Protein AF-A0A962T1I0-F1 (afdb_monomer)

Solvent-accessible surface area (backbone atoms only — not comparable to full-atom values): 23963 Å² total; per-residue (Å²): 109,66,41,72,42,32,37,40,35,26,49,81,74,15,44,39,69,57,54,53,50,48,55,52,43,56,29,57,76,67,66,41,45,58,67,78,57,37,68,37,56,34,40,53,68,44,44,62,56,57,14,51,54,49,48,39,48,49,49,37,59,36,40,77,71,74,34,47,92,38,52,42,65,35,62,60,37,47,41,71,80,25,49,60,34,40,79,41,86,98,50,77,31,29,36,28,39,30,64,44,35,30,73,90,39,43,34,34,35,40,34,42,46,40,49,50,69,66,54,52,60,41,60,60,41,64,29,58,52,65,57,49,56,59,68,70,37,72,95,43,61,79,38,49,40,35,31,31,38,52,62,62,60,46,27,53,46,50,58,43,48,45,54,50,48,59,35,26,41,47,34,65,74,77,38,72,86,58,60,62,68,59,53,32,49,38,45,25,43,27,40,70,33,31,60,67,55,46,49,15,38,49,51,37,51,50,57,50,48,58,45,33,65,77,44,46,90,74,34,52,78,43,53,43,62,44,46,69,77,37,47,42,64,41,44,29,50,53,28,49,76,71,76,37,92,52,52,67,68,56,22,42,66,56,44,63,84,59,61,96,55,68,89,54,88,57,34,72,52,65,52,55,85,101,58,85,65,87,69,60,32,77,52,58,61,49,72,70,57,53,54,49,36,49,77,75,48,48,48,60,53,30,45,75,73,74,40,75,71,74,67,70,75,58,96,66,84,80,37,77,60,28,54,54,48,47,58,29,50,79,66,76,34,61,46,75,57,94,52,65,62,58,48,51,51,58,62,76,54,86,74,38,48,56,87,91,54,95,60,46,64,47,82,69,60,95,36,27,30,34,72,37,31,64,44,71,58,60,68,58,56,52,51,47,48,51,54,48,30,56,46,39,52,56,53,42,54,51,50,48,53,57,70,69,45,88,72,75,45,36,66,62,51,43,62,72,41,45,65,60,56,51,49,57,53,52,53,34,33,75,70,67,40,33,83,72,135

Foldseek 3Di:
DAFAFAEEEEAPPLCRVVLVLLLVLVCVLVVYYHDDFLLLVLLLVCQVLLLVLLVLLLLLLCVVVVQNLFKQWFPQQSRVQGAAKDDDPPDQKIKHWGWIAGFPFFIFTKIFIFGVSNVSNDSYHYHNDQPVCCCVDPVNVRHLYAYGGEQVLVSLLLLQLFDDLRLLRCCVRPPVPDDSVVQSLLSSLLQLLPVQSLLFLLVLVVVSLVSCLVVVVVHDYQGLVCCVVPVQVSSQSSCVSSVHHADSVRSCVSVVVVPQDDPDDRNRRRGDHPDSDPPVSLQAHDVVSLVSCVVVCVQVSSVSVVHHSVVSPDPDDHHPNRVVSCVSNVVSHRRDDPDVSSSSSSRPDPRTNCVPDDFDWADDDPTMTIPGTPGNDVVSVVSSRVSSVVSSVLVNVLSVCSVPDPDSHSVVSNVVSVVSSVVSVVVCCVVVSDDDD

Nearest PDB structures (foldseek):
  1x8j-assembly1_A  TM=4.564E-01  e=2.861E-01  Spodoptera frugiperda
  2d1e-assembly1_A  TM=3.933E-01  e=7.109E+00  Synechocystis sp. PCC 6803
  4eoc-assembly1_A  TM=4.052E-01  e=7.836E+00  Synechocystis sp. PCC 6803 substr. Kazusa

Secondary structure (DSSP, 8-state):
-EE--EEEE--TTSSHHHHHHHHHHHHHHTTPEEP--HHHHHHHHHHHHHHHHHHHHHHHHHHHTT-TTTEE--HHHHSTT-SSEEEPTTSSEEEEEEEEEETTTEEEEEEEEEEGGGGGGSSEEEESS-HHHHHH-GGGTTSEEEEEE--HHHHHHHHHTPPPHHHHHHHHHH-TT--HHHHHHHHHHHHHH-HHHHHHHHHHHHHHHHHHHHHGGGSEEEEHHHHHH-HHHHHHHHHHHTT----HHHHHHHHTTTTTS---SS-TTSS-TT---TTGGGGT--HHHHHHHHHTTHHHHHHHTT--SGGGGS-PPPPHHHHHHHHHHTTT-PPP-S-HHHHHHHH--SSS--TTS--EEE---SSEEEEEE--S-HHHHHHHHHHHHHHHHHHHHHHHHHHH-----HHHHHHHHHHHHHHHHHHHHHTTSS---

pLDDT: mean 91.66, std 7.88, range [38.22, 98.56]

Mean predicted aligned error: 4.75 Å

Structure (mmCIF, N/CA/C/O backbone):
data_AF-A0A962T1I0-F1
#
_entry.id   AF-A0A962T1I0-F1
#
loop_
_atom_site.group_PDB
_atom_site.id
_atom_site.type_symbol
_atom_site.label_atom_id
_atom_site.label_alt_id
_atom_site.label_comp_id
_atom_site.label_asym_id
_atom_site.label_entity_id
_atom_site.label_seq_id
_atom_site.pdbx_PDB_ins_code
_atom_site.Cartn_x
_atom_site.Cartn_y
_atom_site.Cartn_z
_atom_site.occupancy
_atom_site.B_iso_or_equiv
_atom_site.auth_seq_id
_atom_site.auth_comp_id
_atom_site.auth_asym_id
_atom_site.auth_atom_id
_atom_site.pdbx_PDB_model_num
ATOM 1 N N . MET A 1 1 ? -26.370 14.286 -7.272 1.00 83.31 1 MET A N 1
ATOM 2 C CA . MET A 1 1 ? -26.335 12.910 -7.812 1.00 83.31 1 MET A CA 1
ATOM 3 C C . MET A 1 1 ? -25.441 12.080 -6.909 1.00 83.31 1 MET A C 1
ATOM 5 O O . MET A 1 1 ? -24.459 12.623 -6.411 1.00 83.31 1 MET A O 1
ATOM 9 N N . THR A 1 2 ? -25.793 10.820 -6.663 1.00 88.44 2 THR A N 1
ATOM 10 C CA . THR A 1 2 ? -24.947 9.887 -5.912 1.00 88.44 2 THR A CA 1
ATOM 11 C C . THR A 1 2 ? -24.580 8.692 -6.771 1.00 88.44 2 THR A C 1
ATOM 13 O O . THR A 1 2 ? -25.372 8.304 -7.627 1.00 88.44 2 THR A O 1
ATOM 16 N N . ILE A 1 3 ? -23.416 8.104 -6.522 1.00 92.62 3 ILE A N 1
ATOM 17 C CA . ILE A 1 3 ? -22.978 6.857 -7.156 1.00 92.62 3 ILE A CA 1
ATOM 18 C C . ILE A 1 3 ? -22.824 5.746 -6.114 1.00 92.62 3 ILE A C 1
ATOM 20 O O . ILE A 1 3 ? -22.575 6.026 -4.934 1.00 92.62 3 ILE A O 1
ATOM 24 N N . SER A 1 4 ? -22.982 4.495 -6.553 1.00 90.38 4 SER A N 1
ATOM 25 C CA . SER A 1 4 ? -22.638 3.321 -5.753 1.00 90.38 4 SER A CA 1
ATOM 26 C C . SER A 1 4 ? -21.178 3.387 -5.291 1.00 90.38 4 SER A C 1
ATOM 28 O O . SER A 1 4 ? -20.329 3.929 -6.009 1.00 90.38 4 SER A O 1
ATOM 30 N N . PRO A 1 5 ? -20.854 2.834 -4.111 1.00 91.94 5 PRO A N 1
ATOM 31 C CA . PRO A 1 5 ? -19.472 2.698 -3.682 1.00 91.94 5 PRO A CA 1
ATOM 32 C C . PRO A 1 5 ? -18.634 1.911 -4.690 1.00 91.94 5 PRO A C 1
ATOM 34 O O . PRO A 1 5 ? -19.140 1.104 -5.476 1.00 91.94 5 PRO A O 1
ATOM 37 N N . VAL A 1 6 ? -17.328 2.148 -4.647 1.00 95.69 6 VAL A N 1
ATOM 38 C CA . VAL A 1 6 ? -16.371 1.511 -5.549 1.00 95.69 6 VAL A CA 1
ATOM 39 C C . VAL A 1 6 ? -15.439 0.611 -4.752 1.00 95.69 6 VAL A C 1
ATOM 41 O O . VAL A 1 6 ? -14.984 0.987 -3.674 1.00 95.69 6 VAL A O 1
ATOM 44 N N . VAL A 1 7 ? -15.109 -0.553 -5.306 1.00 96.50 7 VAL A N 1
ATOM 45 C CA . VAL A 1 7 ? -14.003 -1.399 -4.851 1.00 96.50 7 VAL A CA 1
ATOM 46 C C . VAL A 1 7 ? -12.891 -1.339 -5.890 1.00 96.50 7 VAL A C 1
ATOM 48 O O . VAL A 1 7 ? -13.112 -1.664 -7.054 1.00 96.50 7 VAL A O 1
ATOM 51 N N . VAL A 1 8 ? -11.686 -0.965 -5.471 1.00 97.62 8 VAL A N 1
ATOM 52 C CA . VAL A 1 8 ? -10.476 -1.037 -6.296 1.00 97.62 8 VAL A CA 1
ATOM 53 C C . VAL A 1 8 ? -9.541 -2.089 -5.722 1.00 97.62 8 VAL A C 1
ATOM 55 O O . VAL A 1 8 ? -9.112 -1.993 -4.574 1.00 97.62 8 VAL A O 1
ATOM 58 N N . ILE A 1 9 ? -9.174 -3.074 -6.531 1.00 97.19 9 ILE A N 1
ATOM 59 C CA . ILE A 1 9 ? -8.117 -4.026 -6.194 1.00 97.19 9 ILE A CA 1
ATOM 60 C C . ILE A 1 9 ? -6.905 -3.822 -7.096 1.00 97.19 9 ILE A C 1
ATOM 62 O O . ILE A 1 9 ? -6.980 -3.311 -8.217 1.00 97.19 9 ILE A O 1
ATOM 66 N N . GLY A 1 10 ? -5.748 -4.219 -6.602 1.00 96.00 10 GLY A N 1
ATOM 67 C CA . GLY A 1 10 ? -4.558 -4.266 -7.429 1.00 96.00 10 GLY A CA 1
ATOM 68 C C . GLY A 1 10 ? -3.349 -4.661 -6.621 1.00 96.00 10 GLY A C 1
ATOM 69 O O . GLY A 1 10 ? -3.230 -4.211 -5.482 1.00 96.00 10 GLY A O 1
ATOM 70 N N . PRO A 1 11 ? -2.418 -5.433 -7.179 1.00 94.31 11 PRO A N 1
ATOM 71 C CA . PRO A 1 11 ? -1.178 -5.703 -6.487 1.00 94.31 11 PRO A CA 1
ATOM 72 C C . PRO A 1 11 ? -0.366 -4.405 -6.335 1.00 94.31 11 PRO A C 1
ATOM 74 O O . PRO A 1 11 ? -0.523 -3.450 -7.100 1.00 94.31 11 PRO A O 1
ATOM 77 N N . PRO A 1 12 ? 0.537 -4.323 -5.354 1.00 91.25 12 PRO A N 1
ATOM 78 C CA . PRO A 1 12 ? 1.392 -3.156 -5.192 1.00 91.25 12 PRO A CA 1
ATOM 79 C C . PRO A 1 12 ? 2.145 -2.822 -6.489 1.00 91.25 12 PRO A C 1
ATOM 81 O O . PRO A 1 12 ? 2.697 -3.709 -7.130 1.00 91.25 12 PRO A O 1
ATOM 84 N N . ARG A 1 13 ? 2.226 -1.529 -6.841 1.00 91.69 13 ARG A N 1
ATOM 85 C CA . ARG A 1 13 ? 2.901 -1.000 -8.054 1.00 91.69 13 ARG A CA 1
ATOM 86 C C . ARG A 1 13 ? 2.182 -1.228 -9.396 1.00 91.69 13 ARG A C 1
ATOM 88 O O . ARG A 1 13 ? 2.729 -0.825 -10.422 1.00 91.69 13 ARG A O 1
ATOM 95 N N . SER A 1 14 ? 0.946 -1.727 -9.392 1.00 94.88 14 SER A N 1
ATOM 96 C CA . SER A 1 14 ? 0.092 -1.876 -10.586 1.00 94.88 14 SER A CA 1
ATOM 97 C C . SER A 1 14 ? -0.539 -0.577 -11.119 1.00 94.88 14 SER A C 1
ATOM 99 O O . SER A 1 14 ? -1.310 -0.623 -12.067 1.00 94.88 14 SER A O 1
ATOM 101 N N . GLY A 1 15 ? -0.298 0.577 -10.485 1.00 93.44 15 GLY A N 1
ATOM 102 C CA . GLY A 1 15 ? -1.051 1.815 -10.749 1.00 93.44 15 GLY A CA 1
ATOM 103 C C . GLY A 1 15 ? -2.285 2.009 -9.855 1.00 93.44 15 GLY A C 1
ATOM 104 O O . GLY A 1 15 ? -3.012 2.982 -10.017 1.00 93.44 15 GLY A O 1
ATOM 105 N N . PHE A 1 16 ? -2.480 1.137 -8.865 1.00 93.31 16 PHE A N 1
ATOM 106 C CA . PHE A 1 16 ? -3.561 1.168 -7.875 1.00 93.31 16 PHE A CA 1
ATOM 107 C C . PHE A 1 16 ? -3.940 2.561 -7.334 1.00 93.31 16 PHE A C 1
ATOM 109 O O . PHE A 1 16 ? -5.082 2.991 -7.480 1.00 93.31 16 PHE A O 1
ATOM 116 N N . SER A 1 17 ? -2.994 3.299 -6.738 1.00 91.81 17 SER A N 1
ATOM 117 C CA . SER A 1 17 ? -3.280 4.628 -6.175 1.00 91.81 17 SER A CA 1
ATOM 118 C C . SER A 1 17 ? -3.676 5.644 -7.247 1.00 91.81 17 SER A C 1
ATOM 120 O O . SER A 1 17 ? -4.508 6.502 -6.978 1.00 91.81 17 SER A O 1
ATOM 122 N N . LEU A 1 18 ? -3.124 5.525 -8.460 1.00 94.25 18 LEU A N 1
ATOM 123 C CA . LEU A 1 18 ? -3.449 6.410 -9.578 1.00 94.25 18 LEU A CA 1
ATOM 124 C C . LEU A 1 18 ? -4.902 6.221 -10.026 1.00 94.25 18 LEU A C 1
ATOM 126 O O . LEU A 1 18 ? -5.601 7.210 -10.224 1.00 94.25 18 LEU A O 1
ATOM 130 N N . LEU A 1 19 ? -5.383 4.973 -10.107 1.00 96.69 19 LEU A N 1
ATOM 131 C CA . LEU A 1 19 ? -6.789 4.700 -10.410 1.00 96.69 19 LEU A CA 1
ATOM 132 C C . LEU A 1 19 ? -7.721 5.260 -9.325 1.00 96.69 19 LEU A C 1
ATOM 134 O O . LEU A 1 19 ? -8.711 5.906 -9.654 1.00 96.69 19 LEU A O 1
ATOM 138 N N . ILE A 1 20 ? -7.392 5.069 -8.042 1.00 95.56 20 ILE A N 1
ATOM 139 C CA . ILE A 1 20 ? -8.187 5.625 -6.932 1.00 95.56 20 ILE A CA 1
ATOM 140 C C . ILE A 1 20 ? -8.275 7.152 -7.048 1.00 95.56 20 ILE A C 1
ATOM 142 O O . ILE A 1 20 ? -9.367 7.713 -6.958 1.00 95.56 20 ILE A O 1
ATOM 146 N N . THR A 1 21 ? -7.147 7.832 -7.284 1.00 95.31 21 THR A N 1
ATOM 147 C CA . THR A 1 21 ? -7.136 9.290 -7.461 1.00 95.31 21 THR A CA 1
ATOM 148 C C . THR A 1 21 ? -7.920 9.711 -8.700 1.00 95.31 21 THR A C 1
ATOM 150 O O . THR A 1 21 ? -8.682 10.668 -8.621 1.00 95.31 21 THR A O 1
ATOM 153 N N . MET A 1 22 ? -7.801 8.995 -9.818 1.00 96.94 22 MET A N 1
ATOM 154 C CA . MET A 1 22 ? -8.549 9.292 -11.040 1.00 96.94 22 MET A CA 1
ATOM 155 C C . MET A 1 22 ? -10.063 9.170 -10.830 1.00 96.94 22 MET A C 1
ATOM 157 O O . MET A 1 22 ? -10.793 10.081 -11.211 1.00 96.94 22 MET A O 1
ATOM 161 N N . ILE A 1 23 ? -10.535 8.110 -10.165 1.00 97.62 23 ILE A N 1
ATOM 162 C CA . ILE A 1 23 ? -11.953 7.951 -9.804 1.00 97.62 23 ILE A CA 1
ATOM 163 C C . ILE A 1 23 ? -12.402 9.122 -8.927 1.00 97.62 23 ILE A C 1
ATOM 165 O O . ILE A 1 23 ? -13.407 9.759 -9.231 1.00 97.62 23 ILE A O 1
ATOM 169 N N . GLN A 1 24 ? -11.636 9.460 -7.885 1.00 95.69 24 GLN A N 1
ATOM 170 C CA . GLN A 1 24 ? -11.962 10.589 -7.013 1.00 95.69 24 GLN A CA 1
ATOM 171 C C . GLN A 1 24 ? -12.038 11.909 -7.796 1.00 95.69 24 GLN A C 1
ATOM 173 O O . GLN A 1 24 ? -12.992 12.659 -7.626 1.00 95.69 24 GLN A O 1
ATOM 178 N N . ARG A 1 25 ? -11.087 12.176 -8.701 1.00 96.00 25 ARG A N 1
ATOM 179 C CA . ARG A 1 25 ? -11.062 13.402 -9.515 1.00 96.00 25 ARG A CA 1
ATOM 180 C C . ARG A 1 25 ? -12.222 13.487 -10.499 1.00 96.00 25 ARG A C 1
ATOM 182 O O . ARG A 1 25 ? -12.769 14.573 -10.656 1.00 96.00 25 ARG A O 1
ATOM 189 N N . ILE A 1 26 ? -12.616 12.374 -11.122 1.00 97.38 26 ILE A N 1
ATOM 190 C CA . ILE A 1 26 ? -13.816 12.320 -11.972 1.00 97.38 26 ILE A CA 1
ATOM 191 C C . ILE A 1 26 ? -15.048 12.722 -11.152 1.00 97.38 26 ILE A C 1
ATOM 193 O O . ILE A 1 26 ? -15.820 13.583 -11.568 1.00 97.38 26 ILE A O 1
ATOM 197 N N . LEU A 1 27 ? -15.220 12.130 -9.968 1.00 96.00 27 LEU A N 1
ATOM 198 C CA . LEU A 1 27 ? -16.371 12.409 -9.109 1.00 96.00 27 LEU A CA 1
ATOM 199 C C . LEU A 1 27 ? -16.366 13.849 -8.581 1.00 96.00 27 LEU A C 1
ATOM 201 O O . LEU A 1 27 ? -17.404 14.511 -8.628 1.00 96.00 27 LEU A O 1
ATOM 205 N N . ASP A 1 28 ? -15.208 14.357 -8.156 1.00 94.56 28 ASP A N 1
ATOM 206 C CA . ASP A 1 28 ? -15.040 15.737 -7.691 1.00 94.56 28 ASP A CA 1
ATOM 207 C C . ASP A 1 28 ? -15.377 16.746 -8.796 1.00 94.56 28 ASP A C 1
ATOM 209 O O . ASP A 1 28 ? -16.113 17.702 -8.546 1.00 94.56 28 ASP A O 1
ATOM 213 N N . HIS A 1 29 ? -1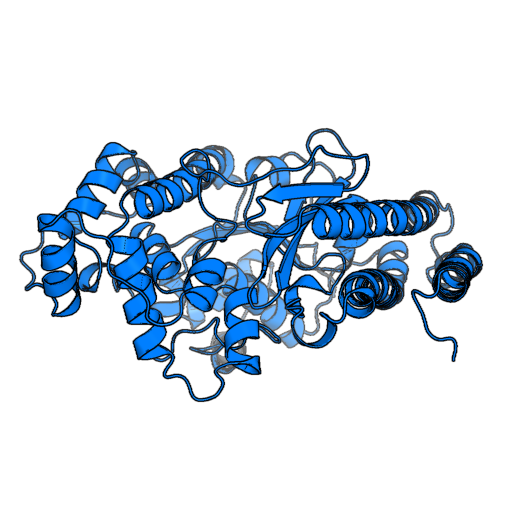4.892 16.514 -10.024 1.00 94.75 29 HIS A N 1
ATOM 214 C CA . HIS A 1 29 ? -15.136 17.389 -11.176 1.00 94.75 29 HIS A CA 1
ATOM 215 C C . HIS A 1 29 ? -16.627 17.465 -11.541 1.00 94.75 29 HIS A C 1
ATOM 217 O O . HIS A 1 29 ? -17.124 18.513 -11.946 1.00 94.75 29 HIS A O 1
ATOM 223 N N . ARG A 1 30 ? -17.372 16.371 -11.337 1.00 94.81 30 ARG A N 1
ATOM 224 C CA . ARG A 1 30 ? -18.827 16.307 -11.565 1.00 94.81 30 ARG A CA 1
ATOM 225 C C . ARG A 1 30 ? -19.656 16.669 -10.330 1.00 94.81 30 ARG A C 1
ATOM 227 O O . ARG A 1 30 ? -20.884 16.596 -10.393 1.00 94.81 30 ARG A O 1
ATOM 234 N N . HIS A 1 31 ? -19.020 17.011 -9.207 1.00 94.69 31 HIS A N 1
ATOM 235 C CA . HIS A 1 31 ? -19.674 17.212 -7.909 1.00 94.69 31 HIS A CA 1
ATOM 236 C C . HIS A 1 31 ? -20.586 16.036 -7.498 1.00 94.69 31 HIS A C 1
ATOM 238 O O . HIS A 1 31 ? -21.675 16.223 -6.945 1.00 94.69 31 HIS A O 1
ATOM 244 N N . ILE A 1 32 ? -20.155 14.806 -7.790 1.00 94.19 32 ILE A N 1
ATOM 245 C CA . ILE A 1 32 ? -20.871 13.575 -7.446 1.00 94.19 32 ILE A CA 1
ATOM 246 C C . ILE A 1 32 ? -20.305 13.032 -6.138 1.00 94.19 32 ILE A C 1
ATOM 248 O O . ILE A 1 32 ? -19.108 12.798 -6.007 1.00 94.19 32 ILE A O 1
ATOM 252 N N . ALA A 1 33 ? -21.184 12.791 -5.169 1.00 90.19 33 ALA A N 1
ATOM 253 C CA . ALA A 1 33 ? -20.816 12.133 -3.923 1.00 90.19 33 ALA A CA 1
ATOM 254 C C . ALA A 1 33 ? -21.125 10.633 -3.989 1.00 90.19 33 ALA A C 1
ATOM 256 O O . ALA A 1 33 ? -22.020 10.192 -4.710 1.00 90.19 33 ALA A O 1
ATOM 257 N N . PHE A 1 34 ? -20.442 9.834 -3.177 1.00 88.75 34 PHE A N 1
ATOM 258 C CA . PHE A 1 34 ? -20.894 8.470 -2.911 1.00 88.75 34 PHE A CA 1
ATOM 259 C C . PHE A 1 34 ? -22.212 8.495 -2.133 1.00 88.75 34 PHE A C 1
ATOM 261 O O . PHE A 1 34 ? -22.420 9.371 -1.287 1.00 88.75 34 PHE A O 1
ATOM 268 N N . ALA A 1 35 ? -23.100 7.540 -2.407 1.00 83.25 35 ALA A N 1
ATOM 269 C CA . ALA A 1 35 ? -24.281 7.330 -1.576 1.00 83.25 35 ALA A CA 1
ATOM 270 C C . ALA A 1 35 ? -23.835 6.998 -0.145 1.00 83.25 35 ALA A C 1
ATOM 272 O O . ALA A 1 3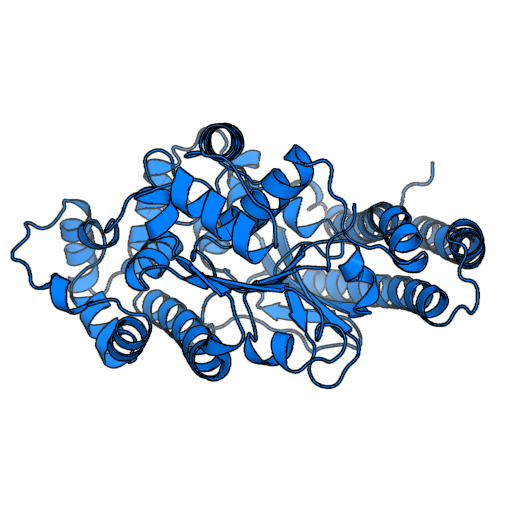5 ? -23.010 6.105 0.047 1.00 83.25 35 ALA A O 1
ATOM 273 N N . ARG A 1 36 ? -24.347 7.736 0.852 1.00 82.12 36 ARG A N 1
ATOM 274 C CA . ARG A 1 36 ? -23.953 7.553 2.254 1.00 82.12 36 ARG A CA 1
ATOM 275 C C . ARG A 1 36 ? -25.130 7.301 3.174 1.00 82.12 36 ARG A C 1
ATOM 277 O O . ARG A 1 36 ? -26.122 8.024 3.118 1.00 82.12 36 ARG A O 1
ATOM 284 N N . ILE A 1 37 ? -24.969 6.338 4.079 1.00 81.50 37 ILE A N 1
ATOM 285 C CA . ILE A 1 37 ? -25.920 6.104 5.170 1.00 81.50 37 ILE A CA 1
ATOM 286 C C . ILE A 1 37 ? -25.552 6.941 6.411 1.00 81.50 37 ILE A C 1
ATOM 288 O O . ILE A 1 37 ? -24.385 7.281 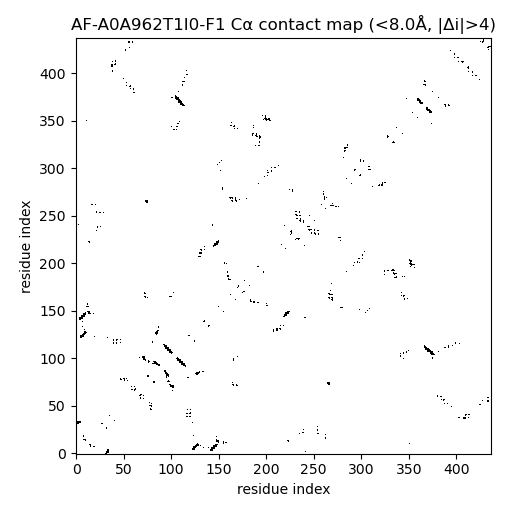6.609 1.00 81.50 37 ILE A O 1
ATOM 292 N N . PRO A 1 38 ? -26.508 7.258 7.299 1.00 83.12 38 PRO A N 1
ATOM 293 C CA . PRO A 1 38 ? -26.266 8.084 8.490 1.00 83.12 38 PRO A CA 1
ATOM 294 C C . PRO A 1 38 ? -25.133 7.584 9.401 1.00 83.12 38 PRO A C 1
ATOM 296 O O . PRO A 1 38 ? -24.348 8.379 9.918 1.00 83.12 38 PRO A O 1
ATOM 299 N N . LYS A 1 39 ? -24.976 6.259 9.534 1.00 85.88 39 LYS A N 1
ATOM 300 C CA . LYS A 1 39 ? -23.875 5.644 10.296 1.00 85.88 39 LYS A CA 1
ATOM 301 C C . LYS A 1 39 ? -22.502 6.023 9.734 1.00 85.88 39 LYS A C 1
ATOM 303 O O . LYS A 1 39 ? -21.601 6.340 10.504 1.00 85.88 39 LYS A O 1
ATOM 308 N N . GLN A 1 40 ? -22.361 6.107 8.412 1.00 85.69 40 GLN A N 1
ATOM 309 C CA . GLN A 1 40 ? -21.117 6.539 7.767 1.00 85.69 40 GLN A CA 1
ATOM 310 C C . GLN A 1 40 ? -20.778 7.987 8.099 1.00 85.69 40 GLN A C 1
ATOM 312 O O . GLN A 1 40 ? -19.619 8.309 8.337 1.00 85.69 40 GLN A O 1
ATOM 317 N N . GLN A 1 41 ? -21.776 8.870 8.165 1.00 86.12 41 GLN A N 1
ATOM 318 C CA . GLN A 1 41 ? -21.545 10.265 8.538 1.00 86.12 41 GLN A CA 1
ATOM 319 C C . GLN A 1 41 ? -21.021 10.384 9.975 1.00 86.12 41 GLN A C 1
ATOM 321 O O . GLN A 1 41 ? -20.093 11.156 10.220 1.00 86.12 41 GLN A O 1
ATOM 326 N N . ALA A 1 42 ? -21.559 9.589 10.907 1.00 88.94 42 ALA A N 1
ATOM 327 C CA . ALA A 1 42 ? -21.044 9.519 12.274 1.00 88.94 42 ALA A CA 1
ATOM 328 C C . ALA A 1 42 ? -19.594 8.999 12.304 1.00 88.94 42 ALA A C 1
ATOM 330 O O . ALA A 1 42 ? -18.736 9.608 12.943 1.00 88.94 42 ALA A O 1
ATOM 331 N N . ILE A 1 43 ? -19.287 7.936 11.551 1.00 91.56 43 ILE A N 1
ATOM 332 C CA . ILE A 1 43 ? -17.923 7.396 11.434 1.00 91.56 43 ILE A CA 1
ATOM 333 C C . ILE A 1 43 ? -16.948 8.425 10.858 1.00 91.56 43 ILE A C 1
ATOM 335 O O . ILE A 1 43 ? -15.861 8.593 11.403 1.00 91.56 43 ILE A O 1
ATOM 339 N N . ILE A 1 44 ? -17.330 9.161 9.811 1.00 90.25 44 ILE A N 1
ATOM 340 C CA . ILE A 1 44 ? -16.488 10.207 9.210 1.00 90.25 44 ILE A CA 1
ATOM 341 C C . ILE A 1 44 ? -16.117 11.286 10.233 1.00 90.25 44 ILE A C 1
ATOM 343 O O . ILE A 1 44 ? -14.973 11.740 10.245 1.00 90.25 44 ILE A O 1
ATOM 347 N N . ARG A 1 45 ? -17.048 11.658 11.121 1.00 89.25 45 ARG A N 1
ATOM 348 C CA . ARG A 1 45 ? -16.792 12.620 12.206 1.00 89.25 45 ARG A CA 1
ATOM 349 C C . ARG A 1 45 ? -15.880 12.051 13.297 1.00 89.25 45 ARG A C 1
ATOM 351 O O . ARG A 1 45 ? -15.046 12.777 13.827 1.00 89.25 45 ARG A O 1
ATOM 358 N N . LEU A 1 46 ? -16.032 10.771 13.636 1.00 92.19 46 LEU A N 1
ATOM 359 C CA . LEU A 1 46 ? -15.298 10.124 14.730 1.00 92.19 46 LEU A CA 1
ATOM 360 C C . LEU A 1 46 ? -13.901 9.633 14.330 1.00 92.19 46 LEU A C 1
ATOM 362 O O . LEU A 1 46 ? -13.019 9.532 15.180 1.00 92.19 46 LEU A O 1
ATOM 366 N N . MET A 1 47 ? -13.678 9.344 13.047 1.00 94.19 47 MET A N 1
ATOM 367 C CA . MET A 1 47 ? -12.432 8.750 12.560 1.00 94.19 47 MET A CA 1
ATOM 368 C C . MET A 1 47 ? -11.174 9.558 12.927 1.00 94.19 47 MET A C 1
ATOM 370 O O . MET A 1 47 ? -10.219 8.946 13.421 1.00 94.19 47 MET A O 1
ATOM 374 N N . PRO A 1 48 ? -11.129 10.899 12.757 1.00 92.69 48 PRO A N 1
ATOM 375 C CA . PRO A 1 48 ? -9.962 11.684 13.158 1.00 92.69 48 PRO A CA 1
ATOM 376 C C . PRO A 1 48 ? -9.688 11.593 14.661 1.00 92.69 48 PRO A C 1
ATOM 378 O O . PRO A 1 48 ? -8.535 11.482 15.065 1.00 92.69 48 PRO A O 1
ATOM 381 N N . PHE A 1 49 ? -10.743 11.575 15.481 1.00 93.69 49 PHE A N 1
ATOM 382 C CA . PHE A 1 49 ? -10.631 11.457 16.932 1.00 93.69 49 PHE A CA 1
ATOM 383 C C . PHE A 1 49 ? -10.070 10.091 17.354 1.00 93.69 49 PHE A C 1
ATOM 385 O O . PHE A 1 49 ? -9.090 10.040 18.094 1.00 93.69 49 PHE A O 1
ATOM 392 N N . PHE A 1 50 ? -10.624 8.987 16.841 1.00 95.38 50 PHE A N 1
ATOM 393 C CA . PHE A 1 50 ? -10.116 7.643 17.147 1.00 95.38 50 PHE A CA 1
ATOM 394 C C . PHE A 1 50 ? -8.663 7.458 16.713 1.00 95.38 50 PHE A C 1
ATOM 396 O O . PHE A 1 50 ? -7.864 6.891 17.454 1.00 95.38 50 PHE A O 1
ATOM 403 N N . SER A 1 51 ? -8.322 7.977 15.532 1.00 95.62 51 SER A N 1
ATOM 404 C CA . SER A 1 51 ? -6.953 7.950 15.016 1.00 95.62 51 SER A CA 1
ATOM 405 C C . SER A 1 51 ? -6.013 8.734 15.932 1.00 95.62 51 SER A C 1
ATOM 407 O O . SER A 1 51 ? -4.987 8.213 16.353 1.00 95.62 51 SER A O 1
ATOM 409 N N . TYR A 1 52 ? -6.390 9.963 16.297 1.00 93.56 52 TYR A N 1
ATOM 410 C CA . TYR A 1 52 ? -5.596 10.826 17.170 1.00 93.56 52 TYR A CA 1
ATOM 411 C C . TYR A 1 52 ? -5.282 10.171 18.515 1.00 93.56 52 TYR A C 1
ATOM 413 O O . TYR A 1 52 ? -4.122 10.162 18.926 1.00 93.56 52 TYR A O 1
ATOM 421 N N . VAL A 1 53 ? -6.297 9.618 19.184 1.00 91.06 53 VAL A N 1
ATOM 422 C CA . VAL A 1 53 ? -6.111 9.025 20.511 1.00 91.06 53 VAL A CA 1
ATOM 423 C C . VAL A 1 53 ? -5.157 7.839 20.431 1.00 91.06 53 VAL A C 1
ATOM 425 O O . VAL A 1 53 ? -4.131 7.855 21.102 1.00 91.06 53 VAL A O 1
ATOM 428 N N . LEU A 1 54 ? -5.411 6.892 19.524 1.00 93.19 54 LEU A N 1
ATOM 429 C CA . LEU A 1 54 ? -4.575 5.701 19.380 1.00 93.19 54 LEU A CA 1
ATOM 430 C C . LEU A 1 54 ? -3.120 6.041 19.009 1.00 93.19 54 LEU A C 1
ATOM 432 O O . LEU A 1 54 ? -2.185 5.467 19.568 1.00 93.19 54 LEU A O 1
ATOM 436 N N . ASN A 1 55 ? -2.915 7.016 18.118 1.00 94.50 55 ASN A N 1
ATOM 437 C CA . ASN A 1 55 ? -1.573 7.460 17.737 1.00 94.50 55 ASN A CA 1
ATOM 438 C C . ASN A 1 55 ? -0.812 8.071 18.915 1.00 94.50 55 ASN A C 1
ATOM 440 O O . ASN A 1 55 ? 0.379 7.807 19.064 1.00 94.50 55 ASN A O 1
ATOM 444 N N . ARG A 1 56 ? -1.477 8.862 19.769 1.00 91.50 56 ARG A N 1
ATOM 445 C CA . ARG A 1 56 ? -0.835 9.406 20.974 1.00 91.50 56 ARG A CA 1
ATOM 446 C C . ARG A 1 56 ? -0.444 8.304 21.941 1.00 91.50 56 ARG A C 1
ATOM 448 O O . ARG A 1 56 ? 0.660 8.359 22.476 1.00 91.50 56 ARG A O 1
ATOM 455 N N . SER A 1 57 ? -1.293 7.295 22.117 1.00 90.88 57 SER A N 1
ATOM 456 C CA . SER A 1 57 ? -0.973 6.144 22.958 1.00 90.88 57 SER A CA 1
ATOM 457 C C . SER A 1 57 ? 0.257 5.393 22.425 1.00 90.88 57 SER A C 1
ATOM 459 O O . SER A 1 57 ? 1.113 5.004 23.218 1.00 90.88 57 SER A O 1
ATOM 461 N N . TYR A 1 58 ? 0.416 5.257 21.100 1.00 93.62 58 TYR A N 1
ATOM 462 C CA . TYR A 1 58 ? 1.641 4.706 20.501 1.00 93.62 58 TYR A CA 1
ATOM 463 C C . TYR A 1 58 ? 2.856 5.588 20.776 1.00 93.62 58 TYR A C 1
ATOM 465 O O . TYR A 1 58 ? 3.844 5.107 21.324 1.00 93.62 58 TYR A O 1
ATOM 473 N N . SER A 1 59 ? 2.787 6.883 20.456 1.00 94.56 59 SER A N 1
ATOM 474 C CA . SER A 1 59 ? 3.899 7.815 20.675 1.00 94.56 59 SER A CA 1
ATOM 475 C C . SER A 1 59 ? 4.325 7.896 22.142 1.00 94.56 59 SER A C 1
ATOM 477 O O . SER A 1 59 ? 5.515 8.017 22.421 1.00 94.56 59 SER A O 1
ATOM 479 N N . ALA A 1 60 ? 3.384 7.782 23.083 1.00 92.94 60 ALA A N 1
ATOM 480 C CA . ALA A 1 60 ? 3.670 7.792 24.513 1.00 92.94 60 ALA A CA 1
ATOM 481 C C . ALA A 1 60 ? 4.539 6.603 24.952 1.00 92.94 60 ALA A C 1
ATOM 483 O O . ALA A 1 60 ? 5.408 6.788 25.800 1.00 92.94 60 ALA A O 1
ATOM 484 N N . VAL A 1 61 ? 4.359 5.412 24.364 1.00 95.00 61 VAL A N 1
ATOM 485 C CA . VAL A 1 61 ? 5.209 4.239 24.654 1.00 95.00 61 VAL A CA 1
ATOM 486 C C . VAL A 1 61 ? 6.670 4.533 24.300 1.00 95.00 61 VAL A C 1
ATOM 488 O O . VAL A 1 61 ? 7.559 4.343 25.126 1.00 95.00 61 VAL A O 1
ATOM 491 N N . PHE A 1 62 ? 6.926 5.093 23.114 1.00 96.00 62 PHE A N 1
ATOM 492 C CA . PHE A 1 62 ? 8.285 5.465 22.699 1.00 96.00 62 PHE A CA 1
ATOM 493 C C . PHE A 1 62 ? 8.845 6.633 23.522 1.00 96.00 62 PHE A C 1
ATOM 495 O O . PHE A 1 62 ? 10.008 6.609 23.922 1.00 96.00 62 PHE A O 1
ATOM 502 N N . ALA A 1 63 ? 8.023 7.643 23.821 1.00 95.06 63 ALA A N 1
ATOM 503 C CA . ALA A 1 63 ? 8.439 8.808 24.599 1.00 95.06 63 ALA A CA 1
ATOM 504 C C . ALA A 1 63 ? 8.861 8.445 26.033 1.00 95.06 63 ALA A C 1
ATOM 506 O O . ALA A 1 63 ? 9.864 8.967 26.515 1.00 95.06 63 ALA A O 1
ATOM 507 N N . LYS A 1 64 ? 8.160 7.509 26.692 1.00 94.12 64 LYS A N 1
ATOM 508 C CA . LYS A 1 64 ? 8.518 7.001 28.033 1.00 94.12 64 LYS A CA 1
ATOM 509 C C . LYS A 1 64 ? 9.923 6.395 28.091 1.00 94.12 64 LYS A C 1
ATOM 511 O O . LYS A 1 64 ? 10.547 6.416 29.145 1.00 94.12 64 LYS A O 1
ATOM 516 N N . GLN A 1 65 ? 10.414 5.894 26.961 1.00 93.31 65 GLN A N 1
ATOM 517 C CA . GLN A 1 65 ? 11.736 5.284 26.818 1.00 93.31 65 GLN A CA 1
ATOM 518 C C . GLN A 1 65 ? 12.777 6.258 26.235 1.00 93.31 65 GLN A C 1
ATOM 520 O O . GLN A 1 65 ? 13.881 5.850 25.890 1.00 93.31 65 GLN A O 1
ATOM 525 N N . GLY A 1 66 ? 12.434 7.544 26.081 1.00 95.56 66 GLY A N 1
ATOM 526 C CA . GLY A 1 66 ? 13.323 8.549 25.489 1.00 95.56 66 GLY A CA 1
ATOM 527 C C . GLY A 1 66 ? 13.510 8.417 23.973 1.00 95.56 66 GLY A C 1
ATOM 528 O O . GLY A 1 66 ? 14.429 9.016 23.428 1.00 95.56 66 GLY A O 1
ATOM 529 N N . LEU A 1 67 ? 12.649 7.660 23.281 1.00 96.25 67 LEU A N 1
ATOM 530 C CA . LEU A 1 67 ? 12.742 7.393 21.837 1.00 96.25 67 LEU A CA 1
ATOM 531 C C . LEU A 1 67 ? 11.704 8.160 21.004 1.00 96.25 67 LEU A C 1
ATOM 533 O O . LEU A 1 67 ? 11.491 7.844 19.835 1.00 96.25 67 LEU A O 1
ATOM 537 N N . GLY A 1 68 ? 11.037 9.164 21.581 1.00 95.19 68 GLY A N 1
ATOM 538 C CA . GLY A 1 68 ? 10.002 9.941 20.884 1.00 95.19 68 GLY A CA 1
ATOM 539 C C . GLY A 1 68 ? 10.508 10.600 19.593 1.00 95.19 68 GLY A C 1
ATOM 540 O O . GLY A 1 68 ? 9.850 10.508 18.559 1.00 95.19 68 GLY A O 1
ATOM 541 N N . ASP A 1 69 ? 11.712 11.174 19.630 1.00 96.31 69 ASP A N 1
ATOM 542 C CA . ASP A 1 69 ? 12.341 11.830 18.472 1.00 96.31 69 ASP A CA 1
ATOM 543 C C . ASP A 1 69 ? 12.922 10.838 17.451 1.00 96.31 69 ASP A C 1
ATOM 545 O O . ASP A 1 69 ? 13.254 11.224 16.329 1.00 96.31 69 ASP A O 1
ATOM 549 N N . GLU A 1 70 ? 13.001 9.556 17.809 1.00 96.94 70 GLU A N 1
ATOM 550 C CA . GLU A 1 70 ? 13.526 8.475 16.968 1.00 96.94 70 GLU A CA 1
ATOM 551 C C . GLU A 1 70 ? 12.414 7.628 16.330 1.00 96.94 70 GLU A C 1
ATOM 553 O O . GLU A 1 70 ? 12.648 6.959 15.319 1.00 96.94 70 GLU A O 1
ATOM 558 N N . LEU A 1 71 ? 11.198 7.685 16.888 1.00 97.25 71 LEU A N 1
ATOM 559 C CA . LEU A 1 71 ? 9.998 7.023 16.378 1.00 97.25 71 LEU A CA 1
ATOM 560 C C . LEU A 1 71 ? 9.687 7.497 14.963 1.00 97.25 71 LEU A C 1
ATOM 562 O O . LEU A 1 71 ? 9.445 8.680 14.760 1.00 97.25 71 LEU A O 1
ATOM 566 N N . LEU A 1 72 ? 9.586 6.567 14.023 1.00 96.75 72 LEU A N 1
ATOM 567 C CA . LEU A 1 72 ? 9.066 6.760 12.676 1.00 96.75 72 LEU A CA 1
ATOM 568 C C . LEU A 1 72 ? 7.662 6.159 12.606 1.00 96.75 72 LEU A C 1
ATOM 570 O O . LEU A 1 72 ? 7.484 4.954 12.807 1.00 96.75 72 LEU A O 1
ATOM 574 N N . PHE A 1 73 ? 6.661 6.984 12.320 1.00 95.88 73 PHE A N 1
ATOM 575 C CA . PHE A 1 73 ? 5.289 6.525 12.138 1.00 95.88 73 PHE A CA 1
ATOM 576 C C . PHE A 1 73 ? 4.552 7.398 11.122 1.00 95.88 73 PHE A C 1
ATOM 578 O O . PHE A 1 73 ? 3.917 8.400 11.461 1.00 95.88 73 PHE A O 1
ATOM 585 N N . ASN A 1 74 ? 4.653 6.999 9.854 1.00 95.38 74 ASN A N 1
ATOM 586 C CA . ASN A 1 74 ? 4.301 7.867 8.738 1.00 95.38 74 ASN A CA 1
ATOM 587 C C . ASN A 1 74 ? 2.805 8.207 8.747 1.00 95.38 74 ASN A C 1
ATOM 589 O O . ASN A 1 74 ? 1.966 7.347 9.019 1.00 95.38 74 ASN A O 1
ATOM 593 N N . GLY A 1 75 ? 2.465 9.449 8.388 1.00 94.44 75 GLY A N 1
ATOM 594 C CA . GLY A 1 75 ? 1.084 9.940 8.382 1.00 94.44 75 GLY A CA 1
ATOM 595 C C . GLY A 1 75 ? 0.105 9.100 7.548 1.00 94.44 75 GLY A C 1
ATOM 596 O O . GLY A 1 75 ? -1.066 9.014 7.907 1.00 94.44 75 GLY A O 1
ATOM 597 N N . GLU A 1 76 ? 0.571 8.386 6.511 1.00 91.88 76 GLU A N 1
ATOM 598 C CA . GLU A 1 76 ? -0.271 7.447 5.744 1.00 91.88 76 GLU A CA 1
ATOM 599 C C . GLU A 1 76 ? -0.818 6.280 6.603 1.00 91.88 76 GLU A C 1
ATOM 601 O O . GLU A 1 76 ? -1.838 5.673 6.266 1.00 91.88 76 GLU A O 1
ATOM 606 N N . PHE A 1 77 ? -0.160 5.955 7.723 1.00 94.75 77 PHE A N 1
ATOM 607 C CA . PHE A 1 77 ? -0.552 4.884 8.649 1.00 94.75 77 PHE A CA 1
ATOM 608 C C . PHE A 1 77 ? -1.241 5.393 9.920 1.00 94.75 77 PHE A C 1
ATOM 610 O O . PHE A 1 77 ? -1.849 4.598 10.638 1.00 94.75 77 PHE A O 1
ATOM 617 N N . GLN A 1 78 ? -1.178 6.700 10.183 1.00 95.44 78 GLN A N 1
ATOM 618 C CA . GLN A 1 78 ? -1.735 7.326 11.383 1.00 95.44 78 GLN A CA 1
ATOM 619 C C . GLN A 1 78 ? -3.267 7.365 11.382 1.00 95.44 78 GLN A C 1
ATOM 621 O O . GLN A 1 78 ? -3.891 7.315 12.437 1.00 95.44 78 GLN A O 1
ATOM 626 N N . LEU A 1 79 ? -3.916 7.423 10.219 1.00 95.25 79 LEU A N 1
ATOM 627 C CA . LEU A 1 79 ? -5.363 7.217 10.164 1.00 95.25 79 LEU A CA 1
ATOM 628 C C . LEU A 1 79 ? -5.676 5.777 10.591 1.00 95.25 79 LEU A C 1
ATOM 630 O O . LEU A 1 79 ? -5.037 4.859 10.088 1.00 95.25 79 LEU A O 1
ATOM 634 N N . LEU A 1 80 ? -6.674 5.542 11.447 1.00 95.50 80 LEU A N 1
ATOM 635 C CA . LEU A 1 80 ? -7.006 4.207 11.972 1.00 95.50 80 LEU A CA 1
ATOM 636 C C . LEU A 1 80 ? -7.170 3.158 10.857 1.00 95.50 80 LEU A C 1
ATOM 638 O O . LEU A 1 80 ? -6.615 2.067 10.942 1.00 95.50 80 LEU A O 1
ATOM 642 N N . VAL A 1 81 ? -7.814 3.538 9.752 1.00 94.62 81 VAL A N 1
ATOM 643 C CA . VAL A 1 81 ? -8.027 2.702 8.551 1.00 94.62 81 VAL A CA 1
ATOM 644 C C . VAL A 1 81 ? -6.971 2.895 7.440 1.00 94.62 81 VAL A C 1
ATOM 646 O O . VAL A 1 81 ? -7.115 2.369 6.329 1.00 94.62 81 VAL A O 1
ATOM 649 N N . GLY A 1 82 ? -5.917 3.664 7.727 1.00 93.62 82 GLY A N 1
ATOM 650 C CA . GLY A 1 82 ? -4.779 3.942 6.848 1.00 93.62 82 GLY A CA 1
ATOM 651 C C . GLY A 1 82 ? -3.735 2.822 6.853 1.00 93.62 82 GLY A C 1
ATOM 652 O O . GLY A 1 82 ? -3.431 2.251 7.901 1.00 93.62 82 GLY A O 1
ATOM 653 N N . GLY A 1 83 ? -3.192 2.514 5.675 1.00 92.00 83 GLY A N 1
ATOM 654 C CA . GLY A 1 83 ? -2.295 1.382 5.429 1.00 92.00 83 GLY A CA 1
ATOM 655 C C . GLY A 1 83 ? -2.922 0.262 4.581 1.00 92.00 83 GLY A C 1
ATOM 656 O O . GLY A 1 83 ? -4.097 0.350 4.191 1.00 92.00 83 GLY A O 1
ATOM 657 N N . PRO A 1 84 ? -2.137 -0.789 4.257 1.00 92.06 84 PRO A N 1
ATOM 658 C CA . PRO A 1 84 ? -2.638 -1.996 3.607 1.00 92.06 84 PRO A CA 1
ATOM 659 C C . PRO A 1 84 ? -3.730 -2.651 4.446 1.00 92.06 84 PRO A C 1
ATOM 661 O O . PRO A 1 84 ? -3.611 -2.720 5.669 1.00 92.06 84 PRO A O 1
ATOM 664 N N . LYS A 1 85 ? -4.779 -3.138 3.785 1.00 93.81 85 LYS A N 1
ATOM 665 C CA . LYS A 1 85 ? -5.974 -3.663 4.444 1.00 93.81 85 LYS A CA 1
ATOM 666 C C . LYS A 1 85 ? -6.605 -4.808 3.673 1.00 93.81 85 LYS A C 1
ATOM 668 O O . LYS A 1 85 ? -6.507 -4.840 2.447 1.00 93.81 85 LYS A O 1
ATOM 673 N N . TRP A 1 86 ? -7.251 -5.722 4.386 1.00 93.88 86 TRP A N 1
ATOM 674 C CA . TRP A 1 86 ? -7.895 -6.907 3.815 1.00 93.88 86 TRP A CA 1
ATOM 675 C C . TRP A 1 86 ? -9.047 -7.407 4.686 1.00 93.88 86 TRP A C 1
ATOM 677 O O . TRP A 1 86 ? -9.076 -7.192 5.902 1.00 93.88 86 TRP A O 1
ATOM 687 N N . LEU A 1 87 ? -9.998 -8.098 4.057 1.00 94.19 87 LEU A N 1
ATOM 688 C CA . LEU A 1 87 ? -11.144 -8.696 4.740 1.00 94.19 87 LEU A CA 1
ATOM 689 C C . LEU A 1 87 ? -10.700 -9.900 5.578 1.00 94.19 87 LEU A C 1
ATOM 691 O O . LEU A 1 87 ? -10.020 -10.810 5.082 1.00 94.19 87 LEU A O 1
ATOM 695 N N . VAL A 1 88 ? -11.100 -9.920 6.853 1.00 93.12 88 VAL A N 1
ATOM 696 C CA . VAL A 1 88 ? -10.814 -11.042 7.753 1.00 93.12 88 VAL A CA 1
ATOM 697 C C . VAL A 1 88 ? -11.788 -12.181 7.429 1.00 93.12 88 VAL A C 1
ATOM 699 O O . VAL A 1 88 ? -13.000 -11.976 7.492 1.00 93.12 88 VAL A O 1
ATOM 702 N N . PRO A 1 89 ? -11.301 -13.387 7.084 1.00 89.19 89 PRO A N 1
ATOM 703 C CA . PRO A 1 89 ? -12.171 -14.449 6.597 1.00 89.19 89 PRO A CA 1
ATOM 704 C C . PRO A 1 89 ? -13.159 -14.903 7.669 1.00 89.19 89 PRO A C 1
ATOM 706 O O . PRO A 1 89 ? -12.771 -15.152 8.810 1.00 89.19 89 PRO A O 1
ATOM 709 N N . GLY A 1 90 ? -14.429 -15.026 7.278 1.00 88.12 90 GLY A N 1
ATOM 710 C CA . GLY A 1 90 ? -15.504 -15.513 8.143 1.00 88.12 90 GLY A CA 1
ATOM 711 C C . GLY A 1 90 ? -15.861 -14.580 9.299 1.00 88.12 90 GLY A C 1
ATOM 712 O O . GLY A 1 90 ? -16.539 -15.011 10.230 1.00 88.12 90 GLY A O 1
ATOM 713 N N . LYS A 1 91 ? -15.400 -13.323 9.287 1.00 90.44 91 LYS A N 1
ATOM 714 C CA . LYS A 1 91 ? -15.706 -12.372 10.353 1.00 90.44 91 LYS A CA 1
ATOM 715 C C . LYS A 1 91 ? -16.125 -10.997 9.8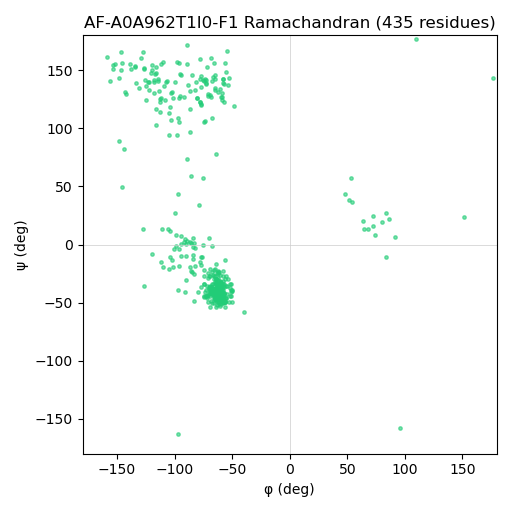09 1.00 90.44 91 LYS A C 1
ATOM 717 O O . LYS A 1 91 ? -15.650 -10.592 8.753 1.00 90.44 91 LYS A O 1
ATOM 722 N N . PRO A 1 92 ? -16.928 -10.211 10.553 1.00 90.81 92 PRO A N 1
ATOM 723 C CA . PRO A 1 92 ? -17.342 -8.862 10.147 1.00 90.81 92 PRO A CA 1
ATOM 724 C C . PRO A 1 92 ? -16.243 -7.802 10.383 1.00 90.81 92 PRO A C 1
ATOM 726 O O . PRO A 1 92 ? -16.531 -6.650 10.718 1.00 90.81 92 PRO A O 1
ATOM 729 N N . TRP A 1 93 ? -14.975 -8.190 10.233 1.00 94.12 93 TRP A N 1
ATOM 730 C CA . TRP A 1 93 ? -13.810 -7.354 10.511 1.00 94.12 93 TRP A CA 1
ATOM 731 C C . TRP A 1 93 ? -12.972 -7.170 9.257 1.00 94.12 93 TRP A C 1
ATOM 733 O O . TRP A 1 93 ? -12.919 -8.025 8.372 1.00 94.12 93 TRP A O 1
ATOM 743 N N . MET A 1 94 ? -12.246 -6.067 9.233 1.00 95.19 94 MET A N 1
ATOM 744 C CA . MET A 1 94 ? -11.174 -5.834 8.288 1.00 95.19 94 MET A CA 1
ATOM 745 C C . MET A 1 94 ? -9.899 -5.554 9.074 1.00 95.19 94 MET A C 1
ATOM 747 O O . MET A 1 94 ? -9.921 -4.905 10.124 1.00 95.19 94 MET A O 1
ATOM 751 N N . ALA A 1 95 ? -8.800 -6.110 8.586 1.00 96.25 95 ALA A N 1
ATOM 752 C CA . ALA A 1 95 ? -7.484 -5.928 9.162 1.00 96.25 95 ALA A CA 1
ATOM 753 C C . ALA A 1 95 ? -6.761 -4.783 8.452 1.00 96.25 95 ALA A C 1
ATOM 755 O O . ALA A 1 95 ? -6.942 -4.587 7.249 1.00 96.25 95 ALA A O 1
ATOM 756 N N . VAL A 1 96 ? -5.944 -4.042 9.196 1.00 95.88 96 VAL A N 1
ATOM 757 C CA . VAL A 1 96 ? -5.094 -2.952 8.705 1.00 95.88 96 VAL A CA 1
ATOM 758 C C . VAL A 1 96 ? -3.692 -3.152 9.235 1.00 95.88 96 VAL A C 1
ATOM 760 O O . VAL A 1 96 ? -3.501 -3.400 10.421 1.00 95.88 96 VAL A O 1
ATOM 763 N N . ARG A 1 97 ? -2.703 -2.993 8.362 1.00 95.19 97 ARG A N 1
ATOM 764 C CA . ARG A 1 97 ? -1.286 -3.042 8.715 1.00 95.19 97 ARG A CA 1
ATOM 765 C C . ARG A 1 97 ? -0.740 -1.632 8.962 1.00 95.19 97 ARG A C 1
ATOM 767 O O . ARG A 1 97 ? -0.851 -0.757 8.103 1.00 95.19 97 ARG A O 1
ATOM 774 N N . LYS A 1 98 ? -0.102 -1.444 10.115 1.00 95.44 98 LYS A N 1
ATOM 775 C CA . LYS A 1 98 ? 0.627 -0.255 10.570 1.00 95.44 98 LYS A CA 1
ATOM 776 C C . LYS A 1 98 ? 2.124 -0.527 10.538 1.00 95.44 98 LYS A C 1
ATOM 778 O O . LYS A 1 98 ? 2.564 -1.616 10.894 1.00 95.44 98 LYS A O 1
ATOM 783 N N . TYR A 1 99 ? 2.890 0.467 10.105 1.00 94.81 99 TYR A N 1
ATOM 784 C CA . TYR A 1 99 ? 4.340 0.375 9.971 1.00 94.81 99 TYR A CA 1
ATOM 785 C C . TYR A 1 99 ? 4.907 1.321 11.003 1.00 94.81 99 TYR A C 1
ATOM 787 O O . TYR A 1 99 ? 4.680 2.529 10.913 1.00 94.81 99 TYR A O 1
ATOM 795 N N . ILE A 1 100 ? 5.583 0.755 11.990 1.00 96.06 100 ILE A N 1
ATOM 796 C CA . ILE A 1 100 ? 6.139 1.500 13.108 1.00 96.06 100 ILE A CA 1
ATOM 797 C C . ILE A 1 100 ? 7.624 1.171 13.154 1.00 96.06 100 ILE A C 1
ATOM 799 O O . ILE A 1 100 ? 8.000 0.001 13.199 1.00 96.06 100 ILE A O 1
ATOM 803 N N . GLY A 1 101 ? 8.457 2.203 13.103 1.00 96.25 101 GLY A N 1
ATOM 804 C CA . GLY A 1 101 ? 9.906 2.081 13.167 1.00 96.25 101 GLY A CA 1
ATOM 805 C C . GLY A 1 101 ? 10.500 2.966 14.242 1.00 96.25 101 GLY A C 1
ATOM 806 O O . GLY A 1 101 ? 9.859 3.887 14.733 1.00 96.25 101 GLY A O 1
ATOM 807 N N . CYS A 1 102 ? 11.752 2.712 14.586 1.00 96.81 102 CYS A N 1
ATOM 808 C CA . CYS A 1 102 ? 12.549 3.607 15.408 1.00 96.81 102 CYS A CA 1
ATOM 809 C C . CYS A 1 102 ? 13.984 3.597 14.882 1.00 96.81 102 CYS A C 1
ATOM 811 O O . CYS A 1 102 ? 14.561 2.530 14.632 1.00 96.81 102 CYS A O 1
ATOM 813 N N . ARG A 1 103 ? 14.556 4.782 14.646 1.00 96.12 103 ARG A N 1
ATOM 814 C CA . ARG A 1 103 ? 15.913 4.902 14.101 1.00 96.12 103 ARG A CA 1
ATOM 815 C C . ARG A 1 103 ? 16.910 4.206 15.031 1.00 96.12 103 ARG A C 1
ATOM 817 O O . ARG A 1 103 ? 16.957 4.477 16.222 1.00 96.12 103 ARG A O 1
ATOM 824 N N . GLY A 1 104 ? 17.705 3.298 14.467 1.00 94.25 104 GLY A N 1
ATOM 825 C CA . GLY A 1 104 ? 18.691 2.507 15.211 1.00 94.25 104 GLY A CA 1
ATOM 826 C C . GLY A 1 104 ? 18.140 1.253 15.903 1.00 94.25 104 GLY A C 1
ATOM 827 O O . GLY A 1 104 ? 18.936 0.412 16.304 1.00 94.25 104 GLY A O 1
ATOM 828 N N . TYR A 1 105 ? 16.816 1.082 15.979 1.00 95.75 105 TYR A N 1
ATOM 829 C CA . TYR A 1 105 ? 16.179 -0.074 16.627 1.00 95.75 105 TYR A CA 1
ATOM 830 C C . TYR A 1 105 ? 15.458 -1.002 15.644 1.00 95.75 105 TYR A C 1
ATOM 832 O O . TYR A 1 105 ? 15.147 -2.128 16.008 1.00 95.75 105 TYR A O 1
ATOM 840 N N . GLY A 1 106 ? 15.200 -0.564 14.408 1.00 94.69 106 GLY A N 1
ATOM 841 C CA . GLY A 1 106 ? 14.476 -1.339 13.394 1.00 94.69 106 GLY A CA 1
ATOM 842 C C . GLY A 1 106 ? 12.986 -0.997 13.344 1.00 94.69 106 GLY A C 1
ATOM 843 O O . GLY A 1 106 ? 12.569 0.091 13.744 1.00 94.69 106 GLY A O 1
ATOM 844 N N . ASP A 1 107 ? 12.172 -1.907 12.817 1.00 95.38 107 ASP A N 1
ATOM 845 C CA . ASP A 1 107 ? 10.733 -1.712 12.611 1.00 95.38 107 ASP A CA 1
ATOM 846 C C . ASP A 1 107 ? 9.904 -2.988 12.772 1.00 95.38 107 ASP A C 1
ATOM 848 O O . ASP A 1 107 ? 10.409 -4.113 12.793 1.00 95.38 107 ASP A O 1
ATOM 852 N N . PHE A 1 108 ? 8.592 -2.804 12.882 1.00 95.25 108 PHE A N 1
ATOM 853 C CA . PHE A 1 108 ? 7.625 -3.888 12.932 1.00 95.25 108 PHE A CA 1
ATOM 854 C C . PHE A 1 108 ? 6.304 -3.532 12.245 1.00 95.25 108 PHE A C 1
ATOM 856 O O . PHE A 1 108 ? 5.924 -2.369 12.085 1.00 95.25 108 PHE A O 1
ATOM 863 N N . LEU A 1 109 ? 5.601 -4.585 11.828 1.00 94.81 109 LEU A N 1
ATOM 864 C CA . LEU A 1 109 ? 4.314 -4.536 11.148 1.00 94.81 109 LEU A CA 1
ATOM 865 C C . LEU A 1 109 ? 3.215 -4.934 12.137 1.00 94.81 109 LEU A C 1
ATOM 867 O O . LEU A 1 109 ? 2.932 -6.121 12.328 1.00 94.81 109 LEU A O 1
ATOM 871 N N . LEU A 1 110 ? 2.611 -3.935 12.777 1.00 96.19 110 LEU A N 1
ATOM 872 C CA . LEU A 1 110 ? 1.470 -4.118 13.672 1.00 96.19 110 LEU A CA 1
ATOM 873 C C . LEU A 1 110 ? 0.193 -4.243 12.839 1.00 96.19 110 LEU A C 1
ATOM 875 O O . LEU A 1 110 ? -0.118 -3.366 12.040 1.00 96.19 110 LEU A O 1
ATOM 879 N N . VAL A 1 111 ? -0.574 -5.305 13.039 1.00 96.75 111 VAL A N 1
ATOM 880 C CA . VAL A 1 111 ? -1.892 -5.468 12.428 1.00 96.75 111 VAL A CA 1
ATOM 881 C C . VAL A 1 111 ? -2.966 -5.190 13.467 1.00 96.75 111 VAL A C 1
ATOM 883 O O . VAL A 1 111 ? -2.925 -5.755 14.557 1.00 96.75 111 VAL A O 1
ATOM 886 N N . THR A 1 112 ? -3.938 -4.349 13.116 1.00 97.50 112 THR A N 1
ATOM 887 C CA . THR A 1 112 ? -5.138 -4.072 13.914 1.00 97.50 112 THR A CA 1
ATOM 888 C C . THR A 1 112 ? -6.392 -4.532 13.171 1.00 97.50 112 THR A C 1
ATOM 890 O O . THR A 1 112 ? -6.437 -4.516 11.941 1.00 97.50 112 THR A O 1
ATOM 893 N N . GLN A 1 113 ? -7.415 -4.977 13.899 1.00 97.44 113 GLN A N 1
ATOM 894 C CA . GLN A 1 113 ? -8.685 -5.457 13.350 1.00 97.44 113 GLN A CA 1
ATOM 895 C C . GLN A 1 113 ? -9.839 -4.580 13.830 1.00 97.44 113 GLN A C 1
ATOM 897 O O . GLN A 1 113 ? -9.994 -4.331 15.026 1.00 97.44 113 GLN A O 1
ATOM 902 N N . HIS A 1 114 ? -10.675 -4.147 12.890 1.00 96.94 114 HIS A N 1
ATOM 903 C CA . HIS A 1 114 ? -11.752 -3.184 13.122 1.00 96.94 114 HIS A CA 1
ATOM 904 C C . HIS A 1 114 ? -13.036 -3.599 12.389 1.00 96.94 114 HIS A C 1
ATOM 906 O O . HIS A 1 114 ? -12.940 -4.273 11.358 1.00 96.94 114 HIS A O 1
ATOM 912 N N . PRO A 1 115 ? -14.243 -3.242 12.881 1.00 95.38 115 PRO A N 1
ATOM 913 C CA . PRO A 1 115 ? -15.482 -3.545 12.174 1.00 95.38 115 PRO A CA 1
ATOM 914 C C . PRO A 1 115 ? -15.456 -2.927 10.776 1.00 95.38 115 PRO A C 1
ATOM 916 O O . PRO A 1 115 ? -14.991 -1.795 10.619 1.00 95.38 115 PRO A O 1
ATOM 919 N N . LYS A 1 116 ? -16.005 -3.627 9.775 1.00 92.50 116 LYS A N 1
ATOM 920 C CA . LYS A 1 116 ? -16.069 -3.131 8.384 1.00 92.50 116 LYS A CA 1
ATOM 921 C C . LYS A 1 116 ? -16.651 -1.713 8.279 1.00 92.50 116 LYS A C 1
ATOM 923 O O . LYS A 1 116 ? -16.156 -0.920 7.485 1.00 92.50 116 LYS A O 1
ATOM 928 N N . LEU A 1 117 ? -17.601 -1.370 9.157 1.00 91.38 117 LEU A N 1
ATOM 929 C CA . LEU A 1 117 ? -18.220 -0.044 9.259 1.00 91.38 117 LEU A CA 1
ATOM 930 C C . LEU A 1 117 ? -17.199 1.109 9.368 1.00 91.38 117 LEU A C 1
ATOM 932 O O . LEU A 1 117 ? -17.432 2.181 8.817 1.00 91.38 117 LEU A O 1
ATOM 936 N N . LEU A 1 118 ? -16.047 0.912 10.028 1.00 93.56 118 LEU A N 1
ATOM 937 C CA . LEU A 1 118 ? -15.010 1.954 10.107 1.00 93.56 118 LEU A CA 1
ATOM 938 C C . LEU A 1 118 ? -14.424 2.306 8.732 1.00 93.56 118 LEU A C 1
ATOM 940 O O . LEU A 1 118 ? -14.009 3.439 8.502 1.00 93.56 118 LEU A O 1
ATOM 944 N N . PHE A 1 119 ? -14.398 1.360 7.801 1.00 90.50 119 PHE A N 1
ATOM 945 C CA . PHE A 1 119 ? -13.778 1.533 6.487 1.00 90.50 119 PHE A CA 1
ATOM 946 C C . PHE A 1 119 ? -14.689 2.213 5.479 1.00 90.50 119 PHE A C 1
ATOM 948 O O . PHE A 1 119 ? -14.205 2.700 4.461 1.00 90.50 119 PHE A O 1
ATOM 955 N N . GLU A 1 120 ? -15.973 2.337 5.805 1.00 86.06 120 GLU A N 1
ATOM 956 C CA . GLU A 1 120 ? -16.923 3.186 5.085 1.00 86.06 120 GLU A CA 1
ATOM 957 C C . GLU A 1 120 ? -16.610 4.687 5.248 1.00 86.06 120 GLU A C 1
ATOM 959 O O . GLU A 1 120 ? -17.262 5.538 4.647 1.00 86.06 120 GLU A O 1
ATOM 964 N N . TYR A 1 121 ? -15.572 5.026 6.025 1.00 89.12 121 TYR A N 1
ATOM 965 C CA . TYR A 1 121 ? -14.888 6.316 5.947 1.00 89.12 121 TYR A CA 1
ATOM 966 C C . TYR A 1 121 ? -14.461 6.659 4.511 1.00 89.12 121 TYR A C 1
ATOM 968 O O . TYR A 1 121 ? -14.545 7.817 4.096 1.00 89.12 121 TYR A O 1
ATOM 976 N N . TYR A 1 122 ? -14.025 5.656 3.743 1.00 85.69 122 TYR A N 1
ATOM 977 C CA . TYR A 1 122 ? -13.703 5.814 2.331 1.00 85.69 122 TYR A CA 1
ATOM 978 C C . TYR A 1 122 ? -14.943 5.581 1.466 1.00 85.69 122 TYR A C 1
ATOM 980 O O . TYR A 1 122 ? -15.672 4.616 1.660 1.00 85.69 122 TYR A O 1
ATOM 988 N N . GLY A 1 123 ? -15.136 6.423 0.447 1.00 84.31 123 GLY A N 1
ATOM 989 C CA . GLY A 1 123 ? -16.096 6.132 -0.628 1.00 84.31 123 GLY A CA 1
ATOM 990 C C . GLY A 1 123 ? -15.584 5.102 -1.645 1.00 84.31 123 GLY A C 1
ATOM 991 O O . GLY A 1 123 ? -16.365 4.496 -2.374 1.00 84.31 123 GLY A O 1
ATOM 992 N N . ILE A 1 124 ? -14.264 4.889 -1.660 1.00 93.69 124 ILE A N 1
ATOM 993 C CA . ILE A 1 124 ? -13.572 3.899 -2.483 1.00 93.69 124 ILE A CA 1
ATOM 994 C C . ILE A 1 124 ? -12.912 2.885 -1.545 1.00 93.69 124 ILE A C 1
ATOM 996 O O . ILE A 1 124 ? -11.862 3.155 -0.946 1.00 93.69 124 ILE A O 1
ATOM 1000 N N . TYR A 1 125 ? -13.519 1.710 -1.418 1.00 93.50 125 TYR A N 1
ATOM 1001 C CA . TYR A 1 125 ? -12.890 0.564 -0.776 1.00 93.50 125 TYR A CA 1
ATOM 1002 C C . TYR A 1 125 ? -11.724 0.094 -1.628 1.00 93.50 125 TYR A C 1
ATOM 1004 O O . TYR A 1 125 ? -11.790 0.112 -2.857 1.00 93.50 125 TYR A O 1
ATOM 1012 N N . HIS A 1 126 ? -10.631 -0.303 -0.987 1.00 94.12 126 HIS A N 1
ATOM 1013 C CA . HIS A 1 126 ? -9.434 -0.620 -1.739 1.00 94.12 126 HIS A CA 1
ATOM 1014 C C . HIS A 1 126 ? -8.505 -1.578 -1.004 1.00 94.12 126 HIS A C 1
ATOM 1016 O O . HIS A 1 126 ? -8.322 -1.468 0.212 1.00 94.12 126 HIS A O 1
ATOM 1022 N N . SER A 1 127 ? -7.900 -2.507 -1.746 1.00 94.06 127 SER A N 1
ATOM 1023 C CA . SER A 1 127 ? -6.994 -3.510 -1.185 1.00 94.06 127 SER A CA 1
ATOM 1024 C C . SER A 1 127 ? -5.955 -4.019 -2.181 1.00 94.06 127 SER A C 1
ATOM 1026 O O . SER A 1 127 ? -6.190 -4.095 -3.387 1.00 94.06 127 SER A O 1
ATOM 1028 N N . HIS A 1 128 ? -4.809 -4.416 -1.630 1.00 93.50 128 HIS A N 1
ATOM 1029 C CA . HIS A 1 128 ? -3.756 -5.140 -2.336 1.00 93.50 128 HIS A CA 1
ATOM 1030 C C . HIS A 1 128 ? -3.857 -6.659 -2.175 1.00 93.50 128 HIS A C 1
ATOM 1032 O O . HIS A 1 128 ? -2.996 -7.377 -2.673 1.00 93.50 128 HIS A O 1
ATOM 1038 N N . GLU A 1 129 ? -4.859 -7.154 -1.450 1.00 91.44 129 GLU A N 1
ATOM 1039 C CA . GLU A 1 129 ? -4.928 -8.546 -1.024 1.00 91.44 129 GLU A CA 1
ATOM 1040 C C . GLU A 1 129 ? -6.324 -9.135 -1.268 1.00 91.44 129 GLU A C 1
ATOM 1042 O O . GLU A 1 129 ? -7.346 -8.442 -1.253 1.00 91.44 129 GLU A O 1
ATOM 1047 N N . THR A 1 130 ? -6.347 -10.452 -1.461 1.00 91.44 130 THR A N 1
ATOM 1048 C CA . THR A 1 130 ? -7.548 -11.294 -1.518 1.00 91.44 130 THR A CA 1
ATOM 1049 C C . THR A 1 130 ? -8.633 -10.843 -2.511 1.00 91.44 130 THR A C 1
ATOM 1051 O O . THR A 1 130 ? -9.756 -10.567 -2.077 1.00 91.44 130 THR A O 1
ATOM 1054 N N . PRO A 1 131 ? -8.333 -10.695 -3.818 1.00 95.12 131 PRO A N 1
ATOM 1055 C CA . PRO A 1 131 ? -9.302 -10.226 -4.813 1.00 95.12 131 PRO A CA 1
ATOM 1056 C C . PRO A 1 131 ? -10.626 -11.005 -4.781 1.00 95.12 131 PRO A C 1
ATOM 1058 O O . PRO A 1 131 ? -11.684 -10.385 -4.711 1.00 95.12 131 PRO A O 1
ATOM 1061 N N . GLN A 1 132 ? -10.593 -12.337 -4.682 1.00 94.94 132 GLN A N 1
ATOM 1062 C CA . GLN A 1 132 ? -11.803 -13.166 -4.665 1.00 94.94 132 GLN A CA 1
ATOM 1063 C C . GLN A 1 132 ? -12.759 -12.761 -3.531 1.00 94.94 132 GLN A C 1
ATOM 1065 O O . GLN A 1 132 ? -13.966 -12.616 -3.734 1.00 94.94 132 GLN A O 1
ATOM 1070 N N . ARG A 1 133 ? -12.231 -12.481 -2.334 1.00 92.75 133 ARG A N 1
ATOM 1071 C CA . ARG A 1 133 ? -13.060 -12.161 -1.159 1.00 92.75 133 ARG A CA 1
ATOM 1072 C C . ARG A 1 133 ? -13.885 -10.897 -1.318 1.00 92.75 133 ARG A C 1
ATOM 1074 O O . ARG A 1 133 ? -15.012 -10.848 -0.843 1.00 92.75 133 ARG A O 1
ATOM 1081 N N . TRP A 1 134 ? -13.342 -9.886 -1.987 1.00 93.31 134 TRP A N 1
ATOM 1082 C CA . TRP A 1 134 ? -14.074 -8.647 -2.257 1.00 93.31 134 TRP A CA 1
ATOM 1083 C C . TRP A 1 134 ? -15.269 -8.863 -3.185 1.00 93.31 134 TRP A C 1
ATOM 1085 O O . TRP A 1 134 ? -16.190 -8.049 -3.212 1.00 93.31 134 TRP A O 1
ATOM 1095 N N . THR A 1 135 ? -15.248 -9.946 -3.956 1.00 92.88 135 THR A N 1
ATOM 1096 C CA . THR A 1 135 ? -16.350 -10.321 -4.833 1.00 92.88 135 THR A CA 1
ATOM 1097 C C . THR A 1 135 ? -17.367 -11.231 -4.145 1.00 92.88 135 THR A C 1
ATOM 1099 O O . THR A 1 135 ? -18.553 -11.159 -4.458 1.00 92.88 135 THR A O 1
ATOM 1102 N N . ASP A 1 136 ? -16.935 -12.052 -3.189 1.00 93.25 136 ASP A N 1
ATOM 1103 C CA . ASP A 1 136 ? -17.804 -13.016 -2.498 1.00 93.25 136 ASP A CA 1
ATOM 1104 C C . ASP A 1 136 ? -18.528 -12.430 -1.285 1.00 93.25 136 ASP A C 1
ATOM 1106 O O . ASP A 1 136 ? -19.528 -12.977 -0.827 1.00 93.25 136 ASP A O 1
ATOM 1110 N N . GLU A 1 137 ? -18.028 -11.321 -0.753 1.00 92.31 137 GLU A N 1
ATOM 1111 C CA . GLU A 1 137 ? -18.586 -10.683 0.428 1.00 92.31 137 GLU A CA 1
ATOM 1112 C C . GLU A 1 137 ? -19.877 -9.896 0.097 1.00 92.31 137 GLU A C 1
ATOM 1114 O O . GLU A 1 137 ? -19.819 -8.930 -0.676 1.00 92.31 137 GLU A O 1
ATOM 1119 N N . PRO A 1 138 ? -21.033 -10.242 0.708 1.00 91.31 138 PRO A N 1
ATOM 1120 C CA . PRO A 1 138 ? -22.324 -9.624 0.389 1.00 91.31 138 PRO A CA 1
ATOM 1121 C C . PRO A 1 138 ? -22.370 -8.107 0.582 1.00 91.31 138 PRO A C 1
ATOM 1123 O O . PRO A 1 138 ? -23.013 -7.417 -0.207 1.00 91.31 138 PRO A O 1
ATOM 1126 N N . ASP A 1 139 ? -21.648 -7.578 1.576 1.00 88.56 139 ASP A N 1
ATOM 1127 C CA . ASP A 1 139 ? -21.587 -6.134 1.860 1.00 88.56 139 ASP A CA 1
ATOM 1128 C C . ASP A 1 139 ? -21.078 -5.315 0.656 1.00 88.56 139 ASP A C 1
ATOM 1130 O O . ASP A 1 139 ? -21.365 -4.124 0.542 1.00 88.56 139 ASP A O 1
ATOM 1134 N N . TYR A 1 140 ? -20.338 -5.951 -0.260 1.00 91.25 140 TYR A N 1
ATOM 1135 C CA . TYR A 1 140 ? -19.763 -5.318 -1.447 1.00 91.25 140 TYR A CA 1
ATOM 1136 C C . TYR A 1 140 ? -20.418 -5.787 -2.752 1.00 91.25 140 TYR A C 1
ATOM 1138 O O . TYR A 1 140 ? -19.874 -5.524 -3.827 1.00 91.25 140 TYR A O 1
ATOM 1146 N N . ALA A 1 141 ? -21.568 -6.474 -2.699 1.00 91.50 141 ALA A N 1
ATOM 1147 C CA . ALA A 1 141 ? -22.258 -7.027 -3.870 1.00 91.50 141 ALA A CA 1
ATOM 1148 C C . ALA A 1 141 ? -22.605 -5.954 -4.923 1.00 91.50 141 ALA A C 1
ATOM 1150 O O . ALA A 1 141 ? -22.357 -6.161 -6.113 1.00 91.50 141 ALA A O 1
ATOM 1151 N N . GLU A 1 142 ? -23.062 -4.788 -4.464 1.00 91.06 142 GLU A N 1
ATOM 1152 C CA . GLU A 1 142 ? -23.519 -3.660 -5.294 1.00 91.06 142 GLU A CA 1
ATOM 1153 C C . GLU A 1 142 ? -22.402 -2.669 -5.673 1.00 91.06 142 GLU A C 1
ATOM 1155 O O . GLU A 1 142 ? -22.658 -1.626 -6.280 1.00 91.06 142 GLU A O 1
ATOM 1160 N N . CYS A 1 143 ? -21.152 -2.942 -5.283 1.00 93.88 143 CYS A N 1
ATOM 1161 C CA . CYS A 1 143 ? -20.040 -2.053 -5.599 1.00 93.88 143 CYS A CA 1
ATOM 1162 C C . CYS A 1 143 ? -19.650 -2.149 -7.076 1.00 93.88 143 CYS A C 1
ATOM 1164 O O . CYS A 1 143 ? -19.560 -3.241 -7.641 1.00 93.88 143 CYS A O 1
ATOM 1166 N N . ILE A 1 144 ? -19.295 -1.008 -7.669 1.00 95.75 144 ILE A N 1
ATOM 1167 C CA . ILE A 1 144 ? -18.572 -0.988 -8.945 1.00 95.75 144 ILE A CA 1
ATOM 1168 C C . ILE A 1 144 ? -17.152 -1.477 -8.659 1.00 95.75 144 ILE A C 1
ATOM 1170 O O . ILE A 1 144 ? -16.490 -0.970 -7.751 1.00 95.75 144 ILE A O 1
ATOM 1174 N N . ARG A 1 145 ? -16.677 -2.478 -9.401 1.00 97.62 145 ARG A N 1
ATOM 1175 C CA . ARG A 1 145 ? -15.401 -3.143 -9.114 1.00 97.62 145 ARG A CA 1
ATOM 1176 C C . ARG A 1 145 ? -14.380 -2.853 -10.197 1.00 97.62 145 ARG A C 1
ATOM 1178 O O . ARG A 1 145 ? -14.616 -3.157 -11.360 1.00 97.62 145 ARG A O 1
ATOM 1185 N N . PHE A 1 146 ? -13.223 -2.345 -9.797 1.00 98.50 146 PHE A N 1
ATOM 1186 C CA . PHE A 1 146 ? -12.073 -2.169 -10.671 1.00 98.50 146 PHE A CA 1
ATOM 1187 C C . PHE A 1 146 ? -10.895 -3.015 -10.216 1.00 98.50 146 PHE A C 1
ATOM 1189 O O . PHE A 1 146 ? -10.656 -3.176 -9.017 1.00 98.50 146 PHE A O 1
ATOM 1196 N N . ALA A 1 147 ? -10.114 -3.474 -11.184 1.00 98.19 147 ALA A N 1
ATOM 1197 C CA . ALA A 1 147 ? -8.808 -4.058 -10.949 1.00 98.19 147 ALA A CA 1
ATOM 1198 C C . ALA A 1 147 ? -7.744 -3.285 -11.721 1.00 98.19 147 ALA A C 1
ATOM 1200 O O . ALA A 1 147 ? -7.963 -2.883 -12.861 1.00 98.19 147 ALA A O 1
ATOM 1201 N N . THR A 1 148 ? -6.587 -3.076 -11.100 1.00 97.94 148 THR A N 1
ATOM 1202 C CA . THR A 1 148 ? -5.430 -2.475 -11.773 1.00 97.94 148 THR A CA 1
ATOM 1203 C C . THR A 1 148 ? -4.423 -3.541 -12.152 1.00 97.94 148 THR A C 1
ATOM 1205 O O . THR A 1 148 ? -4.019 -4.350 -11.313 1.00 97.94 148 THR A O 1
ATOM 1208 N N . ILE A 1 149 ? -3.978 -3.503 -13.403 1.00 97.00 149 ILE A N 1
ATOM 1209 C CA . ILE A 1 149 ? -2.944 -4.394 -13.915 1.00 97.00 149 ILE A CA 1
ATOM 1210 C C . ILE A 1 149 ? -1.808 -3.606 -14.562 1.00 97.00 149 ILE A C 1
ATOM 1212 O O . ILE A 1 149 ? -1.992 -2.493 -15.059 1.00 97.00 149 ILE A O 1
ATOM 1216 N N . ARG A 1 150 ? -0.616 -4.193 -14.522 1.00 96.31 150 ARG A N 1
ATOM 1217 C CA . ARG A 1 150 ? 0.608 -3.661 -15.116 1.00 96.31 150 ARG A CA 1
ATOM 1218 C C . ARG A 1 150 ? 1.513 -4.831 -15.480 1.00 96.31 150 ARG A C 1
ATOM 1220 O O . ARG A 1 150 ? 1.430 -5.885 -14.847 1.00 96.31 150 ARG A O 1
ATOM 1227 N N . HIS A 1 151 ? 2.397 -4.629 -16.448 1.00 95.12 151 HIS A N 1
ATOM 1228 C CA . HIS A 1 151 ? 3.414 -5.587 -16.848 1.00 95.12 151 HIS A CA 1
ATOM 1229 C C . HIS A 1 151 ? 4.171 -6.124 -15.611 1.00 95.12 151 HIS A C 1
ATOM 1231 O O . HIS A 1 151 ? 4.808 -5.337 -14.895 1.00 95.12 151 HIS A O 1
ATOM 1237 N N . PRO A 1 152 ? 4.134 -7.443 -15.326 1.00 95.19 152 PRO A N 1
ATOM 1238 C CA . PRO A 1 152 ? 4.641 -7.982 -14.061 1.00 95.19 152 PRO A CA 1
ATOM 1239 C C . PRO A 1 152 ? 6.120 -7.678 -13.786 1.00 95.19 152 PRO A C 1
ATOM 1241 O O . PRO A 1 152 ? 6.499 -7.391 -12.650 1.00 95.19 152 PRO A O 1
ATOM 1244 N N . LEU A 1 153 ? 6.967 -7.655 -14.822 1.00 94.25 153 LEU A N 1
ATOM 1245 C CA . LEU A 1 153 ? 8.382 -7.305 -14.649 1.00 94.25 153 LEU A CA 1
ATOM 1246 C C . LEU A 1 153 ? 8.609 -5.807 -14.413 1.00 94.25 153 LEU A C 1
ATOM 1248 O O . LEU A 1 153 ? 9.553 -5.451 -13.711 1.00 94.25 153 LEU A O 1
ATOM 1252 N N . ASP A 1 154 ? 7.726 -4.930 -14.904 1.00 94.25 154 ASP A N 1
ATOM 1253 C CA . ASP A 1 154 ? 7.783 -3.504 -14.555 1.00 94.25 154 ASP A CA 1
ATOM 1254 C C . ASP A 1 154 ? 7.347 -3.279 -13.107 1.00 94.25 154 ASP A C 1
ATOM 1256 O O . ASP A 1 154 ? 7.909 -2.431 -12.414 1.00 94.25 154 ASP A O 1
ATOM 1260 N N . MET A 1 155 ? 6.376 -4.052 -12.614 1.00 94.81 155 MET A N 1
ATOM 1261 C CA . MET A 1 155 ? 6.002 -4.016 -11.201 1.00 94.81 155 MET A CA 1
ATOM 1262 C C . MET A 1 155 ? 7.138 -4.496 -10.300 1.00 94.81 155 MET A C 1
ATOM 1264 O O . MET A 1 155 ? 7.458 -3.820 -9.319 1.00 94.81 155 MET A O 1
ATOM 1268 N N . PHE A 1 156 ? 7.772 -5.618 -10.647 1.00 94.69 156 PHE A N 1
ATOM 1269 C CA . PHE A 1 156 ? 8.951 -6.122 -9.945 1.00 94.69 156 PHE A CA 1
ATOM 1270 C C . PHE A 1 156 ? 10.088 -5.089 -9.944 1.00 94.69 156 PHE A C 1
ATOM 1272 O O . PHE A 1 156 ? 10.585 -4.723 -8.877 1.00 94.69 156 PHE A O 1
ATOM 1279 N N . ASN A 1 157 ? 10.426 -4.536 -11.114 1.00 94.44 157 ASN A N 1
ATOM 1280 C CA . ASN A 1 157 ? 11.432 -3.483 -11.243 1.00 94.44 157 ASN A CA 1
ATOM 1281 C C . ASN A 1 157 ? 11.075 -2.240 -10.400 1.00 94.44 157 ASN A C 1
ATOM 1283 O O . ASN A 1 157 ? 11.887 -1.690 -9.657 1.00 94.44 157 ASN A O 1
ATOM 1287 N N . SER A 1 158 ? 9.810 -1.821 -10.423 1.00 93.56 158 SER A N 1
ATOM 1288 C CA . SER A 1 158 ? 9.333 -0.707 -9.602 1.00 93.56 158 SER A CA 1
ATOM 1289 C C . SER A 1 158 ? 9.437 -0.998 -8.097 1.00 93.56 158 SER A C 1
ATOM 1291 O O . SER A 1 158 ? 9.730 -0.096 -7.306 1.00 93.56 158 SER A O 1
ATOM 1293 N N . ALA A 1 159 ? 9.230 -2.247 -7.674 1.00 93.00 159 ALA A N 1
ATOM 1294 C CA . ALA A 1 159 ? 9.305 -2.649 -6.273 1.00 93.00 159 ALA A CA 1
ATOM 1295 C C . ALA A 1 159 ? 10.735 -2.586 -5.708 1.00 93.00 159 ALA A C 1
ATOM 1297 O O . ALA A 1 159 ? 10.908 -2.162 -4.552 1.00 93.00 159 ALA A O 1
ATOM 1298 N N . VAL A 1 160 ? 11.751 -2.944 -6.504 1.00 93.50 160 VAL A N 1
ATOM 1299 C CA . VAL A 1 160 ? 13.159 -2.879 -6.071 1.00 93.50 160 VAL A CA 1
ATOM 1300 C C . VAL A 1 160 ? 13.647 -1.434 -5.930 1.00 93.50 160 VAL A C 1
ATOM 1302 O O . VAL A 1 160 ? 14.292 -1.120 -4.934 1.00 93.50 160 VAL A O 1
ATOM 1305 N N . HIS A 1 161 ? 13.205 -0.522 -6.805 1.00 93.31 161 HIS A N 1
ATOM 1306 C CA . HIS A 1 161 ? 13.522 0.919 -6.750 1.00 93.31 161 HIS A CA 1
ATOM 1307 C C . HIS A 1 161 ? 12.629 1.753 -5.814 1.00 93.31 161 HIS A C 1
ATOM 1309 O O . HIS A 1 161 ? 12.808 2.968 -5.666 1.00 93.31 161 HIS A O 1
ATOM 1315 N N . SER A 1 162 ? 11.639 1.139 -5.169 1.00 90.56 162 SER A N 1
ATOM 1316 C CA . SER A 1 162 ? 10.694 1.860 -4.317 1.00 90.56 162 SER A CA 1
ATOM 1317 C C . SER A 1 162 ? 11.246 2.122 -2.914 1.00 90.56 162 SER A C 1
ATOM 1319 O O . SER A 1 162 ? 11.635 1.183 -2.219 1.00 90.56 162 SER A O 1
ATOM 1321 N N . PHE A 1 163 ? 11.111 3.353 -2.431 1.00 92.06 163 PHE A N 1
ATOM 1322 C CA . PHE A 1 163 ? 11.032 3.613 -0.995 1.00 92.06 163 PHE A CA 1
ATOM 1323 C C . PHE A 1 163 ? 9.620 3.276 -0.504 1.00 92.06 163 PHE A C 1
ATOM 1325 O O . PHE A 1 163 ? 8.647 3.396 -1.259 1.00 92.06 163 PHE A O 1
ATOM 1332 N N . ASN A 1 164 ? 9.512 2.710 0.698 1.00 90.94 164 ASN A N 1
ATOM 1333 C CA . ASN A 1 164 ? 8.224 2.581 1.377 1.00 90.94 164 ASN A CA 1
ATOM 1334 C C . ASN A 1 164 ? 7.982 3.850 2.218 1.00 90.94 164 ASN A C 1
ATOM 1336 O O . ASN A 1 164 ? 8.867 4.695 2.343 1.00 90.94 164 ASN A O 1
ATOM 1340 N N . ALA A 1 165 ? 6.786 3.998 2.784 1.00 91.88 165 ALA A N 1
ATOM 1341 C CA . ALA A 1 165 ? 6.438 5.210 3.521 1.00 91.88 165 ALA A CA 1
ATOM 1342 C C . ALA A 1 165 ? 7.296 5.423 4.787 1.00 91.88 165 ALA A C 1
ATOM 1344 O O . ALA A 1 165 ? 7.572 6.567 5.138 1.00 91.88 165 ALA A O 1
ATOM 1345 N N . LEU A 1 166 ? 7.781 4.351 5.424 1.00 93.12 166 LEU A N 1
ATOM 1346 C CA . LEU A 1 166 ? 8.652 4.439 6.597 1.00 93.12 166 LEU A CA 1
ATOM 1347 C C . LEU A 1 166 ? 10.074 4.875 6.211 1.00 93.12 166 LEU A C 1
ATOM 1349 O O . LEU A 1 166 ? 10.609 5.816 6.788 1.00 93.12 166 LEU A O 1
ATOM 1353 N N . THR A 1 167 ? 10.637 4.288 5.149 1.00 94.00 167 THR A N 1
ATOM 1354 C CA . THR A 1 167 ? 11.871 4.764 4.505 1.00 94.00 167 THR A CA 1
ATOM 1355 C C . THR A 1 167 ? 11.742 6.232 4.102 1.00 94.00 167 THR A C 1
ATOM 1357 O O . THR A 1 167 ? 12.657 7.022 4.306 1.00 94.00 167 THR A O 1
ATOM 1360 N N . SER A 1 168 ? 10.590 6.617 3.545 1.00 94.56 168 SER A N 1
ATOM 1361 C CA . SER A 1 168 ? 10.341 7.998 3.148 1.00 94.56 168 SER A CA 1
ATOM 1362 C C . SER A 1 168 ? 10.346 8.941 4.345 1.00 94.56 168 SER A C 1
ATOM 1364 O O . SER A 1 168 ? 10.806 10.069 4.228 1.00 94.56 168 SER A O 1
ATOM 1366 N N . GLU A 1 169 ? 9.792 8.540 5.483 1.00 95.75 169 GLU A N 1
ATOM 1367 C CA . GLU A 1 169 ? 9.828 9.358 6.695 1.00 95.75 169 GLU A CA 1
ATOM 1368 C C . GLU A 1 169 ? 11.242 9.467 7.269 1.00 95.75 169 GLU A C 1
ATOM 1370 O O . GLU A 1 169 ? 11.653 10.558 7.658 1.00 95.75 169 GLU A O 1
ATOM 1375 N N . TYR A 1 170 ? 11.999 8.367 7.252 1.00 96.06 170 TYR A N 1
ATOM 1376 C CA . TYR A 1 170 ? 13.399 8.367 7.660 1.00 96.06 170 TYR A CA 1
ATOM 1377 C C . TYR A 1 170 ? 14.215 9.383 6.856 1.00 96.06 170 TYR A C 1
ATOM 1379 O O . TYR A 1 170 ? 14.891 10.220 7.446 1.00 96.06 170 TYR A O 1
ATOM 1387 N N . LEU A 1 171 ? 14.096 9.375 5.524 1.00 95.81 171 LEU A N 1
ATOM 1388 C CA . LEU A 1 171 ? 14.803 10.327 4.663 1.00 95.81 171 LEU A CA 1
ATOM 1389 C C . LEU A 1 171 ? 14.376 11.774 4.932 1.00 95.81 171 LEU A C 1
ATOM 1391 O O . LEU A 1 171 ? 15.234 12.631 5.111 1.00 95.81 171 LEU A O 1
ATOM 1395 N N . GLN A 1 172 ? 13.073 12.038 5.068 1.00 95.38 172 GLN A N 1
ATOM 1396 C CA . GLN A 1 172 ? 12.566 13.382 5.381 1.00 95.38 172 GLN A CA 1
ATOM 1397 C C . GLN A 1 172 ? 13.139 13.958 6.684 1.00 95.38 172 GLN A C 1
ATOM 1399 O O . GLN A 1 172 ? 13.307 15.170 6.787 1.00 95.38 172 GLN A O 1
ATOM 1404 N N . ARG A 1 173 ? 13.405 13.112 7.686 1.00 96.12 173 ARG A N 1
ATOM 1405 C CA . ARG A 1 173 ? 13.839 13.550 9.022 1.00 96.12 173 ARG A CA 1
ATOM 1406 C C . ARG A 1 173 ? 15.344 13.511 9.225 1.00 96.12 173 ARG A C 1
ATOM 1408 O O . ARG A 1 173 ? 15.887 14.387 9.886 1.00 96.12 173 ARG A O 1
ATOM 1415 N N . PHE A 1 174 ? 16.001 12.488 8.692 1.00 95.50 174 PHE A N 1
ATOM 1416 C CA . PHE A 1 174 ? 17.386 12.153 9.025 1.00 95.50 174 PHE A CA 1
ATOM 1417 C C . PHE A 1 174 ? 18.331 12.197 7.821 1.00 95.50 174 PHE A C 1
ATOM 1419 O O . PHE A 1 174 ? 19.541 12.119 8.005 1.00 95.50 174 PHE A O 1
ATOM 1426 N N . GLY A 1 175 ? 17.806 12.361 6.604 1.00 93.44 175 GLY A N 1
ATOM 1427 C CA . GLY A 1 175 ? 18.605 12.533 5.390 1.00 93.44 175 GLY A CA 1
ATOM 1428 C C . GLY A 1 175 ? 17.967 13.475 4.365 1.00 93.44 175 GLY A C 1
ATOM 1429 O O . GLY A 1 175 ? 17.875 13.082 3.203 1.00 93.44 175 GLY A O 1
ATOM 1430 N N . PRO A 1 176 ? 17.517 14.691 4.746 1.00 92.88 176 PRO A N 1
ATOM 1431 C CA . PRO A 1 176 ? 16.782 15.579 3.838 1.00 92.88 176 PRO A CA 1
ATOM 1432 C C . PRO A 1 176 ? 17.606 16.039 2.625 1.00 92.88 176 PRO A C 1
ATOM 1434 O O . PRO A 1 176 ? 17.036 16.341 1.583 1.00 92.88 176 PRO A O 1
ATOM 1437 N N . GLU A 1 177 ? 18.936 16.043 2.747 1.00 93.25 177 GLU A N 1
ATOM 1438 C CA . GLU A 1 177 ? 19.876 16.438 1.687 1.00 93.25 177 GLU A CA 1
ATOM 1439 C C . GLU A 1 177 ? 20.348 15.257 0.819 1.00 93.25 177 GLU A C 1
ATOM 1441 O O . GLU A 1 177 ? 21.215 15.418 -0.040 1.00 93.25 177 GLU A O 1
ATOM 1446 N N . ALA A 1 178 ? 19.844 14.043 1.061 1.00 92.38 178 ALA A N 1
ATOM 1447 C CA . ALA A 1 178 ? 20.304 12.866 0.338 1.00 92.38 178 ALA A CA 1
ATOM 1448 C C . ALA A 1 178 ? 19.806 12.857 -1.118 1.00 92.38 178 ALA A C 1
ATOM 1450 O O . ALA A 1 178 ? 18.639 13.135 -1.399 1.00 92.38 178 ALA A O 1
ATOM 1451 N N . ASP A 1 179 ? 20.676 12.459 -2.050 1.00 92.94 179 ASP A N 1
ATOM 1452 C CA . ASP A 1 179 ? 20.292 12.285 -3.452 1.00 92.94 179 ASP A CA 1
ATOM 1453 C C . ASP A 1 179 ? 19.437 11.019 -3.618 1.00 92.94 179 ASP A C 1
ATOM 1455 O O . ASP A 1 179 ? 19.925 9.883 -3.583 1.00 92.94 179 ASP A O 1
ATOM 1459 N N . GLU A 1 180 ? 18.135 11.217 -3.831 1.00 92.12 180 GLU A N 1
ATOM 1460 C CA . GLU A 1 180 ? 17.181 10.129 -4.035 1.00 92.12 180 GLU A CA 1
ATOM 1461 C C . GLU A 1 180 ? 17.556 9.185 -5.180 1.00 92.12 180 GLU A C 1
ATOM 1463 O O . GLU A 1 180 ? 17.286 7.987 -5.087 1.00 92.12 180 GLU A O 1
ATOM 1468 N N . ASN A 1 181 ? 18.139 9.685 -6.271 1.00 91.94 181 ASN A N 1
ATOM 1469 C CA . ASN A 1 181 ? 18.473 8.845 -7.418 1.00 91.94 181 ASN A CA 1
ATOM 1470 C C . ASN A 1 181 ? 19.618 7.894 -7.077 1.00 91.94 181 ASN A C 1
ATOM 1472 O O . ASN A 1 181 ? 19.545 6.706 -7.407 1.00 91.94 181 ASN A O 1
ATOM 1476 N N . VAL A 1 182 ? 20.628 8.395 -6.362 1.00 93.31 182 VAL A N 1
ATOM 1477 C CA . VAL A 1 182 ? 21.735 7.580 -5.848 1.00 93.31 182 VAL A CA 1
ATOM 1478 C C . VAL A 1 182 ? 21.200 6.529 -4.878 1.00 93.31 182 VAL A C 1
ATOM 1480 O O . VAL A 1 182 ? 21.422 5.337 -5.086 1.00 93.31 182 VAL A O 1
ATOM 1483 N N . LEU A 1 183 ? 20.397 6.934 -3.891 1.00 94.38 183 LEU A N 1
ATOM 1484 C CA . LEU A 1 183 ? 19.841 6.009 -2.902 1.00 94.38 183 LEU A CA 1
ATOM 1485 C C . LEU A 1 183 ? 18.936 4.935 -3.529 1.00 94.38 183 LEU A C 1
ATOM 1487 O O . LEU A 1 183 ? 18.994 3.764 -3.149 1.00 94.38 183 LEU A O 1
ATOM 1491 N N . ARG A 1 184 ? 18.100 5.291 -4.515 1.00 93.25 184 ARG A N 1
ATOM 1492 C CA . ARG A 1 184 ? 17.250 4.317 -5.226 1.00 93.25 184 ARG A CA 1
ATOM 1493 C C . ARG A 1 184 ? 18.064 3.329 -6.038 1.00 93.25 184 ARG A C 1
ATOM 1495 O O . ARG A 1 184 ? 17.649 2.177 -6.158 1.00 93.25 184 ARG A O 1
ATOM 1502 N N . ARG A 1 185 ? 19.172 3.778 -6.625 1.00 93.88 185 ARG A N 1
ATOM 1503 C CA . ARG A 1 185 ? 20.101 2.930 -7.371 1.00 93.88 185 ARG A CA 1
ATOM 1504 C C . ARG A 1 185 ? 20.809 1.952 -6.436 1.00 93.88 185 ARG A C 1
ATOM 1506 O O . ARG A 1 185 ? 20.775 0.758 -6.714 1.00 93.88 185 ARG A O 1
ATOM 1513 N N . GLU A 1 186 ? 21.379 2.433 -5.329 1.00 94.69 186 GLU A N 1
ATOM 1514 C CA . GLU A 1 186 ? 22.021 1.586 -4.310 1.00 94.69 186 GLU A CA 1
ATOM 1515 C C . GLU A 1 186 ? 21.048 0.533 -3.766 1.00 94.69 186 GLU A C 1
ATOM 1517 O O . GLU A 1 186 ? 21.344 -0.660 -3.757 1.00 94.69 186 GLU A O 1
ATOM 1522 N N . MET A 1 187 ? 19.839 0.957 -3.397 1.00 93.62 187 MET A N 1
ATOM 1523 C CA . MET A 1 187 ? 18.801 0.058 -2.900 1.00 93.62 187 MET A CA 1
ATOM 1524 C C . MET A 1 187 ? 18.380 -0.989 -3.943 1.00 93.62 187 MET A C 1
ATOM 1526 O O . MET A 1 187 ? 18.141 -2.145 -3.589 1.00 93.62 187 MET A O 1
ATOM 1530 N N . ALA A 1 188 ? 18.252 -0.608 -5.216 1.00 94.94 188 ALA A N 1
ATOM 1531 C CA . ALA A 1 188 ? 17.896 -1.558 -6.264 1.00 94.94 188 ALA A CA 1
ATOM 1532 C C . ALA A 1 188 ? 19.015 -2.572 -6.515 1.00 94.94 188 ALA A C 1
ATOM 1534 O O . ALA A 1 188 ? 18.714 -3.757 -6.627 1.00 94.94 188 ALA A O 1
ATOM 1535 N N . LEU A 1 189 ? 20.283 -2.144 -6.529 1.00 96.31 189 LEU A N 1
ATOM 1536 C CA . LEU A 1 189 ? 21.428 -3.057 -6.611 1.00 96.31 189 LEU A CA 1
ATOM 1537 C C . LEU A 1 189 ? 21.448 -4.029 -5.436 1.00 96.31 189 LEU A C 1
ATOM 1539 O O . LEU A 1 189 ? 21.543 -5.234 -5.651 1.00 96.31 189 LEU A O 1
ATOM 1543 N N . ASN A 1 190 ? 21.292 -3.534 -4.208 1.00 95.38 190 ASN A N 1
ATOM 1544 C CA . ASN A 1 190 ? 21.239 -4.373 -3.011 1.00 95.38 190 ASN A CA 1
ATOM 1545 C C . ASN A 1 190 ? 20.138 -5.445 -3.114 1.00 95.38 190 ASN A C 1
ATOM 1547 O O . ASN A 1 190 ? 20.387 -6.624 -2.878 1.00 95.38 190 ASN A O 1
ATOM 1551 N N . LYS A 1 191 ? 18.932 -5.068 -3.554 1.00 94.56 191 LYS A N 1
ATOM 1552 C CA . LYS A 1 191 ? 17.801 -6.004 -3.671 1.00 94.56 191 LYS A CA 1
ATOM 1553 C C . LYS A 1 191 ? 17.928 -6.985 -4.828 1.00 94.56 191 LYS A C 1
ATOM 1555 O O . LYS A 1 191 ? 17.532 -8.132 -4.671 1.00 94.56 191 LYS A O 1
ATOM 1560 N N . LEU A 1 192 ? 18.431 -6.537 -5.977 1.00 96.44 192 LEU A N 1
ATOM 1561 C CA . LEU A 1 192 ? 18.608 -7.386 -7.160 1.00 96.44 192 LEU A CA 1
ATOM 1562 C C . LEU A 1 192 ? 19.795 -8.348 -7.007 1.00 96.44 192 LEU A C 1
ATOM 1564 O O . LEU A 1 192 ? 19.838 -9.387 -7.651 1.00 96.44 192 LEU A O 1
ATOM 1568 N N . THR A 1 193 ? 20.751 -8.041 -6.133 1.00 97.19 193 THR A N 1
ATOM 1569 C CA . THR A 1 193 ? 21.862 -8.954 -5.832 1.00 97.19 193 THR A CA 1
ATOM 1570 C C . THR A 1 193 ? 21.523 -9.978 -4.743 1.00 97.19 193 THR A C 1
ATOM 1572 O O . THR A 1 193 ? 22.109 -11.058 -4.741 1.00 97.19 193 THR A O 1
ATOM 1575 N N . ASP A 1 194 ? 20.538 -9.719 -3.870 1.00 95.06 194 ASP A N 1
ATOM 1576 C CA . ASP A 1 194 ? 19.968 -10.749 -2.987 1.00 95.06 194 ASP A CA 1
ATOM 1577 C C . ASP A 1 194 ? 18.834 -11.519 -3.693 1.00 95.06 194 ASP A C 1
ATOM 1579 O O . ASP A 1 194 ? 17.664 -11.123 -3.711 1.00 95.06 194 ASP A O 1
ATOM 1583 N N . LEU A 1 195 ? 19.172 -12.680 -4.261 1.00 95.31 195 LEU A N 1
ATOM 1584 C CA . LEU A 1 195 ? 18.215 -13.522 -4.986 1.00 95.31 195 LEU A CA 1
ATOM 1585 C C . LEU A 1 195 ? 17.050 -14.022 -4.114 1.00 95.31 195 LEU A C 1
ATOM 1587 O O . LEU A 1 195 ? 15.968 -14.274 -4.648 1.00 95.31 195 LEU A O 1
ATOM 1591 N N . ARG A 1 196 ? 17.211 -14.105 -2.785 1.00 93.75 196 ARG A N 1
ATOM 1592 C CA . ARG A 1 196 ? 16.107 -14.467 -1.876 1.00 93.75 196 ARG A CA 1
ATOM 1593 C C . ARG A 1 196 ? 15.071 -13.351 -1.821 1.00 93.75 196 ARG A C 1
ATOM 1595 O O . ARG A 1 196 ? 13.872 -13.623 -1.812 1.00 93.75 196 ARG A O 1
ATOM 1602 N N . VAL A 1 197 ? 15.521 -12.093 -1.839 1.00 92.62 197 VAL A N 1
ATOM 1603 C CA . VAL A 1 197 ? 14.630 -10.926 -1.927 1.00 92.62 197 VAL A CA 1
ATOM 1604 C C . VAL A 1 197 ? 13.866 -10.940 -3.241 1.00 92.62 197 VAL A C 1
ATOM 1606 O O . VAL A 1 197 ? 12.646 -10.767 -3.243 1.00 92.62 197 VAL A O 1
ATOM 1609 N N . CYS A 1 198 ? 14.560 -11.191 -4.350 1.00 94.75 198 CYS A N 1
ATOM 1610 C CA . CYS A 1 198 ? 13.936 -11.283 -5.668 1.00 94.75 198 CYS A CA 1
ATOM 1611 C C . CYS A 1 198 ? 12.842 -12.355 -5.704 1.00 94.75 198 CYS A C 1
ATOM 1613 O O . CYS A 1 198 ? 11.705 -12.064 -6.084 1.00 94.75 198 CYS A O 1
ATOM 1615 N N . GLN A 1 199 ? 13.161 -13.562 -5.229 1.00 95.50 199 GLN A N 1
ATOM 1616 C CA . GLN A 1 199 ? 12.216 -14.670 -5.158 1.00 95.50 199 GLN A CA 1
ATOM 1617 C C . GLN A 1 199 ? 11.005 -14.315 -4.290 1.00 95.50 199 GLN A C 1
ATOM 1619 O O . GLN A 1 199 ? 9.868 -14.498 -4.725 1.00 95.50 199 GLN A O 1
ATOM 1624 N N . GLY A 1 200 ? 11.226 -13.745 -3.102 1.00 94.12 200 GLY A N 1
ATOM 1625 C CA . GLY A 1 200 ? 10.144 -13.341 -2.208 1.00 94.12 200 GLY A CA 1
ATOM 1626 C C . GLY A 1 200 ? 9.205 -12.299 -2.831 1.00 94.12 200 GLY A C 1
ATOM 1627 O O . GLY A 1 200 ? 7.984 -12.393 -2.686 1.00 94.12 200 GLY A O 1
ATOM 1628 N N . LEU A 1 201 ? 9.744 -11.316 -3.564 1.00 93.75 201 LEU A N 1
ATOM 1629 C CA . LEU A 1 201 ? 8.947 -10.290 -4.252 1.00 93.75 201 LEU A CA 1
ATOM 1630 C C . LEU A 1 201 ? 8.124 -10.875 -5.411 1.00 93.75 201 LEU A C 1
ATOM 1632 O O . LEU A 1 201 ? 6.996 -10.438 -5.649 1.00 93.75 201 LEU A O 1
ATOM 1636 N N . MET A 1 202 ? 8.671 -11.849 -6.142 1.00 94.69 202 MET A N 1
ATOM 1637 C CA . MET A 1 202 ? 7.960 -12.530 -7.229 1.00 94.69 202 MET A CA 1
ATOM 1638 C C . MET A 1 202 ? 6.873 -13.466 -6.695 1.00 94.69 202 MET A C 1
ATOM 1640 O O . MET A 1 202 ? 5.748 -13.423 -7.187 1.00 94.69 202 MET A O 1
ATOM 1644 N N . LEU A 1 203 ? 7.161 -14.253 -5.654 1.00 95.00 203 LEU A N 1
ATOM 1645 C CA . LEU A 1 203 ? 6.185 -15.141 -5.010 1.00 95.00 203 LEU A CA 1
ATOM 1646 C C . LEU A 1 203 ? 4.982 -14.371 -4.461 1.00 95.00 203 LEU A C 1
ATOM 1648 O O . LEU A 1 203 ? 3.840 -14.788 -4.657 1.00 95.00 203 LEU A O 1
ATOM 1652 N N . HIS A 1 204 ? 5.220 -13.213 -3.839 1.00 92.88 204 HIS A N 1
ATOM 1653 C CA . HIS A 1 204 ? 4.141 -12.348 -3.372 1.00 92.88 204 HIS A CA 1
ATOM 1654 C C . HIS A 1 204 ? 3.224 -11.894 -4.521 1.00 92.88 204 HIS A C 1
ATOM 1656 O O . HIS A 1 204 ? 2.001 -11.976 -4.405 1.00 92.88 204 HIS A O 1
ATOM 1662 N N . GLN A 1 205 ? 3.799 -11.464 -5.651 1.00 93.94 205 GLN A N 1
ATOM 1663 C CA . GLN A 1 205 ? 3.026 -11.083 -6.841 1.00 93.94 205 GLN A CA 1
ATOM 1664 C C . GLN A 1 205 ? 2.264 -12.271 -7.438 1.00 93.94 205 GLN A C 1
ATOM 1666 O O . GLN A 1 205 ? 1.086 -12.143 -7.759 1.00 93.94 205 GLN A O 1
ATOM 1671 N N . LEU A 1 206 ? 2.906 -13.437 -7.548 1.00 95.06 206 LEU A N 1
ATOM 1672 C CA . LEU A 1 206 ? 2.289 -14.662 -8.061 1.00 95.06 206 LEU A CA 1
ATOM 1673 C C . LEU A 1 206 ? 1.077 -15.085 -7.236 1.00 95.06 206 LEU A C 1
ATOM 1675 O O . LEU A 1 206 ? 0.055 -15.457 -7.806 1.00 95.06 206 LEU A O 1
ATOM 1679 N N . LYS A 1 207 ? 1.174 -15.007 -5.903 1.00 94.75 207 LYS A N 1
ATOM 1680 C CA . LYS A 1 207 ? 0.057 -15.313 -5.004 1.00 94.75 207 LYS A CA 1
ATOM 1681 C C . LYS A 1 207 ? -1.161 -14.449 -5.326 1.00 94.75 207 LYS A C 1
ATOM 1683 O O . LYS A 1 207 ? -2.254 -14.987 -5.463 1.00 94.75 207 LYS A O 1
ATOM 1688 N N . TYR A 1 208 ? -0.962 -13.138 -5.472 1.00 95.75 208 TYR A N 1
ATOM 1689 C CA . TYR A 1 208 ? -2.042 -12.224 -5.838 1.00 95.75 208 TYR A CA 1
ATOM 1690 C C . TYR A 1 208 ? -2.626 -12.569 -7.210 1.00 95.75 208 TYR A C 1
ATOM 1692 O O . TYR A 1 208 ? -3.840 -12.679 -7.356 1.00 95.75 208 TYR A O 1
ATOM 1700 N N . TRP A 1 209 ? -1.767 -12.747 -8.218 1.00 96.81 209 TRP A N 1
ATOM 1701 C CA . TRP A 1 209 ? -2.226 -12.938 -9.589 1.00 96.81 209 TRP A CA 1
ATOM 1702 C C . TRP A 1 209 ? -2.988 -14.236 -9.796 1.00 96.81 209 TRP A C 1
ATOM 1704 O O . TRP A 1 209 ? -3.979 -14.225 -10.514 1.00 96.81 209 TRP A O 1
ATOM 1714 N N . ARG A 1 210 ? -2.572 -15.326 -9.146 1.00 96.19 210 ARG A N 1
ATOM 1715 C CA . ARG A 1 210 ? -3.304 -16.598 -9.195 1.00 96.19 210 ARG A CA 1
ATOM 1716 C C . ARG A 1 210 ? -4.739 -16.425 -8.702 1.00 96.19 210 ARG A C 1
ATOM 1718 O O . ARG A 1 210 ? -5.659 -16.777 -9.419 1.00 96.19 210 ARG A O 1
ATOM 1725 N N . GLU A 1 211 ? -4.920 -15.789 -7.546 1.00 96.19 211 GLU A N 1
ATOM 1726 C CA . GLU A 1 211 ? -6.260 -15.528 -7.007 1.00 96.19 211 GLU A CA 1
ATOM 1727 C C . GLU A 1 211 ? -7.062 -14.545 -7.879 1.00 96.19 211 GLU A C 1
ATOM 1729 O O . GLU A 1 211 ? -8.264 -14.711 -8.063 1.00 96.19 211 GLU A O 1
ATOM 1734 N N . TYR A 1 212 ? -6.416 -13.513 -8.433 1.00 97.62 212 TYR A N 1
ATOM 1735 C CA . TYR A 1 212 ? -7.090 -12.551 -9.309 1.00 97.62 212 TYR A CA 1
ATOM 1736 C C . TYR A 1 212 ? -7.583 -13.194 -10.605 1.00 97.62 212 TYR A C 1
ATOM 1738 O O . TYR A 1 212 ? -8.693 -12.902 -11.038 1.00 97.62 212 TYR A O 1
ATOM 1746 N N . LEU A 1 213 ? -6.776 -14.052 -11.234 1.00 97.50 213 LEU A N 1
ATOM 1747 C CA . LEU A 1 213 ? -7.139 -14.684 -12.502 1.00 97.50 213 LEU A CA 1
ATOM 1748 C C . LEU A 1 213 ? -8.406 -15.543 -12.378 1.00 97.50 213 LEU A C 1
ATOM 1750 O O . LEU A 1 213 ? -9.189 -15.566 -13.324 1.00 97.50 213 LEU A O 1
ATOM 1754 N N . ASP A 1 214 ? -8.648 -16.145 -11.211 1.00 96.81 214 ASP A N 1
ATOM 1755 C CA . ASP A 1 214 ? -9.850 -16.943 -10.932 1.00 96.81 214 ASP A CA 1
ATOM 1756 C C . ASP A 1 214 ? -11.143 -16.104 -10.848 1.00 96.81 214 ASP A C 1
ATOM 1758 O O . ASP A 1 214 ? -12.234 -16.640 -11.028 1.00 96.81 214 ASP A O 1
ATOM 1762 N N . CYS A 1 215 ? -11.041 -14.791 -10.605 1.00 97.00 215 CYS A N 1
ATOM 1763 C CA . CYS A 1 215 ? -12.186 -13.875 -10.469 1.00 97.00 215 CYS A CA 1
ATOM 1764 C C . CYS A 1 215 ? -12.125 -12.639 -11.371 1.00 97.00 215 CYS A C 1
ATOM 1766 O O . CYS A 1 215 ? -12.859 -11.669 -11.156 1.00 97.00 215 CYS A O 1
ATOM 1768 N N . ARG A 1 216 ? -11.233 -12.639 -12.363 1.00 97.31 216 ARG A N 1
ATOM 1769 C CA . ARG A 1 216 ? -10.930 -11.477 -13.210 1.00 97.31 216 ARG A CA 1
ATOM 1770 C C . ARG A 1 216 ? -12.164 -10.918 -13.918 1.00 97.31 216 ARG A C 1
ATOM 1772 O O . ARG A 1 216 ? -12.282 -9.707 -14.074 1.00 97.31 216 ARG A O 1
ATOM 1779 N N . ASP A 1 217 ? -13.079 -11.786 -14.331 1.00 97.25 217 ASP A N 1
ATOM 1780 C CA . ASP A 1 217 ? -14.328 -11.445 -15.019 1.00 97.25 217 ASP A CA 1
ATOM 1781 C C . ASP A 1 217 ? -15.300 -10.619 -14.158 1.00 97.25 217 ASP A C 1
ATOM 1783 O O . ASP A 1 217 ? -16.190 -9.952 -14.687 1.00 97.25 217 ASP A O 1
ATOM 1787 N N . ARG A 1 218 ? -15.101 -10.597 -12.835 1.00 97.12 218 ARG A N 1
ATOM 1788 C CA . ARG A 1 218 ? -15.900 -9.813 -11.879 1.00 97.12 218 ARG A CA 1
ATOM 1789 C C . ARG A 1 218 ? -15.398 -8.375 -11.702 1.00 97.12 218 ARG A C 1
ATOM 1791 O O . ARG A 1 218 ? -15.964 -7.635 -10.891 1.00 97.12 218 ARG A O 1
ATOM 1798 N N . TYR A 1 219 ? -14.354 -7.976 -12.433 1.00 98.25 219 TYR A N 1
ATOM 1799 C CA . TYR A 1 219 ? -13.714 -6.665 -12.339 1.00 98.25 219 TYR A CA 1
ATOM 1800 C C . TYR A 1 219 ? -13.628 -5.949 -13.688 1.00 98.25 219 TYR A C 1
ATOM 1802 O O . TYR A 1 219 ? -13.282 -6.534 -14.711 1.00 98.25 219 TYR A O 1
ATOM 1810 N N . ALA A 1 220 ? -13.837 -4.631 -13.671 1.00 98.00 220 ALA A N 1
ATOM 1811 C CA . ALA A 1 220 ? -13.427 -3.759 -14.760 1.00 98.00 220 ALA A CA 1
ATOM 1812 C C . ALA A 1 220 ? -11.902 -3.568 -14.706 1.00 98.00 220 ALA A C 1
ATOM 1814 O O . ALA A 1 220 ? -11.367 -2.870 -13.839 1.00 98.00 220 ALA A O 1
ATOM 1815 N N . GLU A 1 221 ? -11.193 -4.216 -15.625 1.00 97.38 221 GLU A N 1
ATOM 1816 C CA . GLU A 1 221 ? -9.733 -4.182 -15.682 1.00 97.38 221 GLU A CA 1
ATOM 1817 C C . GLU A 1 221 ? -9.211 -2.881 -16.302 1.00 97.38 221 GLU A C 1
ATOM 1819 O O . GLU A 1 221 ? -9.496 -2.560 -17.455 1.00 97.38 221 GLU A O 1
ATOM 1824 N N . TRP A 1 222 ? -8.377 -2.169 -15.548 1.00 97.88 222 TRP A N 1
ATOM 1825 C CA . TRP A 1 222 ? -7.654 -0.988 -15.994 1.00 97.88 222 TRP A CA 1
ATOM 1826 C C . TRP A 1 222 ? -6.151 -1.265 -16.071 1.00 97.88 222 TRP A C 1
ATOM 1828 O O . TRP A 1 222 ? -5.527 -1.694 -15.096 1.00 97.88 222 TRP A O 1
ATOM 1838 N N . ARG A 1 223 ? -5.558 -0.991 -17.236 1.00 96.25 223 ARG A N 1
ATOM 1839 C CA . ARG A 1 223 ? -4.122 -1.159 -17.499 1.00 96.25 223 ARG A CA 1
ATOM 1840 C C . ARG A 1 223 ? -3.372 0.128 -17.206 1.00 96.25 223 ARG A C 1
ATOM 1842 O O . ARG A 1 223 ? -3.686 1.165 -17.785 1.00 96.25 223 ARG A O 1
ATOM 1849 N N . TRP A 1 224 ? -2.328 0.049 -16.389 1.00 95.94 224 TRP A N 1
ATOM 1850 C CA . TRP A 1 224 ? -1.445 1.190 -16.151 1.00 95.94 224 TRP A CA 1
ATOM 1851 C C . TRP A 1 224 ? -0.768 1.676 -17.439 1.00 95.94 224 TRP A C 1
ATOM 1853 O O . TRP A 1 224 ? -0.560 2.869 -17.617 1.00 95.94 224 TRP A O 1
ATOM 1863 N N . GLU A 1 225 ? -0.471 0.786 -18.385 1.00 95.62 225 GLU A N 1
ATOM 1864 C CA . GLU A 1 225 ? 0.110 1.195 -19.666 1.00 95.62 225 GLU A CA 1
ATOM 1865 C C . GLU A 1 225 ? -0.852 2.053 -20.504 1.00 95.62 225 GLU A C 1
ATOM 1867 O O . GLU A 1 225 ? -0.401 2.893 -21.282 1.00 95.62 225 GLU A O 1
ATOM 1872 N N . ALA A 1 226 ? -2.169 1.888 -20.322 1.00 94.44 226 ALA A N 1
ATOM 1873 C CA . ALA A 1 226 ? -3.171 2.630 -21.081 1.00 94.44 226 ALA A CA 1
ATOM 1874 C C . ALA A 1 226 ? -3.150 4.126 -20.752 1.00 94.44 226 ALA A C 1
ATOM 1876 O O . ALA A 1 226 ? -3.245 4.937 -21.664 1.00 94.44 226 ALA A O 1
ATOM 1877 N N . ILE A 1 227 ? -2.962 4.507 -19.483 1.00 94.38 227 ILE A N 1
ATOM 1878 C CA . ILE A 1 227 ? -2.884 5.928 -19.105 1.00 94.38 227 ILE A CA 1
ATOM 1879 C C . ILE A 1 227 ? -1.596 6.591 -19.603 1.00 94.38 227 ILE A C 1
ATOM 1881 O O . ILE A 1 227 ? -1.592 7.787 -19.868 1.00 94.38 227 ILE A O 1
ATOM 1885 N N . ILE A 1 228 ? -0.516 5.823 -19.775 1.00 92.44 228 ILE A N 1
ATOM 1886 C CA . ILE A 1 228 ? 0.730 6.339 -20.353 1.00 92.44 228 ILE A CA 1
ATOM 1887 C C . ILE A 1 228 ? 0.585 6.553 -21.864 1.00 92.44 228 ILE A C 1
ATOM 1889 O O . ILE A 1 228 ? 1.068 7.553 -22.387 1.00 92.44 228 ILE A O 1
ATOM 1893 N N . ALA A 1 229 ? -0.074 5.628 -22.568 1.00 94.62 229 ALA A N 1
ATOM 1894 C CA . ALA A 1 229 ? -0.228 5.690 -24.021 1.00 94.62 229 ALA A CA 1
ATOM 1895 C C . ALA A 1 229 ? -1.344 6.646 -24.482 1.00 94.62 229 ALA A C 1
ATOM 1897 O O . ALA A 1 229 ? -1.172 7.364 -25.463 1.00 94.62 229 ALA A O 1
ATOM 1898 N N . ASP A 1 230 ? -2.481 6.646 -23.786 1.00 97.00 230 ASP A N 1
ATOM 1899 C CA . ASP A 1 230 ? -3.658 7.466 -24.077 1.00 97.00 230 ASP A CA 1
ATOM 1900 C C . ASP A 1 230 ? -4.335 7.906 -22.762 1.00 97.00 230 ASP A C 1
ATOM 1902 O O . ASP A 1 230 ? -5.310 7.291 -22.302 1.00 97.00 230 ASP A O 1
ATOM 1906 N N . PRO A 1 231 ? -3.825 8.974 -22.116 1.00 96.44 231 PRO A N 1
ATOM 1907 C CA . PRO A 1 231 ? -4.360 9.424 -20.838 1.00 96.44 231 PRO A CA 1
ATOM 1908 C C . PRO A 1 231 ? -5.830 9.846 -20.928 1.00 96.44 231 PRO A C 1
ATOM 1910 O O . PRO A 1 231 ? -6.611 9.584 -20.011 1.00 96.44 231 PRO A O 1
ATOM 1913 N N . ILE A 1 232 ? -6.228 10.460 -22.046 1.00 98.25 232 ILE A N 1
ATOM 1914 C CA . ILE A 1 232 ? -7.588 10.959 -22.261 1.00 98.25 232 ILE A CA 1
ATOM 1915 C C . ILE A 1 232 ? -8.557 9.789 -22.394 1.00 98.25 232 ILE A C 1
ATOM 1917 O O . ILE A 1 232 ? -9.515 9.701 -21.623 1.00 98.25 232 ILE A O 1
ATOM 1921 N N . GLY A 1 233 ? -8.286 8.851 -23.305 1.00 98.38 233 GLY A N 1
ATOM 1922 C CA . GLY A 1 233 ? -9.136 7.679 -23.501 1.00 98.38 233 GLY A CA 1
ATOM 1923 C C . GLY A 1 233 ? -9.234 6.807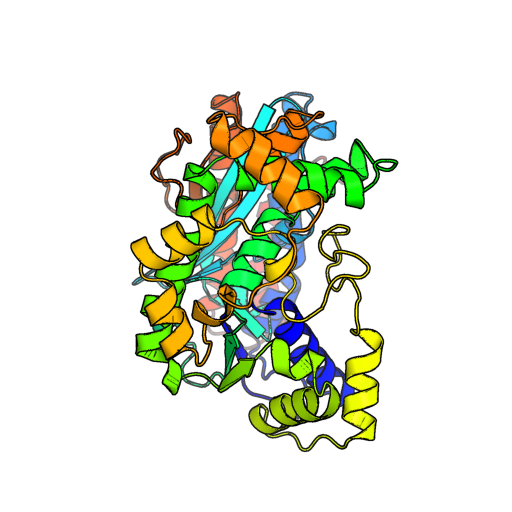 -22.250 1.00 98.38 233 GLY A C 1
ATOM 1924 O O . GLY A 1 233 ? -10.307 6.273 -21.954 1.00 98.38 233 GLY A O 1
ATOM 1925 N N . SER A 1 234 ? -8.162 6.726 -21.457 1.00 98.00 234 SER A N 1
ATOM 1926 C CA . SER A 1 234 ? -8.158 6.035 -20.165 1.00 98.00 234 SER A CA 1
ATOM 1927 C C . SER A 1 234 ? -9.084 6.701 -19.133 1.00 98.00 234 SER A C 1
ATOM 1929 O O . SER A 1 234 ? -9.895 6.008 -18.514 1.00 98.00 234 SER A O 1
ATOM 1931 N N . VAL A 1 235 ? -9.037 8.031 -18.969 1.00 98.56 235 VAL A N 1
ATOM 1932 C CA . VAL A 1 235 ? -9.965 8.751 -18.070 1.00 98.56 235 VAL A CA 1
ATOM 1933 C C . VAL A 1 235 ? -11.414 8.576 -18.529 1.00 98.56 235 VAL A C 1
ATOM 1935 O O . VAL A 1 235 ? -12.293 8.285 -17.715 1.00 98.56 235 VAL A O 1
ATOM 1938 N N . GLN A 1 236 ? -11.671 8.681 -19.835 1.00 98.50 236 GLN A N 1
ATOM 1939 C CA . GLN A 1 236 ? -13.005 8.459 -20.397 1.00 98.50 236 GLN A CA 1
ATOM 1940 C C . GLN A 1 236 ? -13.497 7.027 -20.172 1.00 98.50 236 GLN A C 1
ATOM 1942 O O . GLN A 1 236 ? -14.673 6.815 -19.883 1.00 98.50 236 GLN A O 1
ATOM 1947 N N . TRP A 1 237 ? -12.612 6.034 -20.284 1.00 98.44 237 TRP A N 1
ATOM 1948 C CA . TRP A 1 237 ? -12.948 4.643 -19.995 1.00 98.44 237 TRP A CA 1
ATOM 1949 C C . TRP A 1 237 ? -13.377 4.466 -18.538 1.00 98.44 237 TRP A C 1
ATOM 1951 O O . TRP A 1 237 ? -14.423 3.864 -18.301 1.00 98.44 237 TRP A O 1
ATOM 1961 N N . VAL A 1 238 ? -12.645 5.048 -17.579 1.00 98.38 238 VAL A N 1
ATOM 1962 C CA . VAL A 1 238 ? -13.034 5.000 -16.159 1.00 98.38 238 VAL A CA 1
ATOM 1963 C C . VAL A 1 238 ? -14.371 5.700 -15.938 1.00 98.38 238 VAL A C 1
ATOM 1965 O O . VAL A 1 238 ? -15.234 5.145 -15.262 1.00 98.38 238 VAL A O 1
ATOM 1968 N N . GLY A 1 239 ? -14.585 6.862 -16.563 1.00 97.94 239 GLY A N 1
ATOM 1969 C CA . GLY A 1 239 ? -15.876 7.553 -16.554 1.00 97.94 239 GLY A CA 1
ATOM 1970 C C . GLY A 1 239 ? -17.024 6.643 -16.993 1.00 97.94 239 GLY A C 1
ATOM 1971 O O . GLY A 1 239 ? -18.000 6.492 -16.260 1.00 97.94 239 GLY A O 1
ATOM 1972 N N . ARG A 1 240 ? -16.873 5.939 -18.124 1.00 97.94 240 ARG A N 1
ATOM 1973 C CA . ARG A 1 240 ? -17.893 5.004 -18.629 1.00 97.94 240 ARG A CA 1
ATOM 1974 C C . ARG A 1 240 ? -18.184 3.857 -17.664 1.00 97.94 240 ARG A C 1
ATOM 1976 O O . ARG A 1 240 ? -19.349 3.516 -17.490 1.00 97.94 240 ARG A O 1
ATOM 1983 N N . GLN A 1 241 ? -17.165 3.291 -17.015 1.00 97.88 241 GLN A N 1
ATOM 1984 C CA . GLN A 1 241 ? -17.366 2.246 -15.997 1.00 97.88 241 GLN A CA 1
ATOM 1985 C C . GLN A 1 241 ? -18.114 2.766 -14.759 1.00 97.88 241 GLN A C 1
ATOM 1987 O O . GLN A 1 241 ? -18.813 2.009 -14.092 1.00 97.88 241 GLN A O 1
ATOM 1992 N N . LEU A 1 242 ? -18.008 4.066 -14.470 1.00 97.00 242 LEU A N 1
ATOM 1993 C CA . LEU A 1 242 ? -18.790 4.753 -13.438 1.00 97.00 242 LEU A CA 1
ATOM 1994 C C . LEU A 1 242 ? -20.190 5.182 -13.927 1.00 97.00 242 LEU A C 1
ATOM 1996 O O . LEU A 1 242 ? -20.932 5.807 -13.173 1.00 97.00 242 LEU A O 1
ATOM 2000 N N . GLY A 1 243 ? -20.561 4.885 -15.178 1.00 96.38 243 GLY A N 1
ATOM 2001 C CA . GLY A 1 243 ? -21.821 5.332 -15.781 1.00 96.38 243 GLY A CA 1
ATOM 2002 C C . GLY A 1 243 ? -21.849 6.828 -16.118 1.00 96.38 243 GLY A C 1
ATOM 2003 O O . GLY A 1 243 ? -22.922 7.427 -16.167 1.00 96.38 243 GLY A O 1
ATOM 2004 N N . LEU A 1 244 ? -20.682 7.445 -16.319 1.00 96.81 244 LEU A N 1
ATOM 2005 C CA . LEU A 1 244 ? -20.522 8.866 -16.617 1.00 96.81 244 LEU A CA 1
ATOM 2006 C C . LEU A 1 244 ? -19.973 9.058 -18.032 1.00 96.81 244 LEU A C 1
ATOM 2008 O O . LEU A 1 244 ? -18.976 8.446 -18.414 1.00 96.81 244 LEU A O 1
ATOM 2012 N N . ASP A 1 245 ? -20.598 9.952 -18.791 1.00 96.62 245 ASP A N 1
ATOM 2013 C CA . ASP A 1 245 ? -20.054 10.407 -20.067 1.00 96.62 245 ASP A CA 1
ATOM 2014 C C . ASP A 1 245 ? -19.103 11.587 -19.832 1.00 96.62 245 ASP A C 1
ATOM 2016 O O . ASP A 1 245 ? -19.508 12.634 -19.311 1.00 96.62 245 ASP A O 1
ATOM 2020 N N . ILE A 1 246 ? -17.829 11.377 -20.167 1.00 97.88 246 ILE A N 1
ATOM 2021 C CA . ILE A 1 246 ? -16.733 12.321 -19.940 1.00 97.88 246 ILE A CA 1
ATOM 2022 C C . ILE A 1 246 ? -16.182 12.754 -21.300 1.00 97.88 246 ILE A C 1
ATOM 2024 O O . ILE A 1 246 ? -15.633 11.950 -22.060 1.00 97.88 246 ILE A O 1
ATOM 2028 N N . GLY A 1 247 ? -16.310 14.046 -21.604 1.00 97.88 247 GLY A N 1
ATOM 2029 C CA . GLY A 1 247 ? -15.758 14.635 -22.824 1.00 97.88 247 GLY A CA 1
ATOM 2030 C C . GLY A 1 247 ? -14.226 14.667 -22.812 1.00 97.88 247 GLY A C 1
ATOM 2031 O O . GLY A 1 247 ? -13.601 14.589 -21.757 1.00 97.88 247 GLY A O 1
ATOM 2032 N N . ALA A 1 248 ? -13.600 14.807 -23.983 1.00 98.19 248 ALA A N 1
ATOM 2033 C CA . ALA A 1 248 ? -12.137 14.820 -24.097 1.00 98.19 248 ALA A CA 1
ATOM 2034 C C . ALA A 1 248 ? -11.488 15.993 -23.335 1.00 98.19 248 ALA A C 1
ATOM 2036 O O . ALA A 1 248 ? -10.475 15.808 -22.663 1.00 98.19 248 ALA A O 1
ATOM 2037 N N . GLU A 1 249 ? -12.094 17.183 -23.392 1.00 98.06 249 GLU A N 1
ATOM 2038 C CA . GLU A 1 249 ? -11.62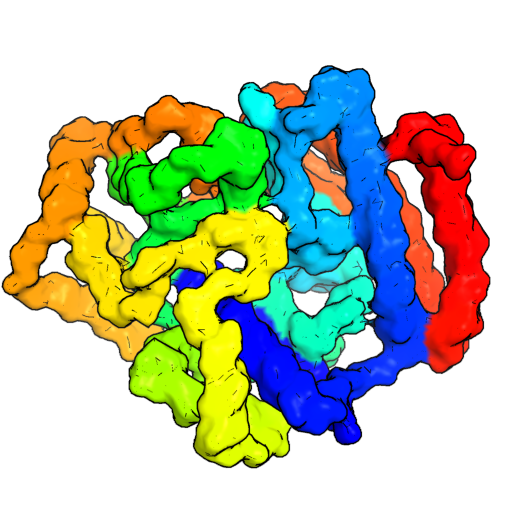1 18.367 -22.658 1.00 98.06 249 GLU A CA 1
ATOM 2039 C C . GLU A 1 249 ? -11.696 18.165 -21.140 1.00 98.06 249 GLU A C 1
ATOM 2041 O O . GLU A 1 249 ? -10.756 18.480 -20.413 1.00 98.06 249 GLU A O 1
ATOM 2046 N N . GLU A 1 250 ? -12.792 17.575 -20.663 1.00 97.94 250 GLU A N 1
ATOM 2047 C CA . GLU A 1 250 ? -12.975 17.249 -19.251 1.00 97.94 250 GLU A CA 1
ATOM 2048 C C . GLU A 1 250 ? -11.969 16.187 -18.788 1.00 97.94 250 GLU A C 1
ATOM 2050 O O . GLU A 1 250 ? -11.313 16.352 -17.760 1.00 97.94 250 GLU A O 1
ATOM 2055 N N . ALA A 1 251 ? -11.784 15.125 -19.574 1.00 98.31 251 ALA A N 1
ATOM 2056 C CA . ALA A 1 251 ? -10.780 14.102 -19.304 1.00 98.31 251 ALA A CA 1
ATOM 2057 C C . ALA A 1 251 ? -9.361 14.692 -19.230 1.00 98.31 251 ALA A C 1
ATOM 2059 O O . ALA A 1 251 ? -8.581 14.320 -18.352 1.00 98.31 251 ALA A O 1
ATOM 2060 N N . HIS A 1 252 ? -9.044 15.657 -20.099 1.00 98.00 252 HIS A N 1
ATOM 2061 C CA . HIS A 1 252 ? -7.773 16.375 -20.063 1.00 98.00 252 HIS A CA 1
ATOM 2062 C C . HIS A 1 252 ? -7.617 17.200 -18.780 1.00 98.00 252 HIS A C 1
ATOM 2064 O O . HIS A 1 252 ? -6.585 17.112 -18.113 1.00 98.00 252 HIS A O 1
ATOM 2070 N N . ALA A 1 253 ? -8.651 17.951 -18.392 1.00 97.38 253 ALA A N 1
ATOM 2071 C CA . ALA A 1 253 ? -8.654 18.737 -17.159 1.00 97.38 253 ALA A CA 1
ATOM 2072 C C . ALA A 1 253 ? -8.506 17.863 -15.899 1.00 97.38 253 ALA A C 1
ATOM 2074 O O . ALA A 1 253 ? -7.849 18.268 -14.939 1.00 97.38 253 ALA A O 1
ATOM 2075 N N . ILE A 1 254 ? -9.068 16.651 -15.915 1.00 97.06 254 ILE A N 1
ATOM 2076 C CA . ILE A 1 254 ? -8.925 15.660 -14.843 1.00 97.06 254 ILE A CA 1
ATOM 2077 C C . ILE A 1 254 ? -7.497 15.104 -14.782 1.00 97.06 254 ILE A C 1
ATOM 2079 O O . ILE A 1 254 ? -6.944 14.981 -13.688 1.00 97.06 254 ILE A O 1
ATOM 2083 N N . TRP A 1 255 ? -6.895 14.764 -15.927 1.00 96.69 255 TRP A N 1
ATOM 2084 C CA . TRP A 1 255 ? -5.573 14.132 -15.987 1.00 96.69 255 TRP A CA 1
ATOM 2085 C C . TRP A 1 255 ? -4.430 15.075 -15.606 1.00 96.69 255 TRP A C 1
ATOM 2087 O O . TRP A 1 255 ? -3.603 14.735 -14.758 1.00 96.69 255 TRP A O 1
ATOM 2097 N N . THR A 1 256 ? -4.393 16.268 -16.201 1.00 94.94 256 THR A N 1
ATOM 2098 C CA . THR A 1 256 ? -3.256 17.201 -16.127 1.00 94.94 256 THR A CA 1
ATOM 2099 C C . THR A 1 256 ? -2.738 17.476 -14.701 1.00 94.94 256 THR A C 1
ATOM 2101 O O . THR A 1 256 ? -1.523 17.515 -14.503 1.00 94.94 256 THR A O 1
ATOM 2104 N N . PRO A 1 257 ? -3.582 17.625 -13.658 1.00 92.75 257 PRO A N 1
ATOM 2105 C CA . PRO A 1 257 ? -3.103 17.817 -12.287 1.00 92.75 257 PRO A CA 1
ATOM 2106 C C . PRO A 1 257 ? -2.386 16.605 -11.672 1.00 92.75 257 PRO A C 1
ATOM 2108 O O . PRO A 1 257 ? -1.623 16.788 -10.719 1.00 92.75 257 PRO A O 1
ATOM 2111 N N . MET A 1 258 ? -2.659 15.392 -12.165 1.00 92.50 258 MET A N 1
ATOM 2112 C CA . MET A 1 258 ? -2.123 14.121 -11.657 1.00 92.50 258 MET A CA 1
ATOM 2113 C C . MET A 1 258 ? -0.893 13.629 -12.428 1.00 92.50 258 MET A C 1
ATOM 2115 O O . MET A 1 258 ? -0.160 12.777 -11.924 1.00 92.50 258 MET A O 1
ATOM 2119 N N . ASP A 1 259 ? -0.686 14.152 -13.634 1.00 92.56 259 ASP A N 1
ATOM 2120 C CA . ASP A 1 259 ? 0.341 13.706 -14.566 1.00 92.56 259 ASP A CA 1
ATOM 2121 C C . ASP A 1 259 ? 1.752 13.784 -13.958 1.00 92.56 259 ASP A C 1
ATOM 2123 O O . ASP A 1 259 ? 2.186 14.850 -13.514 1.00 92.56 259 ASP A O 1
ATOM 2127 N N . HIS A 1 260 ? 2.456 12.645 -13.919 1.00 87.69 260 HIS A N 1
ATOM 2128 C CA . HIS A 1 260 ? 3.859 12.528 -13.493 1.00 87.69 260 HIS A CA 1
ATOM 2129 C C . HIS A 1 260 ? 4.197 13.241 -12.163 1.00 87.69 260 HIS A C 1
ATOM 2131 O O . HIS A 1 260 ? 5.230 13.903 -12.024 1.00 87.69 260 HIS A O 1
ATOM 2137 N N . ARG A 1 261 ? 3.322 13.105 -11.156 1.00 89.19 261 ARG A N 1
ATOM 2138 C CA . ARG A 1 261 ? 3.460 13.738 -9.831 1.00 89.19 261 ARG A CA 1
ATOM 2139 C C . ARG A 1 261 ? 3.299 12.748 -8.682 1.00 89.19 261 ARG A C 1
ATOM 2141 O O . ARG A 1 261 ? 2.704 11.681 -8.817 1.00 89.19 261 ARG A O 1
ATOM 2148 N N . ASN A 1 262 ? 3.793 13.134 -7.505 1.00 87.44 262 ASN A N 1
ATOM 2149 C CA . ASN A 1 262 ? 3.481 12.415 -6.276 1.00 87.44 262 ASN A CA 1
ATOM 2150 C C . ASN A 1 262 ? 2.066 12.770 -5.795 1.00 87.44 262 ASN A C 1
ATOM 2152 O O . ASN A 1 262 ? 1.773 13.933 -5.526 1.00 87.44 262 ASN A O 1
ATOM 2156 N N . LEU A 1 263 ? 1.212 11.754 -5.672 1.00 86.75 263 LEU A N 1
ATOM 2157 C CA . LEU A 1 263 ? -0.184 11.889 -5.250 1.00 86.75 263 LEU A CA 1
ATOM 2158 C C . LEU A 1 263 ? -0.392 11.629 -3.749 1.00 86.75 263 LEU A C 1
ATOM 2160 O O . LEU A 1 263 ? -1.513 11.752 -3.262 1.00 86.75 263 LEU A O 1
ATOM 2164 N N . LEU A 1 264 ? 0.662 11.247 -3.020 1.00 87.94 264 LEU A N 1
ATOM 2165 C CA . LEU A 1 264 ? 0.599 10.956 -1.587 1.00 87.94 264 LEU A CA 1
ATOM 2166 C C . LEU A 1 264 ? 1.001 12.170 -0.749 1.00 87.94 264 LEU A C 1
ATOM 2168 O O . LEU A 1 264 ? 1.869 12.960 -1.131 1.00 87.94 264 LEU A O 1
ATOM 2172 N N . MET A 1 265 ? 0.379 12.303 0.421 1.00 88.75 265 MET A N 1
ATOM 2173 C CA . MET A 1 265 ? 0.543 13.479 1.270 1.00 88.75 265 MET A CA 1
ATOM 2174 C C . MET A 1 265 ? 1.798 13.377 2.135 1.00 88.75 265 MET A C 1
ATOM 2176 O O . MET A 1 265 ? 2.590 14.321 2.161 1.00 88.75 265 MET A O 1
ATOM 2180 N N . TYR A 1 266 ? 1.997 12.241 2.806 1.00 92.50 266 TYR A N 1
ATOM 2181 C CA . TYR A 1 266 ? 3.070 12.035 3.788 1.00 92.50 266 TYR A CA 1
ATOM 2182 C C . TYR A 1 266 ? 4.217 11.174 3.249 1.00 92.50 266 TYR A C 1
ATOM 2184 O O . TYR A 1 266 ? 5.348 11.237 3.738 1.00 92.50 266 TYR A O 1
ATOM 2192 N N . HIS A 1 267 ? 3.960 10.385 2.208 1.00 92.38 267 HIS A N 1
ATOM 2193 C CA . HIS A 1 267 ? 4.980 9.594 1.524 1.00 92.38 267 HIS A CA 1
ATOM 2194 C C . HIS A 1 267 ? 5.621 10.408 0.386 1.00 92.38 267 HIS A C 1
ATOM 2196 O O . HIS A 1 267 ? 5.367 10.164 -0.797 1.00 92.38 267 HIS A O 1
ATOM 2202 N N . LYS A 1 268 ? 6.463 11.388 0.739 1.00 92.25 268 LYS A N 1
ATOM 2203 C CA . LYS A 1 268 ? 7.077 12.342 -0.207 1.00 92.25 268 LYS A CA 1
ATOM 2204 C C . LYS A 1 268 ? 7.980 11.698 -1.259 1.00 92.25 268 LYS A C 1
ATOM 2206 O O . LYS A 1 268 ? 8.011 12.182 -2.387 1.00 92.25 268 LYS A O 1
ATOM 2211 N N . HIS A 1 269 ? 8.595 10.563 -0.941 1.00 90.56 269 HIS A N 1
ATOM 2212 C CA . HIS A 1 269 ? 9.504 9.850 -1.839 1.00 90.56 269 HIS A CA 1
ATOM 2213 C C . HIS A 1 269 ? 8.836 8.653 -2.554 1.00 90.56 269 HIS A C 1
ATOM 2215 O O . HIS A 1 269 ? 9.496 7.673 -2.909 1.00 90.56 269 HIS A O 1
ATOM 2221 N N . ASN A 1 270 ? 7.515 8.681 -2.770 1.00 86.94 270 ASN A N 1
ATOM 2222 C CA . ASN A 1 270 ? 6.826 7.604 -3.495 1.00 86.94 270 ASN A CA 1
ATOM 2223 C C . ASN A 1 270 ? 7.035 7.676 -5.016 1.00 86.94 270 ASN A C 1
ATOM 2225 O O . ASN A 1 270 ? 7.125 6.638 -5.675 1.00 86.94 270 ASN A O 1
ATOM 2229 N N . TYR A 1 271 ? 7.078 8.891 -5.566 1.00 86.81 271 TYR A N 1
ATOM 2230 C CA . TYR A 1 271 ? 7.263 9.129 -6.994 1.00 86.81 271 TYR A CA 1
ATOM 2231 C C . TYR A 1 271 ? 8.752 9.160 -7.340 1.00 86.81 271 TYR A C 1
ATOM 2233 O O . TYR A 1 271 ? 9.535 9.823 -6.666 1.00 86.81 271 TYR A O 1
ATOM 2241 N N . ARG A 1 272 ? 9.141 8.435 -8.391 1.00 86.44 272 ARG A N 1
ATOM 2242 C CA . ARG A 1 272 ? 10.505 8.434 -8.922 1.00 86.44 272 ARG A CA 1
ATOM 2243 C C . ARG A 1 272 ? 10.517 9.411 -10.099 1.00 86.44 272 ARG A C 1
ATOM 2245 O O . ARG A 1 272 ? 9.886 9.138 -11.114 1.00 86.44 272 ARG A O 1
ATOM 2252 N N . LYS A 1 273 ? 11.163 10.566 -9.926 1.00 81.19 273 LYS A N 1
ATOM 2253 C CA . LYS A 1 273 ? 11.202 11.637 -10.933 1.00 81.19 273 LYS A CA 1
ATOM 2254 C C . LYS A 1 273 ? 11.776 11.121 -12.251 1.00 81.19 273 LYS A C 1
ATOM 2256 O O . LYS A 1 273 ? 12.736 10.371 -12.215 1.00 81.19 273 LYS A O 1
ATOM 2261 N N . ASP A 1 274 ? 11.187 11.517 -13.377 1.00 79.94 274 ASP A N 1
ATOM 2262 C CA . ASP A 1 274 ? 11.569 11.076 -14.730 1.00 79.94 274 ASP A CA 1
ATOM 2263 C C . ASP A 1 274 ? 11.358 9.567 -14.978 1.00 79.94 274 ASP A C 1
ATOM 2265 O O . ASP A 1 274 ? 11.797 9.017 -15.986 1.00 79.94 274 ASP A O 1
ATOM 2269 N N . HIS A 1 275 ? 10.622 8.897 -14.083 1.00 78.94 275 HIS A N 1
ATOM 2270 C CA . HIS A 1 275 ? 10.159 7.527 -14.256 1.00 78.94 275 HIS A CA 1
ATOM 2271 C C . HIS A 1 275 ? 8.626 7.475 -14.267 1.00 78.94 275 HIS A C 1
ATOM 2273 O O . HIS A 1 275 ? 7.928 8.169 -13.536 1.00 78.94 275 HIS A O 1
ATOM 2279 N N . GLY A 1 276 ? 8.105 6.616 -15.132 1.00 80.69 276 GLY A N 1
ATOM 2280 C CA . GLY A 1 276 ? 6.697 6.600 -15.547 1.00 80.69 276 GLY A CA 1
ATOM 2281 C C . GLY A 1 276 ? 6.558 6.048 -16.963 1.00 80.69 276 GLY A C 1
ATOM 2282 O O . GLY A 1 276 ? 5.611 6.349 -17.672 1.00 80.69 276 GLY A O 1
ATOM 2283 N N . ILE A 1 277 ? 7.546 5.259 -17.383 1.00 88.50 277 ILE A N 1
ATOM 2284 C CA . ILE A 1 277 ? 7.746 4.832 -18.761 1.00 88.50 277 ILE A CA 1
ATOM 2285 C C . ILE A 1 277 ? 7.453 3.341 -18.895 1.00 88.50 277 ILE A C 1
ATOM 2287 O O . ILE A 1 277 ? 7.530 2.583 -17.922 1.00 88.50 277 ILE A O 1
ATOM 2291 N N . LEU A 1 278 ? 7.131 2.929 -20.115 1.00 89.94 278 LEU A N 1
ATOM 2292 C CA . LEU A 1 278 ? 6.940 1.529 -20.471 1.00 89.94 278 LEU A CA 1
ATOM 2293 C C . LEU A 1 278 ? 8.300 0.840 -20.627 1.00 89.94 278 LEU A C 1
ATOM 2295 O O . LEU A 1 278 ? 9.190 1.380 -21.285 1.00 89.94 278 LEU A O 1
ATOM 2299 N N . GLY A 1 279 ? 8.454 -0.364 -20.071 1.00 89.44 279 GLY A N 1
ATOM 2300 C CA . GLY A 1 279 ? 9.627 -1.192 -20.347 1.00 89.44 279 GLY A CA 1
ATOM 2301 C C . GLY A 1 279 ? 10.894 -0.825 -19.569 1.00 89.44 279 GLY A C 1
ATOM 2302 O O . GLY A 1 279 ? 11.979 -1.228 -19.981 1.00 89.44 279 GLY A O 1
ATOM 2303 N N . ASP A 1 280 ? 10.799 -0.093 -18.452 1.00 90.94 280 ASP A N 1
ATOM 2304 C CA . ASP A 1 280 ? 11.976 0.310 -17.657 1.00 90.94 280 ASP A CA 1
ATOM 2305 C C . ASP A 1 280 ? 12.739 -0.901 -17.085 1.00 90.94 280 ASP A C 1
ATOM 2307 O O . ASP A 1 280 ? 13.950 -0.851 -16.849 1.00 90.94 280 ASP A O 1
ATOM 2311 N N . TRP A 1 281 ? 12.042 -2.027 -16.905 1.00 91.94 281 TRP A N 1
ATOM 2312 C CA . TRP A 1 281 ? 12.638 -3.309 -16.519 1.00 91.94 281 TRP A CA 1
ATOM 2313 C C . TRP A 1 281 ? 13.751 -3.783 -17.471 1.00 91.94 281 TRP A C 1
ATOM 2315 O O . TRP A 1 281 ? 14.708 -4.409 -17.010 1.00 91.94 281 TRP A O 1
ATOM 2325 N N . LEU A 1 282 ? 13.689 -3.417 -18.760 1.00 91.31 282 LEU A N 1
ATOM 2326 C CA . LEU A 1 282 ? 14.702 -3.732 -19.783 1.00 91.31 282 LEU A CA 1
ATOM 2327 C C . LEU A 1 282 ? 16.084 -3.156 -19.462 1.00 91.31 282 LEU A C 1
ATOM 2329 O O . LEU A 1 282 ? 17.092 -3.723 -19.874 1.00 91.31 282 LEU A O 1
ATOM 2333 N N . ASN A 1 283 ? 16.133 -2.066 -18.695 1.00 90.81 283 ASN A N 1
ATOM 2334 C CA . ASN A 1 283 ? 17.373 -1.367 -18.365 1.00 90.81 283 ASN A CA 1
ATOM 2335 C C . ASN A 1 283 ? 17.987 -1.806 -17.028 1.00 90.81 283 ASN A C 1
ATOM 2337 O O . ASN A 1 283 ? 19.105 -1.397 -16.722 1.00 90.81 283 ASN A O 1
ATOM 2341 N N . HIS A 1 284 ? 17.274 -2.591 -16.216 1.00 92.88 284 HIS A N 1
ATOM 2342 C CA . HIS A 1 284 ? 17.659 -2.849 -14.823 1.00 92.88 284 HIS A CA 1
ATOM 2343 C C . HIS A 1 284 ? 17.742 -4.337 -14.484 1.00 92.88 284 HIS A C 1
ATOM 2345 O O . HIS A 1 284 ? 18.609 -4.740 -13.711 1.00 92.88 284 HIS A O 1
ATOM 2351 N N . LEU A 1 285 ? 16.870 -5.175 -15.051 1.00 93.94 285 LEU A N 1
ATOM 2352 C CA . LEU A 1 285 ? 16.850 -6.594 -14.704 1.00 93.94 285 LEU A CA 1
ATOM 2353 C C . LEU A 1 285 ? 17.993 -7.352 -15.396 1.00 93.94 285 LEU A C 1
ATOM 2355 O O . LEU A 1 285 ? 18.385 -7.045 -16.513 1.00 93.94 285 LEU A O 1
ATOM 2359 N N . HIS A 1 286 ? 18.550 -8.355 -14.724 1.00 93.50 286 HIS A N 1
ATOM 2360 C CA . HIS A 1 286 ? 19.520 -9.297 -15.308 1.00 93.50 286 HIS A CA 1
ATOM 2361 C C . HIS A 1 286 ? 18.834 -10.598 -15.757 1.00 93.50 286 HIS A C 1
ATOM 2363 O O . HIS A 1 286 ? 17.808 -10.961 -15.182 1.00 93.50 286 HIS A O 1
ATOM 2369 N N . ALA A 1 287 ? 19.434 -11.340 -16.699 1.00 91.50 287 ALA A N 1
ATOM 2370 C CA . ALA A 1 287 ? 18.923 -12.629 -17.192 1.00 91.50 287 ALA A CA 1
ATOM 2371 C C . ALA A 1 287 ? 18.574 -13.610 -16.056 1.00 91.50 287 ALA A C 1
ATOM 2373 O O . ALA A 1 287 ? 17.509 -14.213 -16.077 1.00 91.50 287 ALA A O 1
ATOM 2374 N N . THR A 1 288 ? 19.390 -13.650 -14.998 1.00 94.44 288 THR A N 1
ATOM 2375 C CA . THR A 1 288 ? 19.139 -14.430 -13.771 1.00 94.44 288 THR A CA 1
ATOM 2376 C C . THR A 1 288 ? 17.750 -14.188 -13.167 1.00 94.44 288 THR A C 1
ATOM 2378 O O . THR A 1 288 ? 17.105 -15.124 -12.705 1.00 94.44 288 THR A O 1
ATOM 2381 N N . HIS A 1 289 ? 17.257 -12.947 -13.182 1.00 95.00 289 HIS A N 1
ATOM 2382 C CA . HIS A 1 289 ? 15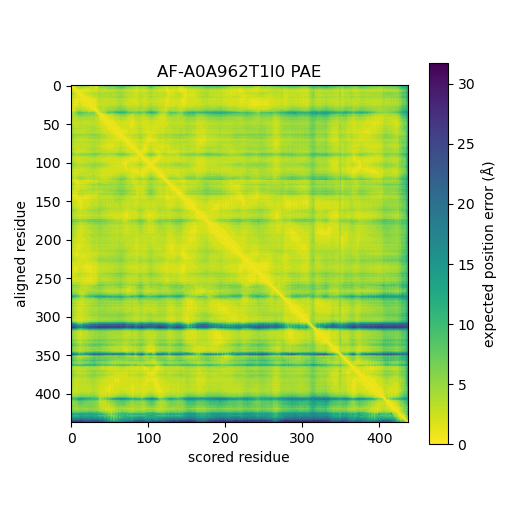.924 -12.619 -12.666 1.00 95.00 289 HIS A CA 1
ATOM 2383 C C . HIS A 1 289 ? 14.819 -13.091 -13.610 1.00 95.00 289 HIS A C 1
ATOM 2385 O O . HIS A 1 289 ? 13.753 -13.486 -13.152 1.00 95.00 289 HIS A O 1
ATOM 2391 N N . ILE A 1 290 ? 15.064 -13.056 -14.921 1.00 92.62 290 ILE A N 1
ATOM 2392 C CA . ILE A 1 290 ? 14.117 -13.550 -15.925 1.00 92.62 290 ILE A CA 1
ATOM 2393 C C . ILE A 1 290 ? 13.995 -15.073 -15.822 1.00 92.62 290 ILE A C 1
ATOM 2395 O O . ILE A 1 290 ? 12.888 -15.606 -15.813 1.00 92.62 290 ILE A O 1
ATOM 2399 N N . ASP A 1 291 ? 15.116 -15.771 -15.649 1.00 93.62 291 ASP A N 1
ATOM 2400 C CA . ASP A 1 291 ? 15.133 -17.221 -15.446 1.00 93.62 291 ASP A CA 1
ATOM 2401 C C . ASP A 1 291 ? 14.444 -17.613 -14.134 1.00 93.62 291 ASP A C 1
ATOM 2403 O O . ASP A 1 291 ? 13.669 -18.569 -14.097 1.00 93.62 291 ASP A O 1
ATOM 2407 N N . MET A 1 292 ? 14.633 -16.825 -13.072 1.00 95.25 292 MET A N 1
ATOM 2408 C CA . MET A 1 292 ? 13.872 -16.978 -11.830 1.00 95.25 292 MET A CA 1
ATOM 2409 C C . MET A 1 292 ? 12.368 -16.769 -12.055 1.00 95.25 292 MET A C 1
ATOM 2411 O O . MET A 1 292 ? 11.561 -17.579 -11.602 1.00 95.25 292 MET A O 1
ATOM 2415 N N . ALA A 1 293 ? 11.973 -15.718 -12.778 1.00 94.56 293 ALA A N 1
ATOM 2416 C CA . ALA A 1 293 ? 10.575 -15.446 -13.098 1.00 94.56 293 ALA A CA 1
ATOM 2417 C C . ALA A 1 293 ? 9.931 -16.608 -13.875 1.00 94.56 293 ALA A C 1
ATOM 2419 O O . ALA A 1 293 ? 8.807 -17.003 -13.561 1.00 94.56 293 ALA A O 1
ATOM 2420 N N . ARG A 1 294 ? 10.657 -17.205 -14.830 1.00 93.69 294 ARG A N 1
ATOM 2421 C CA . ARG A 1 294 ? 10.246 -18.432 -15.533 1.00 93.69 294 ARG A CA 1
ATOM 2422 C C . ARG A 1 294 ? 10.064 -19.600 -14.578 1.00 93.69 294 ARG A C 1
ATOM 2424 O O . ARG A 1 294 ? 8.992 -20.193 -14.554 1.00 93.69 294 ARG A O 1
ATOM 2431 N N . ALA A 1 295 ? 11.075 -19.892 -13.762 1.00 95.81 295 ALA A N 1
ATOM 2432 C CA . ALA A 1 295 ? 11.055 -21.024 -12.837 1.00 95.81 295 ALA A CA 1
ATOM 2433 C C . ALA A 1 295 ? 9.900 -20.952 -11.822 1.00 95.81 295 ALA A C 1
ATOM 2435 O O . ALA A 1 295 ? 9.364 -21.980 -11.418 1.00 95.81 295 ALA A O 1
ATOM 2436 N N . LEU A 1 296 ? 9.491 -19.744 -11.424 1.00 95.94 296 LEU A N 1
ATOM 2437 C CA . LEU A 1 296 ? 8.373 -19.534 -10.500 1.00 95.94 296 LEU A CA 1
ATOM 2438 C C . LEU A 1 296 ? 6.988 -19.537 -11.185 1.00 95.94 296 LEU A C 1
ATOM 2440 O O . LEU A 1 296 ? 5.968 -19.542 -10.488 1.00 95.94 296 LEU A O 1
ATOM 2444 N N . GLY A 1 297 ? 6.932 -19.531 -12.522 1.00 94.75 297 GLY A N 1
ATOM 2445 C CA . GLY A 1 297 ? 5.692 -19.502 -13.309 1.00 94.75 297 GLY A CA 1
ATOM 2446 C C . GLY A 1 297 ? 5.129 -18.099 -13.572 1.00 94.75 297 GLY A C 1
ATOM 2447 O O . GLY A 1 297 ? 3.935 -17.950 -13.822 1.00 94.75 297 GLY A O 1
ATOM 2448 N N . LEU A 1 298 ? 5.950 -17.044 -13.498 1.00 93.69 298 LEU A N 1
ATOM 2449 C CA . LEU A 1 298 ? 5.504 -15.672 -13.787 1.00 93.69 298 LEU A CA 1
ATOM 2450 C C . LEU A 1 298 ? 5.233 -15.443 -15.279 1.00 93.69 298 LEU A C 1
ATOM 2452 O O . LEU A 1 298 ? 4.429 -14.576 -15.612 1.00 93.69 298 LEU A O 1
ATOM 2456 N N . VAL A 1 299 ? 5.862 -16.224 -16.163 1.00 91.25 299 VAL A N 1
ATOM 2457 C CA . VAL A 1 299 ? 5.614 -16.165 -17.613 1.00 91.25 299 VAL A CA 1
ATOM 2458 C C . VAL A 1 299 ? 4.180 -16.561 -17.947 1.00 91.25 299 VAL A C 1
ATOM 2460 O O . VAL A 1 299 ? 3.502 -15.806 -18.637 1.00 91.25 299 VAL A O 1
ATOM 2463 N N . ASP A 1 300 ? 3.677 -17.657 -17.376 1.00 93.12 300 ASP A N 1
ATOM 2464 C CA . ASP A 1 300 ? 2.295 -18.103 -17.602 1.00 93.12 300 ASP A CA 1
ATOM 2465 C C . ASP A 1 300 ? 1.281 -17.065 -17.104 1.00 93.12 300 ASP A C 1
ATOM 2467 O O . ASP A 1 300 ? 0.304 -16.744 -17.781 1.00 93.12 300 ASP A O 1
ATOM 2471 N N . ILE A 1 301 ? 1.552 -16.477 -15.934 1.00 95.56 301 ILE A N 1
ATOM 2472 C CA . ILE A 1 301 ? 0.740 -15.391 -15.376 1.00 95.56 301 ILE A CA 1
ATOM 2473 C C . ILE A 1 301 ? 0.754 -14.164 -16.290 1.00 95.56 301 ILE A C 1
ATOM 2475 O O . ILE A 1 301 ? -0.295 -13.583 -16.559 1.00 95.56 301 ILE A O 1
ATOM 2479 N N . ALA A 1 302 ? 1.923 -13.755 -16.777 1.00 94.19 302 ALA A N 1
ATOM 2480 C CA . ALA A 1 302 ? 2.037 -12.610 -17.667 1.00 94.19 302 ALA A CA 1
ATOM 2481 C C . ALA A 1 302 ? 1.293 -12.841 -18.988 1.00 94.19 302 ALA A C 1
ATOM 2483 O O . ALA A 1 302 ? 0.537 -11.962 -19.403 1.00 94.19 302 ALA A O 1
ATOM 2484 N N . ALA A 1 303 ? 1.417 -14.032 -19.578 1.00 94.25 303 ALA A N 1
ATOM 2485 C CA . ALA A 1 303 ? 0.682 -14.419 -20.776 1.00 94.25 303 ALA A CA 1
ATOM 2486 C C . ALA A 1 303 ? -0.839 -14.363 -20.549 1.00 94.25 303 ALA A C 1
ATOM 2488 O O . ALA A 1 303 ? -1.559 -13.768 -21.352 1.00 94.25 303 ALA A O 1
ATOM 2489 N N . ALA A 1 304 ? -1.333 -14.874 -19.414 1.00 95.88 304 ALA A N 1
ATOM 2490 C CA . ALA A 1 304 ? -2.750 -14.788 -19.041 1.00 95.88 304 ALA A CA 1
ATOM 2491 C C . ALA A 1 304 ? -3.244 -13.335 -18.865 1.00 95.88 304 ALA A C 1
ATOM 2493 O O . ALA A 1 304 ? -4.403 -13.012 -19.151 1.00 95.88 304 ALA A O 1
ATOM 2494 N N . LEU A 1 305 ? -2.359 -12.430 -18.437 1.00 95.38 305 LEU A N 1
ATOM 2495 C CA . LEU A 1 305 ? -2.614 -10.989 -18.348 1.00 95.38 305 LEU A CA 1
ATOM 2496 C C . LEU A 1 305 ? -2.434 -10.252 -19.694 1.00 95.38 305 LEU A C 1
ATOM 2498 O O . LEU A 1 305 ? -2.717 -9.053 -19.779 1.00 95.38 305 LEU A O 1
ATOM 2502 N N . GLY A 1 306 ? -2.026 -10.948 -20.758 1.00 94.38 306 GLY A N 1
ATOM 2503 C CA . GLY A 1 306 ? -1.828 -10.393 -22.100 1.00 94.38 306 GLY A CA 1
ATOM 2504 C C . GLY A 1 306 ? -0.471 -9.717 -22.311 1.00 94.38 306 GLY A C 1
ATOM 2505 O O . GLY A 1 306 ? -0.379 -8.794 -23.116 1.00 94.38 306 GLY A O 1
ATOM 2506 N N . TYR A 1 307 ? 0.559 -10.131 -21.573 1.00 92.81 307 TYR A N 1
ATOM 2507 C CA . TYR A 1 307 ? 1.934 -9.656 -21.720 1.00 92.81 307 TYR A CA 1
ATOM 2508 C C . TYR A 1 307 ? 2.855 -10.781 -22.206 1.00 92.81 307 TYR A C 1
ATOM 2510 O O . TYR A 1 307 ? 2.731 -11.923 -21.772 1.00 92.81 307 TYR A O 1
ATOM 2518 N N . ASP A 1 308 ? 3.812 -10.435 -23.064 1.00 87.00 308 ASP A N 1
ATOM 2519 C CA . ASP A 1 308 ? 4.859 -11.342 -23.539 1.00 87.00 308 ASP A CA 1
ATOM 2520 C C . ASP A 1 308 ? 6.182 -11.033 -22.821 1.00 87.00 308 ASP A C 1
ATOM 2522 O O . ASP A 1 308 ? 6.817 -10.007 -23.080 1.00 87.00 308 ASP A O 1
ATOM 2526 N N . LEU A 1 309 ? 6.587 -11.909 -21.893 1.00 82.00 309 LEU A N 1
ATOM 2527 C CA . LEU A 1 309 ? 7.858 -11.761 -21.172 1.00 82.00 309 LEU A CA 1
ATOM 2528 C C . LEU A 1 309 ? 9.062 -12.295 -21.956 1.00 82.00 309 LEU A C 1
ATOM 2530 O O . LEU A 1 309 ? 10.196 -11.921 -21.645 1.00 82.00 309 LEU A O 1
ATOM 2534 N N . ASP A 1 310 ? 8.849 -13.134 -22.971 1.00 71.44 310 ASP A N 1
ATOM 2535 C CA . ASP A 1 310 ? 9.941 -13.705 -23.761 1.00 71.44 310 ASP A CA 1
ATOM 2536 C C . ASP A 1 310 ? 10.524 -12.693 -24.762 1.00 71.44 310 ASP A C 1
ATOM 2538 O O . ASP A 1 310 ? 11.649 -12.863 -25.243 1.00 71.44 310 ASP A O 1
ATOM 2542 N N . ALA A 1 311 ? 9.855 -11.548 -24.949 1.00 65.00 311 ALA A N 1
ATOM 2543 C CA . ALA A 1 311 ? 10.369 -10.373 -25.657 1.00 65.00 311 ALA A CA 1
ATOM 2544 C C . ALA A 1 311 ? 11.706 -9.817 -25.101 1.00 65.00 311 ALA A C 1
ATOM 2546 O O . ALA A 1 311 ? 12.385 -9.040 -25.785 1.00 65.00 311 ALA A O 1
ATOM 2547 N N . TRP A 1 312 ? 12.143 -10.239 -23.901 1.00 65.88 312 TRP A N 1
ATOM 2548 C CA . TRP A 1 312 ? 13.490 -9.952 -23.375 1.00 65.88 312 TRP A CA 1
ATOM 2549 C C . TRP A 1 312 ? 14.609 -10.375 -24.334 1.00 65.88 312 TRP A C 1
ATOM 2551 O O . TRP A 1 312 ? 15.667 -9.752 -24.361 1.00 65.88 312 TRP A O 1
ATOM 2561 N N . HIS A 1 313 ? 14.384 -11.413 -25.145 1.00 60.19 313 HIS A N 1
ATOM 2562 C CA . HIS A 1 313 ? 15.393 -11.983 -26.041 1.00 60.19 313 HIS A CA 1
ATOM 2563 C C . HIS A 1 313 ? 15.779 -11.100 -27.238 1.00 60.19 313 HIS A C 1
ATOM 2565 O O . HIS A 1 313 ? 16.577 -11.517 -28.080 1.00 60.19 313 HIS A O 1
ATOM 2571 N N . THR A 1 314 ? 15.280 -9.865 -27.321 1.00 58.66 314 THR A N 1
ATOM 2572 C CA . THR A 1 314 ? 15.789 -8.905 -28.304 1.00 58.66 314 THR A CA 1
ATOM 2573 C C . THR A 1 314 ? 17.223 -8.495 -27.950 1.00 58.66 314 THR A C 1
ATOM 2575 O O . THR A 1 314 ? 17.506 -8.102 -26.822 1.00 58.66 314 THR A O 1
ATOM 2578 N N . ALA A 1 315 ? 18.150 -8.620 -28.909 1.00 58.22 315 ALA A N 1
ATOM 2579 C CA . ALA A 1 315 ? 19.579 -8.334 -28.747 1.00 58.22 315 ALA A CA 1
ATOM 2580 C C . ALA A 1 315 ? 19.835 -6.845 -28.443 1.00 58.22 315 ALA A C 1
ATOM 2582 O O . ALA A 1 315 ? 20.197 -6.060 -29.320 1.00 58.22 315 ALA A O 1
ATOM 2583 N N . ARG A 1 316 ? 19.610 -6.444 -27.192 1.00 74.50 316 ARG A N 1
ATOM 2584 C CA . ARG A 1 316 ? 19.839 -5.093 -26.687 1.00 74.50 316 ARG A CA 1
ATOM 2585 C C . ARG A 1 316 ? 21.169 -5.030 -25.932 1.00 74.50 316 ARG A C 1
ATOM 2587 O O . ARG A 1 316 ? 21.486 -5.965 -25.195 1.00 74.50 316 ARG A O 1
ATOM 2594 N N . PRO A 1 317 ? 21.951 -3.948 -26.094 1.00 83.00 317 PRO A N 1
ATOM 2595 C CA . PRO A 1 317 ? 23.116 -3.709 -25.251 1.00 83.00 317 PRO A CA 1
ATOM 2596 C C . PRO A 1 317 ? 22.713 -3.651 -23.776 1.00 83.00 317 PRO A C 1
ATOM 2598 O O . PRO A 1 317 ? 21.658 -3.105 -23.446 1.00 83.00 317 PRO A O 1
ATOM 2601 N N . ARG A 1 318 ? 23.563 -4.190 -22.896 1.00 87.88 318 ARG A N 1
ATOM 2602 C CA . ARG A 1 318 ? 23.398 -4.035 -21.447 1.00 87.88 318 ARG A CA 1
ATOM 2603 C C . ARG A 1 318 ? 23.560 -2.568 -21.053 1.00 87.88 318 ARG A C 1
ATOM 2605 O O . ARG A 1 318 ? 24.346 -1.835 -21.653 1.00 87.88 318 ARG A O 1
ATOM 2612 N N . SER A 1 319 ? 22.814 -2.148 -20.040 1.00 92.56 319 SER A N 1
ATOM 2613 C CA . SER A 1 319 ? 23.008 -0.861 -19.383 1.00 92.56 319 SER A CA 1
ATOM 2614 C C . SER A 1 319 ? 24.193 -0.918 -18.411 1.00 92.56 319 SER A C 1
ATOM 2616 O O . SER A 1 319 ? 24.543 -1.981 -17.898 1.00 92.56 319 SER A O 1
ATOM 2618 N N . ALA A 1 320 ? 24.746 0.247 -18.059 1.00 94.69 320 ALA A N 1
ATOM 2619 C CA . ALA A 1 320 ? 25.789 0.340 -17.033 1.00 94.69 320 ALA A CA 1
ATOM 2620 C C . ALA A 1 320 ? 25.341 -0.227 -15.668 1.00 94.69 320 ALA A C 1
ATOM 2622 O O . ALA A 1 320 ? 26.149 -0.771 -14.922 1.00 94.69 320 ALA A O 1
ATOM 2623 N N . PHE A 1 321 ? 24.045 -0.129 -15.348 1.00 95.50 321 PHE A N 1
ATOM 2624 C CA . PHE A 1 321 ? 23.476 -0.722 -14.138 1.00 95.50 321 PHE A CA 1
ATOM 2625 C C . PHE A 1 321 ? 23.491 -2.256 -14.202 1.00 95.50 321 PHE A C 1
ATOM 2627 O O . PHE A 1 321 ? 23.832 -2.917 -13.225 1.00 95.50 321 PHE A O 1
ATOM 2634 N N . GLN A 1 322 ? 23.148 -2.833 -15.358 1.00 95.38 322 GLN A N 1
ATOM 2635 C CA . GLN A 1 322 ? 23.166 -4.283 -15.562 1.00 95.38 322 GLN A CA 1
ATOM 2636 C C . GLN A 1 322 ? 24.585 -4.860 -15.522 1.00 95.38 322 GLN A C 1
ATOM 2638 O O . GLN A 1 322 ? 24.756 -5.979 -15.040 1.00 95.38 322 GLN A O 1
ATOM 2643 N N . ASP A 1 323 ? 25.591 -4.118 -15.990 1.00 96.19 323 ASP A N 1
ATOM 2644 C CA . ASP A 1 323 ? 26.994 -4.542 -15.913 1.00 96.19 323 ASP A CA 1
ATOM 2645 C C . ASP A 1 323 ? 27.500 -4.606 -14.463 1.00 96.19 323 ASP A C 1
ATOM 2647 O O . ASP A 1 323 ? 28.167 -5.564 -14.070 1.00 96.19 323 ASP A O 1
ATOM 2651 N N . GLU A 1 324 ? 27.133 -3.634 -13.630 1.00 97.19 324 GLU A N 1
ATOM 2652 C CA . GLU A 1 324 ? 27.447 -3.665 -12.198 1.00 97.19 324 GLU A CA 1
ATOM 2653 C C . GLU A 1 324 ? 26.668 -4.759 -11.457 1.00 97.19 324 GLU A C 1
ATOM 2655 O O . GLU A 1 324 ? 27.217 -5.461 -10.610 1.00 97.19 324 GLU A O 1
ATOM 2660 N N . LEU A 1 325 ? 25.397 -4.959 -11.800 1.00 97.06 325 LEU A N 1
ATOM 2661 C CA . LEU A 1 325 ? 24.594 -6.045 -11.247 1.00 97.06 325 LEU A CA 1
ATOM 2662 C C . LEU A 1 325 ? 25.210 -7.418 -11.568 1.00 97.06 325 LEU A C 1
ATOM 2664 O O . LEU A 1 325 ? 25.335 -8.265 -10.684 1.00 97.06 325 LEU A O 1
ATOM 2668 N N . ASP A 1 326 ? 25.654 -7.626 -12.809 1.00 97.06 326 ASP A N 1
ATOM 2669 C CA . ASP A 1 326 ? 26.362 -8.837 -13.239 1.00 97.06 326 ASP A CA 1
ATOM 2670 C C . ASP A 1 326 ? 27.674 -9.046 -12.458 1.00 97.06 326 ASP A C 1
ATOM 2672 O O . ASP A 1 326 ? 27.958 -10.175 -12.045 1.00 97.06 326 ASP A O 1
ATOM 2676 N N . TYR A 1 327 ? 28.425 -7.975 -12.162 1.00 97.56 327 TYR A N 1
ATOM 2677 C CA . TYR A 1 327 ? 29.640 -8.044 -11.338 1.00 97.56 327 TYR A CA 1
ATOM 2678 C C . TYR A 1 327 ? 29.389 -8.686 -9.963 1.00 97.56 327 TYR A C 1
ATOM 2680 O O . TYR A 1 327 ? 30.175 -9.547 -9.546 1.00 97.56 327 TYR A O 1
ATOM 2688 N N . TYR A 1 328 ? 28.314 -8.277 -9.281 1.00 98.25 328 TYR A N 1
ATOM 2689 C CA . TYR A 1 328 ? 27.940 -8.781 -7.957 1.00 98.25 328 TYR A CA 1
ATOM 2690 C C . TYR A 1 328 ? 27.345 -10.191 -8.019 1.00 98.25 328 TYR A C 1
ATOM 2692 O O . TYR A 1 328 ? 27.754 -11.062 -7.249 1.00 98.25 328 TYR A O 1
ATOM 2700 N N . LEU A 1 329 ? 26.446 -10.447 -8.977 1.00 97.38 329 LEU A N 1
ATOM 2701 C CA . LEU A 1 329 ? 25.813 -11.758 -9.150 1.00 97.38 329 LEU A CA 1
ATOM 2702 C C . LEU A 1 329 ? 26.840 -12.861 -9.437 1.00 97.38 329 LEU A C 1
ATOM 2704 O O . LEU A 1 329 ? 26.764 -13.930 -8.840 1.00 97.38 329 LEU A O 1
ATOM 2708 N N . ARG A 1 330 ? 27.846 -12.602 -10.285 1.00 96.94 330 ARG A N 1
ATOM 2709 C CA . ARG A 1 330 ? 28.917 -13.578 -10.581 1.00 96.94 330 ARG A CA 1
ATOM 2710 C C . ARG A 1 330 ? 29.797 -13.917 -9.380 1.00 96.94 330 ARG A C 1
ATOM 2712 O O . ARG A 1 330 ? 30.484 -14.931 -9.404 1.00 96.94 330 ARG A O 1
ATOM 2719 N N . ARG A 1 331 ? 29.828 -13.046 -8.373 1.00 97.19 331 ARG A N 1
ATOM 2720 C CA . ARG A 1 331 ? 30.593 -13.230 -7.133 1.00 97.19 331 ARG A CA 1
ATOM 2721 C C . ARG A 1 331 ? 29.735 -13.748 -5.987 1.00 97.19 331 ARG A C 1
ATOM 2723 O O . ARG A 1 331 ? 30.272 -13.918 -4.899 1.00 97.19 331 ARG A O 1
ATOM 2730 N N . GLU A 1 332 ? 28.437 -13.947 -6.216 1.00 96.69 332 GLU A N 1
ATOM 2731 C CA . GLU A 1 332 ? 27.465 -14.314 -5.181 1.00 96.69 332 GLU A CA 1
ATOM 2732 C C . GLU A 1 332 ? 27.481 -13.327 -3.998 1.00 96.69 332 GLU A C 1
ATOM 2734 O O . GLU A 1 332 ? 27.341 -13.698 -2.834 1.00 96.69 332 GLU A O 1
ATOM 2739 N N . GLN A 1 333 ? 27.681 -12.040 -4.300 1.00 96.94 333 GLN A N 1
ATOM 2740 C CA . GLN A 1 333 ? 27.766 -10.970 -3.308 1.00 96.94 333 GLN A CA 1
ATOM 2741 C C . GLN A 1 333 ? 26.539 -10.070 -3.374 1.00 96.94 333 GLN A C 1
ATOM 2743 O O . GLN A 1 333 ? 26.126 -9.648 -4.451 1.00 96.94 333 GLN A O 1
ATOM 2748 N N . VAL A 1 334 ? 26.009 -9.713 -2.204 1.00 95.19 334 VAL A N 1
ATOM 2749 C CA . VAL A 1 334 ? 24.987 -8.671 -2.081 1.00 95.19 334 VAL A CA 1
ATOM 2750 C C . VAL A 1 334 ? 25.673 -7.308 -2.111 1.00 95.19 334 VAL A C 1
ATOM 2752 O O . VAL A 1 334 ? 26.595 -7.054 -1.333 1.00 95.19 334 VAL A O 1
ATOM 2755 N N . ALA A 1 335 ? 25.229 -6.427 -3.005 1.00 95.75 335 ALA A N 1
ATOM 2756 C CA . ALA A 1 335 ? 25.737 -5.066 -3.092 1.00 95.75 335 ALA A CA 1
ATOM 2757 C C . ALA A 1 335 ? 25.435 -4.308 -1.785 1.00 95.75 335 ALA A C 1
ATOM 2759 O O . ALA A 1 335 ? 24.297 -4.352 -1.307 1.00 95.75 335 ALA A O 1
ATOM 2760 N N . PRO A 1 336 ? 26.416 -3.623 -1.178 1.00 93.38 336 PRO A N 1
ATOM 2761 C CA . PRO A 1 336 ? 26.202 -2.916 0.078 1.00 93.38 336 PRO A CA 1
ATOM 2762 C C . PRO A 1 336 ? 25.345 -1.658 -0.123 1.00 93.38 336 PRO A C 1
ATOM 2764 O O . PRO A 1 336 ? 25.369 -1.038 -1.183 1.00 93.38 336 PRO A O 1
ATOM 2767 N N . MET A 1 337 ? 24.632 -1.255 0.928 1.00 91.81 337 MET A N 1
ATOM 2768 C CA . MET A 1 337 ? 24.073 0.094 1.064 1.00 91.81 337 MET A CA 1
ATOM 2769 C C . MET A 1 337 ? 24.891 0.858 2.102 1.00 91.81 337 MET A C 1
ATOM 2771 O O . MET A 1 337 ? 25.281 0.274 3.114 1.00 91.81 337 MET A O 1
ATOM 2775 N N . GLN A 1 338 ? 25.146 2.147 1.865 1.00 90.81 338 GLN A N 1
ATOM 2776 C CA . GLN A 1 338 ? 25.994 2.944 2.759 1.00 90.81 338 GLN A CA 1
ATOM 2777 C C . GLN A 1 338 ? 25.357 3.163 4.135 1.00 90.81 338 GLN A C 1
ATOM 2779 O O . GLN A 1 338 ? 26.042 3.086 5.151 1.00 90.81 338 GLN A O 1
ATOM 2784 N N . ASP A 1 339 ? 24.045 3.412 4.165 1.00 92.25 339 ASP A N 1
ATOM 2785 C CA . ASP A 1 339 ? 23.278 3.578 5.397 1.00 92.25 339 ASP A CA 1
ATOM 2786 C C . ASP A 1 339 ? 22.600 2.244 5.785 1.00 92.25 339 ASP A C 1
ATOM 2788 O O . ASP A 1 339 ? 21.609 1.846 5.156 1.00 92.25 339 ASP A O 1
ATOM 2792 N N . PRO A 1 340 ? 23.101 1.535 6.816 1.00 89.94 340 PRO A N 1
ATOM 2793 C CA . PRO A 1 340 ? 22.536 0.257 7.242 1.00 89.94 340 PRO A CA 1
ATOM 2794 C C . PRO A 1 340 ? 21.150 0.398 7.891 1.00 89.94 340 PRO A C 1
ATOM 2796 O O . PRO A 1 340 ? 20.346 -0.533 7.817 1.00 89.94 340 PRO A O 1
ATOM 2799 N N . VAL A 1 341 ? 20.837 1.549 8.496 1.00 91.75 341 VAL A N 1
ATOM 2800 C CA . VAL A 1 341 ? 19.516 1.810 9.083 1.00 91.75 341 VAL A CA 1
ATOM 2801 C C . VAL A 1 341 ? 18.492 1.994 7.965 1.00 91.75 341 VAL A C 1
ATOM 2803 O O . VAL A 1 341 ? 17.431 1.364 7.977 1.00 91.75 341 VAL A O 1
ATOM 2806 N N . LEU A 1 342 ? 18.842 2.784 6.947 1.00 91.44 342 LEU A N 1
ATOM 2807 C CA . LEU A 1 342 ? 18.038 2.926 5.736 1.00 91.44 342 LEU A CA 1
ATOM 2808 C C . LEU A 1 342 ? 17.827 1.571 5.050 1.00 91.44 342 LEU A C 1
ATOM 2810 O O . LEU A 1 342 ? 16.703 1.269 4.640 1.00 91.44 342 LEU A O 1
ATOM 2814 N N . ALA A 1 343 ? 18.876 0.748 4.948 1.00 89.25 343 ALA A N 1
ATOM 2815 C CA . ALA A 1 343 ? 18.797 -0.591 4.368 1.00 89.25 343 ALA A CA 1
ATOM 2816 C C . ALA A 1 343 ? 17.775 -1.475 5.104 1.00 89.25 343 ALA A C 1
ATOM 2818 O O . ALA A 1 343 ? 16.934 -2.106 4.457 1.00 89.25 343 ALA A O 1
ATOM 2819 N N . GLY A 1 344 ? 17.779 -1.447 6.443 1.00 89.19 344 GLY A N 1
ATOM 2820 C CA . GLY A 1 344 ? 16.799 -2.144 7.281 1.00 89.19 344 GLY A CA 1
ATOM 2821 C C . GLY A 1 344 ? 15.355 -1.745 6.961 1.00 89.19 344 GLY A C 1
ATOM 2822 O O . GLY A 1 344 ? 14.541 -2.598 6.596 1.00 89.19 344 GLY A O 1
ATOM 2823 N N . PHE A 1 345 ? 15.047 -0.442 6.979 1.00 90.38 345 PHE A N 1
ATOM 2824 C CA . PHE A 1 345 ? 13.703 0.051 6.639 1.00 90.38 345 PHE A CA 1
ATOM 2825 C C . PHE A 1 345 ? 13.313 -0.237 5.183 1.00 90.38 345 PHE A C 1
ATOM 2827 O O . PHE A 1 345 ? 12.143 -0.471 4.876 1.00 90.38 345 PHE A O 1
ATOM 2834 N N . CYS A 1 346 ? 14.274 -0.224 4.256 1.00 86.25 346 CYS A N 1
ATOM 2835 C CA . CYS A 1 346 ? 14.041 -0.563 2.851 1.00 86.25 346 CYS A CA 1
ATOM 2836 C C . CYS A 1 346 ? 13.672 -2.036 2.639 1.00 86.25 346 CYS A C 1
ATOM 2838 O O . CYS A 1 346 ? 13.040 -2.349 1.617 1.00 86.25 346 CYS A O 1
ATOM 2840 N N . PHE A 1 347 ? 14.106 -2.912 3.550 1.00 81.31 347 PHE A N 1
ATOM 2841 C CA . PHE A 1 347 ? 13.969 -4.360 3.472 1.00 81.31 347 PHE A CA 1
ATOM 2842 C C . PHE A 1 347 ? 12.689 -4.880 4.128 1.00 81.31 347 PHE A C 1
ATOM 2844 O O . PHE A 1 347 ? 12.034 -5.737 3.532 1.00 81.31 347 PHE A O 1
ATOM 2851 N N . ASN A 1 348 ? 12.277 -4.345 5.286 1.00 72.69 348 ASN A N 1
ATOM 2852 C CA . ASN A 1 348 ? 11.060 -4.783 5.983 1.00 72.69 348 ASN A CA 1
ATOM 2853 C C . ASN A 1 348 ? 9.771 -4.259 5.306 1.00 72.69 348 ASN A C 1
ATOM 2855 O O . ASN A 1 348 ? 8.934 -3.551 5.863 1.00 72.69 348 ASN A O 1
ATOM 2859 N N . LYS A 1 349 ? 9.619 -4.589 4.022 1.00 67.12 349 LYS A N 1
ATOM 2860 C CA . LYS A 1 349 ? 8.442 -4.300 3.209 1.00 67.12 349 LYS A CA 1
ATOM 2861 C C . LYS A 1 349 ? 7.386 -5.380 3.407 1.00 67.12 349 LYS A C 1
ATOM 2863 O O . LYS A 1 349 ? 7.683 -6.567 3.494 1.00 67.12 349 LYS A O 1
ATOM 2868 N N . SER A 1 350 ? 6.124 -4.970 3.345 1.00 59.41 350 SER A N 1
ATOM 2869 C CA . SER A 1 350 ? 4.965 -5.868 3.412 1.00 59.41 350 SER A CA 1
ATOM 2870 C C . SER A 1 350 ? 4.829 -6.822 2.226 1.00 59.41 350 SER A C 1
ATOM 2872 O O . SER A 1 350 ? 4.286 -7.907 2.380 1.00 59.41 350 SER A O 1
ATOM 2874 N N . ASN A 1 351 ? 5.305 -6.418 1.048 1.00 77.12 351 ASN A N 1
ATOM 2875 C CA . ASN A 1 351 ? 4.925 -7.034 -0.228 1.00 77.12 351 ASN A CA 1
ATOM 2876 C C . ASN A 1 351 ? 5.954 -8.067 -0.701 1.00 77.12 351 ASN A C 1
ATOM 2878 O O . ASN A 1 351 ? 6.366 -8.058 -1.859 1.00 77.12 351 ASN A O 1
ATOM 2882 N N . ILE A 1 352 ? 6.424 -8.891 0.229 1.00 87.12 352 ILE A N 1
ATOM 2883 C CA . ILE A 1 352 ? 7.420 -9.937 0.013 1.00 87.12 352 ILE A CA 1
ATOM 2884 C C . ILE A 1 352 ? 6.922 -11.208 0.697 1.00 87.12 352 ILE A C 1
ATOM 2886 O O . ILE A 1 352 ? 6.373 -11.142 1.799 1.00 87.12 352 ILE A O 1
ATOM 2890 N N . ASP A 1 353 ? 7.097 -12.359 0.053 1.00 88.88 353 ASP A N 1
ATOM 2891 C CA . ASP A 1 353 ? 7.035 -13.634 0.754 1.00 88.88 353 ASP A CA 1
ATOM 2892 C C . ASP A 1 353 ? 8.242 -13.706 1.693 1.00 88.88 353 ASP A C 1
ATOM 2894 O O . ASP A 1 353 ? 9.395 -13.771 1.262 1.00 88.88 353 ASP A O 1
ATOM 2898 N N . ALA A 1 354 ? 7.958 -13.604 2.988 1.00 85.06 354 ALA A N 1
ATOM 2899 C CA . ALA A 1 354 ? 8.974 -13.470 4.013 1.00 85.06 354 ALA A CA 1
ATOM 2900 C C . ALA A 1 354 ? 9.442 -14.818 4.590 1.00 85.06 354 ALA A C 1
ATOM 2902 O O . ALA A 1 354 ? 10.222 -14.827 5.538 1.00 85.06 354 ALA A O 1
ATOM 2903 N N . SER A 1 355 ? 8.962 -15.943 4.048 1.00 86.31 355 SER A N 1
ATOM 2904 C CA . SER A 1 355 ? 9.173 -17.283 4.621 1.00 86.31 355 SER A CA 1
ATOM 2905 C C . SER A 1 355 ? 10.644 -17.713 4.679 1.00 86.31 355 SER A C 1
ATOM 2907 O O . SER A 1 355 ? 11.012 -18.521 5.526 1.00 86.31 355 SER A O 1
ATOM 2909 N N . ALA A 1 356 ? 11.497 -17.134 3.831 1.00 86.31 356 ALA A N 1
ATOM 2910 C CA . ALA A 1 356 ? 12.939 -17.371 3.812 1.00 86.31 356 ALA A CA 1
ATOM 2911 C C . ALA A 1 356 ? 13.748 -16.490 4.791 1.00 86.31 356 ALA A C 1
ATOM 2913 O O . ALA A 1 356 ? 14.979 -16.574 4.802 1.00 86.31 356 ALA A O 1
ATOM 2914 N N . PHE A 1 357 ? 13.103 -15.624 5.582 1.00 87.12 357 PHE A N 1
ATOM 2915 C CA . PHE A 1 357 ? 13.781 -14.670 6.463 1.00 87.12 357 PHE A CA 1
ATOM 2916 C C . PHE A 1 357 ? 13.404 -14.864 7.932 1.00 87.12 357 PHE A C 1
ATOM 2918 O O . PHE A 1 357 ? 12.268 -15.184 8.274 1.00 87.12 357 PHE A O 1
ATOM 2925 N N . ASN A 1 358 ? 14.359 -14.583 8.817 1.00 87.75 358 ASN A N 1
ATOM 2926 C CA . ASN A 1 358 ? 14.215 -14.765 10.262 1.00 87.75 358 ASN A CA 1
ATOM 2927 C C . ASN A 1 358 ? 13.562 -13.546 10.934 1.00 87.75 358 ASN A C 1
ATOM 2929 O O . ASN A 1 358 ? 14.161 -12.909 11.798 1.00 87.75 358 ASN A O 1
ATOM 2933 N N . PHE A 1 359 ? 12.346 -13.187 10.520 1.00 90.44 359 PHE A N 1
ATOM 2934 C CA . PHE A 1 359 ? 11.579 -12.153 11.216 1.00 90.44 359 PHE A CA 1
ATOM 2935 C C . PHE A 1 359 ? 10.992 -12.691 12.521 1.00 90.44 359 PHE A C 1
ATOM 2937 O O . PHE A 1 359 ? 10.489 -13.814 12.574 1.00 90.44 359 PHE A O 1
ATOM 2944 N N . LYS A 1 360 ? 10.980 -11.854 13.561 1.00 92.44 360 LYS A N 1
ATOM 2945 C CA . LYS A 1 360 ? 10.206 -12.139 14.773 1.00 92.44 360 LYS A CA 1
ATOM 2946 C C . LYS A 1 360 ? 8.726 -11.902 14.490 1.00 92.44 360 LYS A C 1
ATOM 2948 O O . LYS A 1 360 ? 8.372 -10.936 13.818 1.00 92.44 360 LYS A O 1
ATOM 2953 N N . SER A 1 361 ? 7.869 -12.761 15.022 1.00 90.88 361 SER A N 1
ATOM 2954 C CA . SER A 1 361 ? 6.418 -12.561 15.050 1.00 90.88 361 SER A CA 1
ATOM 2955 C C . SER A 1 361 ? 5.938 -12.717 16.485 1.00 90.88 361 SER A C 1
ATOM 2957 O O . SER A 1 361 ? 6.558 -13.431 17.275 1.00 90.88 361 SER A O 1
ATOM 2959 N N . PHE A 1 362 ? 4.856 -12.026 16.832 1.00 92.12 362 PHE A N 1
ATOM 2960 C CA . PHE A 1 362 ? 4.285 -12.094 18.174 1.00 92.12 362 PHE A CA 1
ATOM 2961 C C . PHE A 1 362 ? 2.861 -12.648 18.090 1.00 92.12 362 PHE A C 1
ATOM 2963 O O . PHE A 1 362 ? 2.137 -12.287 17.154 1.00 92.12 362 PHE A O 1
ATOM 2970 N N . PRO A 1 363 ? 2.451 -13.525 19.030 1.00 85.81 363 PRO A N 1
ATOM 2971 C CA . PRO A 1 363 ? 1.139 -14.155 18.999 1.00 85.81 363 PRO A CA 1
ATOM 2972 C C . PRO A 1 363 ? 0.006 -13.141 18.884 1.00 85.81 363 PRO A C 1
ATOM 2974 O O . PRO A 1 363 ? 0.051 -12.059 19.475 1.00 85.81 363 PRO A O 1
ATOM 2977 N N . GLY A 1 364 ? -1.028 -13.517 18.134 1.00 87.50 364 GLY A N 1
ATOM 2978 C CA . GLY A 1 364 ? -2.206 -12.682 17.999 1.00 87.50 364 GLY A CA 1
ATOM 2979 C C . GLY A 1 364 ? -3.060 -12.659 19.256 1.00 87.50 364 GLY A C 1
ATOM 2980 O O . GLY A 1 364 ? -3.247 -13.676 19.924 1.00 87.50 364 GLY A O 1
ATOM 2981 N N . LYS A 1 365 ? -3.592 -11.475 19.538 1.00 93.94 365 LYS A N 1
ATOM 2982 C CA . LYS A 1 365 ? -4.648 -11.219 20.512 1.00 93.94 365 LYS A CA 1
ATOM 2983 C C . LYS A 1 365 ? -5.998 -11.151 19.791 1.00 93.94 365 LYS A C 1
ATOM 2985 O O . LYS A 1 365 ? -6.135 -11.637 18.666 1.00 93.94 365 LYS A O 1
ATOM 2990 N N . GLN A 1 366 ? -7.020 -10.590 20.434 1.00 94.69 366 GLN A N 1
ATOM 2991 C CA . GLN A 1 366 ? -8.346 -10.502 19.834 1.00 94.69 366 GLN A CA 1
ATOM 2992 C C . GLN A 1 366 ? -8.373 -9.492 18.684 1.00 94.69 366 GLN A C 1
ATOM 2994 O O . GLN A 1 366 ? -8.954 -9.786 17.636 1.00 94.69 366 GLN A O 1
ATOM 2999 N N . TRP A 1 367 ? -7.749 -8.327 18.869 1.00 97.00 367 TRP A N 1
ATOM 3000 C CA . TRP A 1 367 ? -7.805 -7.220 17.912 1.00 97.00 367 TRP A CA 1
ATOM 3001 C C . TRP A 1 367 ? -6.492 -6.964 17.193 1.00 97.00 367 TRP A C 1
ATOM 3003 O O . TRP A 1 367 ? -6.497 -6.319 16.145 1.00 97.00 367 TRP A O 1
ATOM 3013 N N . THR A 1 368 ? -5.378 -7.442 17.736 1.00 97.31 368 THR A N 1
ATOM 3014 C CA . THR A 1 368 ? -4.051 -7.062 17.260 1.00 97.31 368 THR A CA 1
ATOM 3015 C C . THR A 1 368 ? -3.075 -8.225 17.198 1.00 97.31 368 THR A C 1
ATOM 3017 O O . THR A 1 368 ? -3.218 -9.228 17.895 1.00 97.31 368 THR A O 1
ATOM 3020 N N . TYR A 1 369 ? -2.070 -8.099 16.336 1.00 96.81 369 TYR A N 1
ATOM 3021 C CA . TYR A 1 369 ? -0.898 -8.976 16.310 1.00 96.81 369 TYR A CA 1
ATOM 3022 C C . TYR A 1 369 ? 0.270 -8.282 15.608 1.00 96.81 369 TYR A C 1
ATOM 3024 O O . TYR A 1 369 ? 0.062 -7.340 14.844 1.00 96.81 369 TYR A O 1
ATOM 3032 N N . VAL A 1 370 ? 1.499 -8.753 15.824 1.00 95.69 370 VAL A N 1
ATOM 3033 C CA . VAL A 1 370 ? 2.668 -8.293 15.057 1.00 95.69 370 VAL A CA 1
ATOM 3034 C C . VAL A 1 370 ? 3.049 -9.371 14.057 1.00 95.69 370 VAL A C 1
ATOM 3036 O O . VAL A 1 370 ? 3.477 -10.461 14.436 1.00 95.69 370 VAL A O 1
ATOM 3039 N N . GLU A 1 371 ? 2.876 -9.056 12.773 1.00 92.69 371 GLU A N 1
ATOM 3040 C CA . GLU A 1 371 ? 3.140 -9.979 11.666 1.00 92.69 371 GLU A CA 1
ATOM 3041 C C . GLU A 1 371 ? 4.638 -10.262 11.541 1.00 92.69 371 GLU A C 1
ATOM 3043 O O . GLU A 1 371 ? 5.051 -11.415 11.439 1.00 92.69 371 GLU A O 1
ATOM 3048 N N . ARG A 1 372 ? 5.445 -9.195 11.544 1.00 92.44 372 ARG A N 1
ATOM 3049 C CA . ARG A 1 372 ? 6.900 -9.239 11.384 1.00 92.44 372 ARG A CA 1
ATOM 3050 C C . ARG A 1 372 ? 7.556 -8.110 12.151 1.00 92.44 372 ARG A C 1
ATOM 3052 O O . ARG A 1 372 ? 7.038 -6.996 12.169 1.00 92.44 372 ARG A O 1
ATOM 3059 N N . SER A 1 373 ? 8.716 -8.392 12.720 1.00 94.19 373 SER A N 1
ATOM 3060 C CA . SER A 1 373 ? 9.533 -7.432 13.444 1.00 94.19 373 SER A CA 1
ATOM 3061 C C . SER A 1 373 ? 11.015 -7.691 13.192 1.00 94.19 373 SER A C 1
ATOM 3063 O O . SER A 1 373 ? 11.490 -8.826 13.307 1.00 94.19 373 SER A O 1
ATOM 3065 N N . THR A 1 374 ? 11.731 -6.621 12.854 1.00 93.94 374 THR A N 1
ATOM 3066 C CA . THR A 1 374 ? 13.193 -6.505 12.955 1.00 93.94 374 THR A CA 1
ATOM 3067 C C . THR A 1 374 ? 13.604 -5.723 14.203 1.00 93.94 374 THR A C 1
ATOM 3069 O O . THR A 1 374 ? 14.794 -5.598 14.478 1.00 93.94 374 THR A O 1
ATOM 3072 N N . PHE A 1 375 ? 12.624 -5.210 14.955 1.00 95.06 375 PHE A N 1
ATOM 3073 C CA . PHE A 1 375 ? 12.837 -4.346 16.103 1.00 95.06 375 PHE A CA 1
ATOM 3074 C C . PHE A 1 375 ? 13.692 -5.043 17.161 1.00 95.06 375 PHE A C 1
ATOM 3076 O O . PHE A 1 375 ? 13.404 -6.186 17.515 1.00 95.06 375 PHE A O 1
ATOM 3083 N N . THR A 1 376 ? 14.735 -4.396 17.669 1.00 94.81 376 THR A N 1
ATOM 3084 C CA . THR A 1 376 ? 15.701 -5.041 18.572 1.00 94.81 376 THR A CA 1
ATOM 3085 C C . THR A 1 376 ? 15.149 -5.249 19.983 1.00 94.81 376 THR A C 1
ATOM 3087 O O . THR A 1 376 ? 15.434 -6.280 20.586 1.00 94.81 376 THR A O 1
ATOM 3090 N N . GLU A 1 377 ? 14.299 -4.341 20.470 1.00 95.62 377 GLU A N 1
ATOM 3091 C CA . GLU A 1 377 ? 13.739 -4.375 21.830 1.00 95.62 377 GLU A CA 1
ATOM 3092 C C . GLU A 1 377 ? 12.333 -4.998 21.874 1.00 95.62 377 GLU A C 1
ATOM 3094 O O . GLU A 1 377 ? 11.318 -4.319 21.700 1.00 95.62 377 GLU A O 1
ATOM 3099 N N . ASP A 1 378 ? 12.248 -6.303 22.150 1.00 95.88 378 ASP A N 1
ATOM 3100 C CA . ASP A 1 378 ? 10.971 -7.041 22.165 1.00 95.88 378 ASP A CA 1
ATOM 3101 C C . ASP A 1 378 ? 9.978 -6.520 23.210 1.00 95.88 378 ASP A C 1
ATOM 3103 O O . ASP A 1 378 ? 8.773 -6.489 22.956 1.00 95.88 378 ASP A O 1
ATOM 3107 N N . ALA A 1 379 ? 10.473 -6.068 24.366 1.00 95.31 379 ALA A N 1
ATOM 3108 C CA . ALA A 1 379 ? 9.634 -5.503 25.422 1.00 95.31 379 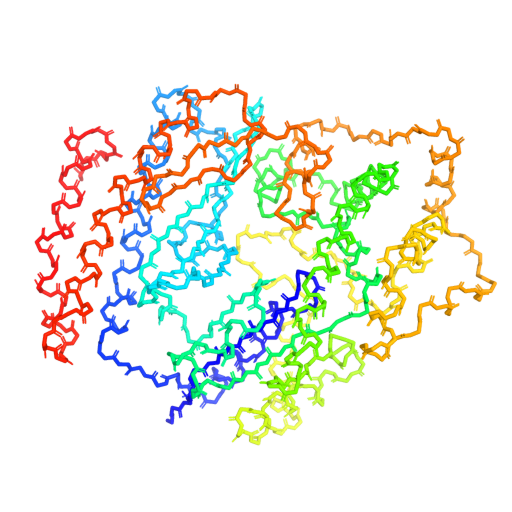ALA A CA 1
ATOM 3109 C C . ALA A 1 379 ? 8.838 -4.286 24.926 1.00 95.31 379 ALA A C 1
ATOM 3111 O O . ALA A 1 379 ? 7.655 -4.152 25.233 1.00 95.31 379 ALA A O 1
ATOM 3112 N N . MET A 1 380 ? 9.457 -3.448 24.090 1.00 94.75 380 MET A N 1
ATOM 3113 C CA . MET A 1 380 ? 8.799 -2.284 23.503 1.00 94.75 380 MET A CA 1
ATOM 3114 C C . MET A 1 380 ? 7.729 -2.690 22.489 1.00 94.75 380 MET A C 1
ATOM 3116 O O . MET A 1 380 ? 6.632 -2.136 22.494 1.00 94.75 380 MET A O 1
ATOM 3120 N N . VAL A 1 381 ? 8.013 -3.688 21.646 1.00 96.12 381 VAL A N 1
ATOM 3121 C CA . VAL A 1 381 ? 7.027 -4.213 20.686 1.00 96.12 381 VAL A CA 1
ATOM 3122 C C . VAL A 1 381 ? 5.801 -4.761 21.419 1.00 96.12 381 VAL A C 1
ATOM 3124 O O . VAL A 1 381 ? 4.669 -4.490 21.019 1.00 96.12 381 VAL A O 1
ATOM 3127 N N . LEU A 1 382 ? 6.016 -5.493 22.514 1.00 96.00 382 LEU A N 1
ATOM 3128 C CA . LEU A 1 382 ? 4.946 -6.027 23.355 1.00 96.00 382 LEU A CA 1
ATOM 3129 C C . LEU A 1 382 ? 4.140 -4.922 24.056 1.00 96.00 382 LEU A C 1
ATOM 3131 O O . LEU A 1 382 ? 2.916 -5.033 24.127 1.00 96.00 382 LEU A O 1
ATOM 3135 N N . GLU A 1 383 ? 4.787 -3.850 24.522 1.00 95.75 383 GLU A N 1
ATOM 3136 C CA . GLU A 1 383 ? 4.106 -2.697 25.127 1.00 95.75 383 GLU A CA 1
ATOM 3137 C C . GLU A 1 383 ? 3.238 -1.949 24.101 1.00 95.75 383 GLU A C 1
ATOM 3139 O O . GLU A 1 383 ? 2.071 -1.653 24.371 1.00 95.75 383 GLU A O 1
ATOM 3144 N N . VAL A 1 384 ? 3.751 -1.720 22.884 1.00 95.81 384 VAL A N 1
ATOM 3145 C CA . VAL A 1 384 ? 2.955 -1.143 21.786 1.00 95.81 384 VAL A CA 1
ATOM 3146 C C . VAL A 1 384 ? 1.790 -2.063 21.414 1.00 95.81 384 VAL A C 1
ATOM 3148 O O . VAL A 1 384 ? 0.682 -1.578 21.189 1.00 95.81 384 VAL A O 1
ATOM 3151 N N . LEU A 1 385 ? 2.002 -3.381 21.381 1.00 96.19 385 LEU A N 1
ATOM 3152 C CA . LEU A 1 385 ? 0.950 -4.356 21.090 1.00 96.19 385 LEU A CA 1
ATOM 3153 C C . LEU A 1 385 ? -0.151 -4.361 22.166 1.00 96.19 385 LEU A C 1
ATOM 3155 O O . LEU A 1 385 ? -1.328 -4.452 21.832 1.00 96.19 385 LEU A O 1
ATOM 3159 N N . GLU A 1 386 ? 0.195 -4.251 23.450 1.00 95.88 386 GLU A N 1
ATOM 3160 C CA . GLU A 1 386 ? -0.778 -4.116 24.549 1.00 95.88 386 GLU A CA 1
ATOM 3161 C C . GLU A 1 386 ? -1.579 -2.813 24.455 1.00 95.88 386 GLU A C 1
ATOM 3163 O O . GLU A 1 386 ? -2.810 -2.818 24.536 1.00 95.88 386 GLU A O 1
ATOM 3168 N N . CYS A 1 387 ? -0.881 -1.709 24.198 1.00 94.62 387 CYS A N 1
ATOM 3169 C CA . CYS A 1 387 ? -1.485 -0.405 23.964 1.00 94.62 387 CYS A CA 1
ATOM 3170 C C . CYS A 1 387 ? -2.474 -0.448 22.783 1.00 94.62 387 CYS A C 1
ATOM 3172 O O . CYS A 1 387 ? -3.617 0.007 22.891 1.00 94.62 387 CYS A O 1
ATOM 3174 N N . ALA A 1 388 ? -2.069 -1.072 21.673 1.00 96.38 388 ALA A N 1
ATOM 3175 C CA . ALA A 1 388 ? -2.906 -1.251 20.495 1.00 96.38 388 ALA A CA 1
ATOM 3176 C C . ALA A 1 388 ? -4.126 -2.132 20.772 1.00 96.38 388 ALA A C 1
ATOM 3178 O O . ALA A 1 388 ? -5.221 -1.775 20.342 1.00 96.38 388 ALA A O 1
ATOM 3179 N N . GLU A 1 389 ? -3.965 -3.244 21.489 1.00 97.19 389 GLU A N 1
ATOM 3180 C CA . GLU A 1 389 ? -5.070 -4.143 21.831 1.00 97.19 389 GLU A CA 1
ATOM 3181 C C . GLU A 1 389 ? -6.147 -3.420 22.640 1.00 97.19 389 GLU A C 1
ATOM 3183 O O . GLU A 1 389 ? -7.320 -3.430 22.259 1.00 97.19 389 GLU A O 1
ATOM 3188 N N . THR A 1 390 ? -5.738 -2.734 23.710 1.00 95.44 390 THR A N 1
ATOM 3189 C CA . THR A 1 390 ? -6.647 -1.996 24.595 1.00 95.44 390 THR A CA 1
ATOM 3190 C C . THR A 1 390 ? -7.355 -0.867 23.842 1.00 95.44 390 THR A C 1
ATOM 3192 O O . THR A 1 390 ? -8.577 -0.710 23.934 1.00 95.44 390 THR A O 1
ATOM 3195 N N . GLY A 1 391 ? -6.611 -0.093 23.044 1.00 95.12 391 GLY A N 1
ATOM 3196 C CA . GLY A 1 391 ? -7.179 0.977 22.225 1.00 95.12 391 GLY A CA 1
ATOM 3197 C C . GLY A 1 391 ? -8.174 0.454 21.183 1.00 95.12 391 GLY A C 1
ATOM 3198 O O . GLY A 1 391 ? -9.289 0.973 21.074 1.00 95.12 391 GLY A O 1
ATOM 3199 N N . CYS A 1 392 ? -7.818 -0.617 20.465 1.00 97.12 392 CYS A N 1
ATOM 3200 C CA . CYS A 1 392 ? -8.695 -1.247 19.478 1.00 97.12 392 CYS A CA 1
ATOM 3201 C C . CYS A 1 392 ? -9.960 -1.810 20.124 1.00 97.12 392 CYS A C 1
ATOM 3203 O O . CYS A 1 392 ? -11.043 -1.599 19.587 1.00 97.12 392 CYS A O 1
ATOM 3205 N N . GLN A 1 393 ? -9.859 -2.464 21.284 1.00 96.75 393 GLN A N 1
ATOM 3206 C CA . GLN A 1 393 ? -11.018 -2.982 22.013 1.00 96.75 393 GLN A CA 1
ATOM 3207 C C . GLN A 1 393 ? -12.031 -1.872 22.320 1.00 96.75 393 GLN A C 1
ATOM 3209 O O . GLN A 1 393 ? -13.220 -2.020 22.030 1.00 96.75 393 GLN A O 1
ATOM 3214 N N . ARG A 1 394 ? -11.562 -0.744 22.869 1.00 95.50 394 ARG A N 1
ATOM 3215 C CA . ARG A 1 394 ? -12.416 0.392 23.251 1.00 95.50 394 ARG A CA 1
ATOM 3216 C C . ARG A 1 394 ? -13.064 1.040 22.029 1.00 95.50 394 ARG A C 1
ATOM 3218 O O . ARG A 1 394 ? -14.278 1.239 22.012 1.00 95.50 394 ARG A O 1
ATOM 3225 N N . ILE A 1 395 ? -12.285 1.306 20.978 1.00 96.38 395 ILE A N 1
ATOM 3226 C CA . ILE A 1 395 ? -12.800 1.876 19.724 1.00 96.38 395 ILE A CA 1
ATOM 3227 C C . ILE A 1 395 ? -13.814 0.925 19.074 1.00 96.38 395 ILE A C 1
ATOM 3229 O O . ILE A 1 395 ? -14.898 1.351 18.673 1.00 96.38 395 ILE A O 1
ATOM 3233 N N . ASN A 1 396 ? -13.508 -0.370 19.006 1.00 97.00 396 ASN A N 1
ATOM 3234 C CA . ASN A 1 396 ? -14.385 -1.361 18.391 1.00 97.00 396 ASN A CA 1
ATOM 3235 C C . ASN A 1 396 ? -15.712 -1.493 19.150 1.00 97.00 396 ASN A C 1
ATOM 3237 O O . ASN A 1 396 ? -16.751 -1.607 18.504 1.00 97.00 396 ASN A O 1
ATOM 3241 N N . ALA A 1 397 ? -15.711 -1.406 20.484 1.00 95.81 397 ALA A N 1
ATOM 3242 C CA . ALA A 1 397 ? -16.938 -1.395 21.285 1.00 95.81 397 ALA A CA 1
ATOM 3243 C C . ALA A 1 397 ? -17.827 -0.173 20.977 1.00 95.81 397 ALA A C 1
ATOM 3245 O O . ALA A 1 397 ? -19.048 -0.297 20.824 1.00 95.81 397 ALA A O 1
ATOM 3246 N N . ILE A 1 398 ? -17.220 1.007 20.807 1.00 95.25 398 ILE A N 1
ATOM 3247 C CA . ILE A 1 398 ? -17.939 2.221 20.398 1.00 95.25 398 ILE A CA 1
ATOM 3248 C C . ILE A 1 398 ? -18.553 2.041 19.002 1.00 95.25 398 ILE A C 1
ATOM 3250 O O . ILE A 1 398 ? -19.735 2.317 18.791 1.00 95.25 398 ILE A O 1
ATOM 3254 N N . VAL A 1 399 ? -17.779 1.527 18.046 1.00 94.44 399 VAL A N 1
ATOM 3255 C CA . VAL A 1 399 ? -18.248 1.306 16.669 1.00 94.44 399 VAL A CA 1
ATOM 3256 C C . VAL A 1 399 ? -19.350 0.252 16.614 1.00 94.44 399 VAL A C 1
ATOM 3258 O O . VAL A 1 399 ? -20.310 0.415 15.865 1.00 94.44 399 VAL A O 1
ATOM 3261 N N . GLN A 1 400 ? -19.264 -0.806 17.419 1.00 93.00 400 GLN A N 1
ATOM 3262 C CA . GLN A 1 400 ? -20.332 -1.798 17.532 1.00 93.00 400 GLN A CA 1
ATOM 3263 C C . GLN A 1 400 ? -21.629 -1.180 18.056 1.00 93.00 400 GLN A C 1
ATOM 3265 O O . GLN A 1 400 ? -22.693 -1.500 17.534 1.00 93.00 400 GLN A O 1
ATOM 3270 N N . THR A 1 401 ? -21.544 -0.249 19.010 1.00 91.38 401 THR A N 1
ATOM 3271 C CA . THR A 1 401 ? -22.711 0.494 19.516 1.00 91.38 401 THR A CA 1
ATOM 3272 C C . THR A 1 401 ? -23.368 1.313 18.399 1.00 91.38 401 THR A C 1
ATOM 3274 O O . THR A 1 401 ? -24.590 1.314 18.263 1.00 91.38 401 THR A O 1
ATOM 3277 N N . LEU A 1 402 ? -22.575 1.951 17.530 1.00 90.69 402 LEU A N 1
ATOM 3278 C CA . LEU A 1 402 ? -23.092 2.632 16.333 1.00 90.69 402 LEU A CA 1
ATOM 3279 C C . LEU A 1 402 ? -23.719 1.650 15.338 1.00 90.69 402 LEU A C 1
ATOM 3281 O O . LEU A 1 402 ? -24.778 1.927 14.772 1.00 90.69 402 LEU A O 1
ATOM 3285 N N . ALA A 1 403 ? -23.074 0.504 15.119 1.00 88.69 403 ALA A N 1
ATOM 3286 C CA . ALA A 1 403 ? -23.518 -0.503 14.164 1.00 88.69 403 ALA A CA 1
ATOM 3287 C C . ALA A 1 403 ? -24.871 -1.113 14.557 1.00 88.69 403 ALA A C 1
ATOM 3289 O O . ALA A 1 403 ? -25.719 -1.302 13.684 1.00 88.69 403 ALA A O 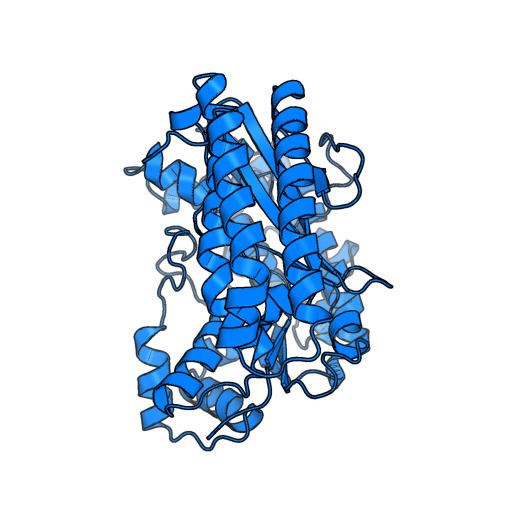1
ATOM 3290 N N . THR A 1 404 ? -25.107 -1.362 15.846 1.00 90.06 404 THR A N 1
ATOM 3291 C CA . THR A 1 404 ? -26.346 -1.970 16.360 1.00 90.06 404 THR A CA 1
ATOM 3292 C C . THR A 1 404 ? -27.426 -0.957 16.728 1.00 90.06 404 THR A C 1
ATOM 3294 O O . THR A 1 404 ? -28.567 -1.347 16.968 1.00 90.06 404 THR A O 1
ATOM 3297 N N . SER A 1 405 ? -27.102 0.339 16.743 1.00 87.12 405 SER A N 1
ATOM 3298 C CA . SER A 1 405 ? -28.068 1.376 17.088 1.00 87.12 405 SER A CA 1
ATOM 3299 C C . SER A 1 405 ? -29.261 1.393 16.116 1.00 87.12 405 SER A C 1
ATOM 3301 O O . SER A 1 405 ? -29.052 1.357 14.892 1.00 87.12 405 SER A O 1
ATOM 3303 N N . PRO A 1 406 ? -30.502 1.474 16.642 1.00 83.81 406 PRO A N 1
ATOM 3304 C CA . PRO A 1 406 ? -31.715 1.553 15.833 1.00 83.81 406 PRO A CA 1
ATOM 3305 C C . PRO A 1 406 ? -31.952 2.956 15.263 1.00 83.81 406 PRO A C 1
ATOM 3307 O O . PRO A 1 406 ? -32.775 3.108 14.363 1.00 83.81 406 PRO A O 1
ATOM 3310 N N . THR A 1 407 ? -31.263 3.988 15.770 1.00 82.75 407 THR A N 1
ATOM 3311 C CA . THR A 1 407 ? -31.411 5.341 15.223 1.00 82.75 407 THR A CA 1
ATOM 3312 C C . THR A 1 407 ? -30.728 5.461 13.862 1.00 82.75 407 THR A C 1
ATOM 3314 O O . THR A 1 407 ? -29.617 4.974 13.638 1.00 82.75 407 THR A O 1
ATOM 3317 N N . THR A 1 408 ? -31.410 6.141 12.946 1.00 79.69 408 THR A N 1
ATOM 3318 C CA . THR A 1 408 ? -30.914 6.482 11.611 1.00 79.69 408 THR A CA 1
ATOM 3319 C C . THR A 1 408 ? -30.511 7.951 11.519 1.00 79.69 408 THR A C 1
ATOM 3321 O O . THR A 1 408 ? -30.307 8.454 10.424 1.00 79.69 408 THR A O 1
ATOM 3324 N N . ASP A 1 409 ? -30.417 8.669 12.634 1.00 87.44 409 ASP A N 1
ATOM 3325 C CA . ASP A 1 409 ? -29.966 10.058 12.650 1.00 87.44 409 ASP A CA 1
ATOM 3326 C C . ASP A 1 409 ? -28.501 10.147 13.102 1.00 87.44 409 ASP A C 1
ATOM 3328 O O . ASP A 1 409 ? -28.131 9.643 14.164 1.00 87.44 409 ASP A O 1
ATOM 3332 N N . ALA A 1 410 ? -27.656 10.791 12.292 1.00 82.81 410 ALA A N 1
ATOM 3333 C CA . ALA A 1 410 ? -26.216 10.877 12.536 1.00 82.81 410 ALA A CA 1
ATOM 3334 C C . ALA A 1 410 ? -25.877 11.653 13.820 1.00 82.81 410 ALA A C 1
ATOM 3336 O O . ALA A 1 410 ? -24.907 11.320 14.502 1.00 82.81 410 ALA A O 1
ATOM 3337 N N . GLU A 1 411 ? -26.675 12.663 14.168 1.00 85.81 411 GLU A N 1
ATOM 3338 C CA . GLU A 1 411 ? -26.464 13.473 15.368 1.00 85.81 411 GLU A CA 1
ATOM 3339 C C . GLU A 1 411 ? -26.819 12.689 16.637 1.00 85.81 411 GLU A C 1
ATOM 3341 O O . GLU A 1 411 ? -26.047 12.642 17.594 1.00 85.81 411 GLU A O 1
ATOM 3346 N N . SER A 1 412 ? -27.948 11.985 16.614 1.00 86.50 412 SER A N 1
ATOM 3347 C CA . SER A 1 412 ? -28.359 11.069 17.678 1.00 86.50 412 SER A CA 1
ATOM 3348 C C . SER A 1 412 ? -27.352 9.934 17.871 1.00 86.50 412 SER A C 1
ATOM 3350 O O . SER A 1 412 ? -27.021 9.590 19.006 1.00 86.50 412 SER A O 1
ATOM 3352 N N . LEU A 1 413 ? -26.821 9.381 16.773 1.00 86.94 413 LEU A N 1
ATOM 3353 C CA . LEU A 1 413 ? -25.751 8.381 16.804 1.00 86.94 413 LEU A CA 1
ATOM 3354 C C . LEU A 1 413 ? -24.492 8.921 17.486 1.00 86.94 413 LEU A C 1
ATOM 3356 O O . LEU A 1 413 ? -23.923 8.241 18.336 1.00 86.94 413 LEU A O 1
ATOM 3360 N N . PHE A 1 414 ? -24.076 10.144 17.149 1.00 85.00 414 PHE A N 1
ATOM 3361 C CA . PHE A 1 414 ? -22.912 10.781 17.761 1.00 85.00 414 PHE A CA 1
ATOM 3362 C C . PHE A 1 414 ? -23.108 11.007 19.266 1.00 85.00 414 PHE A C 1
ATOM 3364 O O . PHE A 1 414 ? -22.259 10.611 20.063 1.00 85.00 414 PHE A O 1
ATOM 3371 N N . ARG A 1 415 ? -24.260 11.554 19.676 1.00 86.62 415 ARG A N 1
ATOM 3372 C CA . ARG A 1 415 ? -24.592 11.765 21.097 1.00 86.62 415 ARG A CA 1
ATOM 3373 C C . ARG A 1 415 ? -24.622 10.467 21.898 1.00 86.62 415 ARG A C 1
ATOM 3375 O O . ARG A 1 415 ? -24.215 10.459 23.054 1.00 86.62 415 ARG A O 1
ATOM 3382 N N . ALA A 1 416 ? -25.070 9.369 21.289 1.00 86.62 416 ALA A N 1
ATOM 3383 C CA . ALA A 1 416 ? -25.111 8.066 21.947 1.00 86.62 416 ALA A CA 1
ATOM 3384 C C . ALA A 1 416 ? -23.713 7.542 22.318 1.00 86.62 416 ALA A C 1
ATOM 3386 O O . ALA A 1 416 ? -23.574 6.823 23.306 1.00 86.62 416 ALA A O 1
ATOM 3387 N N . VAL A 1 417 ? -22.679 7.907 21.554 1.00 90.31 417 VAL A N 1
ATOM 3388 C CA . VAL A 1 417 ? -21.301 7.454 21.798 1.00 90.31 417 VAL A CA 1
ATOM 3389 C C . VAL A 1 417 ? -20.399 8.499 22.438 1.00 90.31 417 VAL A C 1
ATOM 3391 O O . VAL A 1 417 ? -19.317 8.155 22.911 1.00 90.31 417 VAL A O 1
ATOM 3394 N N . GLU A 1 418 ? -20.840 9.754 22.513 1.00 88.94 418 GLU A N 1
ATOM 3395 C CA . GLU A 1 418 ? -20.076 10.850 23.106 1.00 88.94 418 GLU A CA 1
ATOM 3396 C C . GLU A 1 418 ? -19.549 10.534 24.523 1.00 88.94 418 GLU A C 1
ATOM 3398 O O . GLU A 1 418 ? -18.360 10.774 24.760 1.00 88.94 418 GLU A O 1
ATOM 3403 N N . PRO A 1 419 ? -20.330 9.946 25.459 1.00 90.81 419 PRO A N 1
ATOM 3404 C CA . PRO A 1 419 ? -19.811 9.605 26.785 1.00 90.81 419 PRO A CA 1
ATOM 3405 C C . PRO A 1 419 ? -18.643 8.612 26.729 1.00 90.81 419 PRO A C 1
ATOM 3407 O O . PRO A 1 419 ? -17.649 8.786 27.432 1.00 90.81 419 PRO A O 1
ATOM 3410 N N . ALA A 1 420 ? -18.727 7.607 25.853 1.00 90.94 420 ALA A N 1
ATOM 3411 C CA . ALA A 1 420 ? -17.665 6.622 25.667 1.00 90.94 420 ALA A CA 1
ATOM 3412 C C . ALA A 1 420 ? -16.424 7.244 25.005 1.00 90.94 420 ALA A C 1
ATOM 3414 O O . ALA A 1 420 ? -15.299 6.939 25.396 1.00 90.94 420 ALA A O 1
ATOM 3415 N N . CYS A 1 421 ? -16.607 8.174 24.062 1.00 89.25 421 CYS A N 1
ATOM 3416 C CA . CYS A 1 421 ? -15.506 8.953 23.494 1.00 89.25 421 CYS A CA 1
ATOM 3417 C C . CYS A 1 421 ? -14.819 9.837 24.547 1.00 89.25 421 CYS A C 1
ATOM 3419 O O . CYS A 1 421 ? -13.596 9.942 24.547 1.00 89.25 421 CYS A O 1
ATOM 3421 N N . ARG A 1 422 ? -15.568 10.447 25.474 1.00 87.75 422 ARG A N 1
ATOM 3422 C CA . ARG A 1 422 ? -14.987 11.231 26.580 1.00 87.75 422 ARG A CA 1
ATOM 3423 C C . ARG A 1 422 ? -14.196 10.350 27.545 1.00 87.75 422 ARG A C 1
ATOM 3425 O O . ARG A 1 422 ? -13.069 10.702 27.883 1.00 87.75 422 ARG A O 1
ATOM 3432 N N . ALA A 1 423 ? -14.742 9.191 27.916 1.00 87.31 423 ALA A N 1
ATOM 3433 C CA . ALA A 1 423 ? -14.027 8.197 28.718 1.00 87.31 423 ALA A CA 1
ATOM 3434 C C . ALA A 1 423 ? -12.724 7.749 28.035 1.00 87.31 423 ALA A C 1
ATOM 3436 O O . ALA A 1 423 ? -11.704 7.601 28.708 1.00 87.31 423 ALA A O 1
ATOM 3437 N N . LEU A 1 424 ? -12.730 7.646 26.695 1.00 85.81 424 LEU A N 1
ATOM 3438 C CA . LEU A 1 424 ? -11.539 7.344 25.900 1.00 85.81 424 LEU A CA 1
ATOM 3439 C C . LEU A 1 424 ? -10.354 8.253 26.276 1.00 85.81 424 LEU A C 1
ATOM 3441 O O . LEU A 1 424 ? -9.272 7.764 26.583 1.00 85.81 424 LEU A O 1
ATOM 3445 N N . VAL A 1 425 ? -10.601 9.566 26.322 1.00 80.75 425 VAL A N 1
ATOM 3446 C CA . VAL A 1 425 ? -9.606 10.600 26.654 1.00 80.75 425 VAL A CA 1
ATOM 3447 C C . VAL A 1 425 ? -9.255 10.606 28.139 1.00 80.75 425 VAL A C 1
ATOM 3449 O O . VAL A 1 425 ? -8.084 10.721 28.486 1.00 80.75 425 VAL A O 1
ATOM 3452 N N . CYS A 1 426 ? -10.252 10.511 29.023 1.00 75.19 426 CYS A N 1
ATOM 3453 C CA . CYS A 1 426 ? -10.029 10.590 30.466 1.00 75.19 426 CYS A CA 1
ATOM 3454 C C . CYS A 1 426 ? -9.120 9.467 30.973 1.00 75.19 426 CYS A C 1
ATOM 3456 O O . CYS A 1 426 ? -8.203 9.747 31.744 1.00 75.19 426 CYS A O 1
ATOM 3458 N N . ASP A 1 427 ? -9.324 8.231 30.514 1.00 72.75 427 ASP A N 1
ATOM 3459 C CA . ASP A 1 427 ? -8.470 7.119 30.943 1.00 72.75 427 ASP A CA 1
ATOM 3460 C C . ASP A 1 427 ? -7.055 7.266 30.378 1.00 72.75 427 ASP A C 1
ATOM 3462 O O . ASP A 1 427 ? -6.079 6.953 31.052 1.00 72.75 427 ASP A O 1
ATOM 3466 N N . ASP A 1 428 ? -6.915 7.782 29.158 1.00 73.50 428 ASP A N 1
ATOM 3467 C CA . ASP A 1 428 ? -5.600 8.006 28.570 1.00 73.50 428 ASP A CA 1
ATOM 3468 C C . ASP A 1 428 ? -4.839 9.123 29.311 1.00 73.50 428 ASP A C 1
ATOM 3470 O O . ASP A 1 428 ? -3.628 9.011 29.505 1.00 73.50 428 ASP A O 1
ATOM 3474 N N . ILE A 1 429 ? -5.530 10.156 29.813 1.00 69.31 429 ILE A N 1
ATOM 3475 C CA . ILE A 1 429 ? -4.943 11.140 30.741 1.00 69.31 429 ILE A CA 1
ATOM 3476 C C . ILE A 1 429 ? -4.549 10.464 32.061 1.00 69.31 429 ILE A C 1
ATOM 3478 O O . ILE A 1 429 ? -3.423 10.634 32.525 1.00 69.31 429 ILE A O 1
ATOM 3482 N N . ALA A 1 430 ? -5.445 9.672 32.658 1.00 64.31 430 ALA A N 1
ATOM 3483 C CA . ALA A 1 430 ? -5.192 8.990 33.929 1.00 64.31 430 ALA A CA 1
ATOM 3484 C C . ALA A 1 430 ? -3.999 8.020 33.854 1.00 64.31 430 ALA A C 1
ATOM 3486 O O . ALA A 1 430 ? -3.234 7.899 34.808 1.00 64.31 430 ALA A O 1
ATOM 3487 N N . ASN A 1 431 ? -3.795 7.385 32.699 1.00 67.38 431 ASN A N 1
ATOM 3488 C CA . ASN A 1 431 ? -2.682 6.473 32.431 1.00 67.38 431 ASN A CA 1
ATOM 3489 C C . ASN A 1 431 ? -1.389 7.192 31.992 1.00 67.38 431 ASN A C 1
ATOM 3491 O O . ASN A 1 431 ? -0.418 6.539 31.592 1.00 67.38 431 ASN A O 1
ATOM 3495 N N . GLY A 1 432 ? -1.369 8.531 32.019 1.00 64.31 432 GLY A N 1
ATOM 3496 C CA . GLY A 1 432 ? -0.227 9.341 31.590 1.00 64.31 432 GLY A CA 1
ATOM 3497 C C . GLY A 1 432 ? 0.110 9.192 30.101 1.00 64.31 432 GLY A C 1
ATOM 3498 O O . GLY A 1 432 ? 1.240 9.459 29.699 1.00 64.31 432 GLY A O 1
ATOM 3499 N N . LEU A 1 433 ? -0.839 8.722 29.285 1.00 63.25 433 LEU A N 1
ATOM 3500 C CA . LEU A 1 433 ? -0.721 8.620 27.825 1.00 63.25 433 LEU A CA 1
ATOM 3501 C C . LEU A 1 433 ? -1.095 9.945 27.144 1.00 63.25 433 LEU A C 1
ATOM 3503 O O . LEU A 1 433 ? -0.628 10.239 26.042 1.00 63.25 433 LEU A O 1
ATOM 3507 N N . LEU A 1 434 ? -1.898 10.773 27.818 1.00 59.47 434 LEU A N 1
ATOM 3508 C CA . LEU A 1 434 ? -2.209 12.141 27.424 1.00 59.47 434 LEU A CA 1
ATOM 3509 C C . LEU A 1 434 ? -1.809 13.105 28.540 1.00 59.47 434 LEU A C 1
ATOM 3511 O O . LEU A 1 434 ? -2.161 12.930 29.702 1.00 59.47 434 LEU A O 1
ATOM 3515 N N . THR A 1 435 ? -1.125 14.180 28.171 1.00 52.78 435 THR A N 1
ATOM 3516 C CA . THR A 1 435 ? -1.136 15.397 28.981 1.00 52.78 435 THR A CA 1
ATOM 3517 C C . THR A 1 435 ? -2.542 15.984 28.868 1.00 52.78 435 THR A C 1
ATOM 3519 O O . THR A 1 435 ? -3.052 16.103 27.747 1.00 52.78 435 THR A O 1
ATOM 3522 N N . GLY A 1 436 ? -3.187 16.289 29.999 1.00 41.88 436 GLY A N 1
ATOM 3523 C CA . GLY A 1 436 ? -4.477 16.988 30.004 1.00 41.88 436 GLY A CA 1
ATOM 3524 C C . GLY A 1 436 ? -4.418 18.304 29.212 1.00 41.88 436 GLY A C 1
ATOM 3525 O O . GLY A 1 436 ? -3.317 18.730 28.849 1.00 41.88 436 GLY A O 1
ATOM 3526 N N . PRO A 1 437 ? -5.574 18.912 28.888 1.00 38.22 437 PRO A N 1
ATOM 3527 C CA . PRO A 1 437 ? -5.578 20.255 28.318 1.00 38.22 437 PRO A CA 1
ATOM 3528 C C . PRO A 1 437 ? -4.754 21.235 29.159 1.00 38.22 437 PRO A C 1
ATOM 3530 O O . PRO A 1 437 ? -4.780 21.109 30.408 1.00 38.22 437 PRO A O 1
#

Sequence (437 aa):
MTISPVVVIGPPRSGFSLLITMIQRILDHRHIAFARIPKQQAIIRLMPFFSYVLNRSYSAVFAKQGLGDELLFNGEFQLLVGGPKWLVPGKPWMAVRKYIGCRGYGDFLLVTQHPKLLFEYYGIYHSHETPQRWTDEPDYAECIRFATIRHPLDMFNSAVHSFNALTSEYLQRFGPEADENVLRREMALNKLTDLRVCQGLMLHQLKYWREYLDCRDRYAEWRWEAIIADPIGSVQWVGRQLGLDIGAEEAHAIWTPMDHRNLLMYHKHNYRKDHGILGDWLNHLHATHIDMARALGLVDIAAALGYDLDAWHTARPRSAFQDELDYYLRREQVAPMQDPVLAGFCFNKSNIDASAFNFKSFPGKQWTYVERSTFTEDAMVLEVLECAETGCQRINAIVQTLATSPTTDAESLFRAVEPACRALVCDDIANGLLTGP

Radius of gyration: 22.5 Å; Cα contacts (8 Å, |Δi|>4): 647; chains: 1; bounding box: 62×41×63 Å